Protein AF-A0AAN6KFR5-F1 (afdb_monomer_lite)

Secondary structure (DSSP, 8-state):
-HHHHHHHGGGS-TTSPPTT-EEEEES---TTEEEEEETTEEEEEETTEE-PPP-EEEEEEEE--SSPP-GGGGTS--TT--S-HHHHSEEEEEPPPTT-S--GGGG--EEE-GGGEEEGGGHHHHTTT--TTTS-HHHHHHHHTTTEEEEEEEEEEEEETTEEEEEEEEEEETTEEEETT-EEEEPPPTT-S-TT---EEEEEEEEEEEEE-GGG--TTTTSS--SSEEEEEEEEEEEES-GGG-TT-TTPPPPPTT-TTS-SS-TTT---EESS-TT-TT--EEEEGGGEEEEPPPHHHHHHHHSPPTTSPPP-----TT-------S------TT-S--TTTTHHHHHHHHHHHHHH-TTS-TTTT--SEEPSSHHHHTT-SEETTEE-GGG-GGG-HHHHHHHHHHHHHHTTSSSPHHHHHHHHHHHHHHHHHHHHHHHT--S----------------------------------------------------THHHHHTTSS--S-S-----------SHHHHHHHHHHHTT-PPTT-------------

Foldseek 3Di:
DVVVLLVCVLVDFQLFADALFKKKFQQDDDQQWAWFDDPLAIFIQRNQDTDDQGQIAMWGFQDAAQDDDDLVLLTHQDPPDPDDLVRQFTKTQQFDAPPDPDQVSRVDIGRHTSNRIGHLLQVCSSCPPPDPVRHDVSNLRLLLLQQAKAFAQFDDKDDDPPKIKTWGQWMDHRRAIDGQQFKFFFQDDDPDPCRLATFKIWRFHIKIWMKGPSVLADPCCPPDPGPIDIFIKTKGWMKGPDQCQAPVHHPDAFDPQPDPLDPANCVLQHTIHTNDDSVPVPDIDMDTPVRTLHGFGHNSSLCSHQPGDPSHDDDDDPDDPPPDPPPPPDDDDDPPPVDSRGRSNSVVSSVVSLVSNQVPHPQAPCVVPGSHHYDNDSCSSSVHQARPNAGDDPNHPCPPPVNVVVVVVVVCAVVCVDPHPVVVVVVVVVVVVVVVVVVVVVVVPPDDDDDDDDDDDDDDDDDDDDDDDDDDDDDDDDDDDDDDDDDDPDDDDDDDDDDPVVVVVVVVPDDDDDDDDDDDPDDPPCPVVVVVVVVVVVPDDDPDDDDDDDDDDDDDD

Structure (mmCIF, N/CA/C/O backbone):
data_AF-A0AAN6KFR5-F1
#
_entry.id   AF-A0AAN6KFR5-F1
#
loop_
_atom_site.group_PDB
_atom_site.id
_atom_site.type_symbol
_atom_site.label_atom_id
_atom_site.label_alt_id
_atom_site.label_comp_id
_atom_site.label_asym_id
_atom_site.label_entity_id
_atom_site.label_seq_id
_atom_site.pdbx_PDB_ins_code
_atom_site.Cartn_x
_atom_site.Cartn_y
_atom_site.Cartn_z
_atom_site.occupancy
_atom_site.B_iso_or_equiv
_atom_site.auth_seq_id
_atom_site.auth_comp_id
_atom_site.auth_asym_id
_atom_site.auth_atom_id
_atom_site.pdbx_PDB_model_num
ATOM 1 N N . MET A 1 1 ? 12.500 -3.725 16.814 1.00 63.19 1 MET A N 1
ATOM 2 C CA . MET A 1 1 ? 12.447 -3.805 15.338 1.00 63.19 1 MET A CA 1
ATOM 3 C C . MET A 1 1 ? 11.075 -3.435 14.781 1.00 63.19 1 MET A C 1
ATOM 5 O O . MET A 1 1 ? 10.912 -2.284 14.417 1.00 63.19 1 MET A O 1
ATOM 9 N N . LEU A 1 2 ? 10.067 -4.328 14.730 1.00 79.75 2 LEU A N 1
ATOM 10 C CA . LEU A 1 2 ? 8.802 -4.048 14.004 1.00 79.75 2 LEU A CA 1
ATOM 11 C C . LEU A 1 2 ? 8.145 -2.700 14.369 1.00 79.75 2 LEU A C 1
ATOM 13 O O . LEU A 1 2 ? 7.722 -1.970 13.480 1.00 79.75 2 LEU A O 1
ATOM 17 N N . MET A 1 3 ? 8.085 -2.352 15.658 1.00 81.56 3 MET A N 1
ATOM 18 C CA . MET A 1 3 ? 7.487 -1.089 16.111 1.00 81.56 3 MET A CA 1
ATOM 19 C C . MET A 1 3 ? 8.364 0.147 15.838 1.00 81.56 3 MET A C 1
ATOM 21 O O . MET A 1 3 ? 7.824 1.247 15.803 1.00 81.56 3 MET A O 1
ATOM 25 N N . GLU A 1 4 ? 9.676 0.000 15.610 1.00 84.56 4 GLU A N 1
ATOM 26 C CA . GLU A 1 4 ? 10.502 1.080 15.043 1.00 84.56 4 GLU A CA 1
ATOM 27 C C . GLU A 1 4 ? 10.190 1.247 13.552 1.00 84.56 4 GLU A C 1
ATOM 29 O O . GLU A 1 4 ? 9.830 2.337 13.126 1.00 84.56 4 GLU A O 1
ATOM 34 N N . THR A 1 5 ? 10.197 0.153 12.783 1.00 88.56 5 THR A N 1
ATOM 35 C CA . THR A 1 5 ? 9.930 0.170 11.335 1.00 88.56 5 THR A CA 1
ATOM 36 C C . THR A 1 5 ? 8.561 0.780 11.000 1.00 88.56 5 THR A C 1
ATOM 38 O O . THR A 1 5 ? 8.451 1.603 10.093 1.00 88.56 5 THR A O 1
ATOM 41 N N . LEU A 1 6 ? 7.517 0.463 11.779 1.00 89.81 6 LEU A N 1
ATOM 42 C CA . LEU A 1 6 ? 6.186 1.072 11.628 1.00 89.81 6 LEU A CA 1
ATOM 43 C C . LEU A 1 6 ? 6.141 2.573 11.991 1.00 89.81 6 LEU A C 1
ATOM 45 O O . LEU A 1 6 ? 5.231 3.264 11.546 1.00 89.81 6 LEU A O 1
ATOM 49 N N . ARG A 1 7 ? 7.115 3.092 12.754 1.00 87.75 7 ARG A N 1
ATOM 50 C CA . ARG A 1 7 ? 7.301 4.530 13.048 1.00 87.75 7 ARG A CA 1
ATOM 51 C C . ARG A 1 7 ? 8.239 5.233 12.058 1.00 87.75 7 ARG A C 1
ATOM 53 O O . ARG A 1 7 ? 8.343 6.459 12.077 1.00 87.75 7 ARG A O 1
ATOM 60 N N . GLU A 1 8 ? 8.949 4.484 11.220 1.00 90.06 8 GLU A N 1
ATOM 61 C CA . GLU A 1 8 ? 9.837 5.004 10.175 1.00 90.06 8 GLU A CA 1
ATOM 62 C C . GLU A 1 8 ? 9.115 5.130 8.833 1.00 90.06 8 GLU A C 1
ATOM 64 O O . GLU A 1 8 ? 9.285 6.130 8.142 1.00 90.06 8 GLU A O 1
ATOM 69 N N . TRP A 1 9 ? 8.254 4.171 8.488 1.00 91.00 9 TRP A N 1
ATOM 70 C CA . TRP A 1 9 ? 7.491 4.175 7.237 1.00 91.00 9 TRP A CA 1
ATOM 71 C C . TRP A 1 9 ? 6.645 5.435 6.959 1.00 91.00 9 TRP A C 1
ATOM 73 O O . TRP A 1 9 ? 6.631 5.835 5.793 1.00 91.00 9 TRP A O 1
ATOM 83 N N . PRO A 1 10 ? 6.013 6.112 7.943 1.00 87.44 10 PRO A N 1
ATOM 84 C CA . PRO A 1 10 ? 5.320 7.389 7.717 1.00 87.44 10 PRO A CA 1
ATOM 85 C C . PRO A 1 10 ? 6.246 8.572 7.378 1.00 87.44 10 PRO A C 1
ATOM 87 O O . PRO A 1 10 ? 5.761 9.645 7.035 1.00 87.44 10 PRO A O 1
ATOM 90 N N . LYS A 1 11 ? 7.572 8.410 7.510 1.00 90.00 11 LYS A N 1
ATOM 91 C CA . LYS A 1 11 ? 8.585 9.430 7.173 1.00 90.00 11 LYS A CA 1
ATOM 92 C C . LYS A 1 11 ? 9.132 9.276 5.750 1.00 90.00 11 LYS A C 1
ATOM 94 O O . LYS A 1 11 ? 9.885 10.131 5.294 1.00 90.00 11 LYS A O 1
ATOM 99 N N . LEU A 1 12 ? 8.820 8.164 5.085 1.00 91.75 12 LEU A N 1
ATOM 100 C CA . LEU A 1 12 ? 9.202 7.906 3.700 1.00 91.75 12 LEU A CA 1
ATOM 101 C C . LEU A 1 12 ? 8.138 8.485 2.758 1.00 91.75 12 LEU A C 1
ATOM 103 O O . LEU A 1 12 ? 6.958 8.426 3.111 1.00 91.75 12 LEU A O 1
ATOM 107 N N . PRO A 1 13 ? 8.511 8.964 1.556 1.00 92.56 13 PRO A N 1
ATOM 108 C CA . PRO A 1 13 ? 7.536 9.348 0.544 1.00 92.56 13 PRO A CA 1
ATOM 109 C C . PRO A 1 13 ? 6.556 8.210 0.248 1.00 92.56 13 PRO A C 1
ATOM 111 O O . PRO A 1 13 ? 6.924 7.033 0.195 1.00 92.56 13 PRO A O 1
ATOM 114 N N . SER A 1 14 ? 5.296 8.559 0.035 1.00 92.94 14 SER A N 1
ATOM 115 C CA . SER A 1 14 ? 4.174 7.637 -0.138 1.00 92.94 14 SER A CA 1
ATOM 116 C C . SER A 1 14 ? 4.327 6.763 -1.381 1.00 92.94 14 SER A C 1
ATOM 118 O O . SER A 1 14 ? 3.800 5.653 -1.410 1.00 92.94 14 SER A O 1
ATOM 120 N N . TYR A 1 15 ? 5.070 7.227 -2.391 1.00 93.62 15 TYR A N 1
ATOM 121 C CA . TYR A 1 15 ? 5.445 6.430 -3.562 1.00 93.62 15 TYR A CA 1
ATOM 122 C C . TYR A 1 15 ? 6.437 5.289 -3.272 1.00 93.62 15 TYR A C 1
ATOM 124 O O . TYR A 1 15 ? 6.595 4.407 -4.117 1.00 93.62 15 TYR A O 1
ATOM 132 N N . VAL A 1 16 ? 7.127 5.286 -2.122 1.00 96.19 16 VAL A N 1
ATOM 133 C CA . VAL A 1 16 ? 8.137 4.271 -1.784 1.00 96.19 16 VAL A CA 1
ATOM 134 C C . VAL A 1 16 ? 7.463 2.946 -1.398 1.00 96.19 16 VAL A C 1
ATOM 136 O O . VAL A 1 16 ? 6.710 2.906 -0.416 1.00 96.19 16 VAL A O 1
ATOM 139 N N . PRO A 1 17 ? 7.763 1.832 -2.094 1.00 96.88 17 PRO A N 1
ATOM 140 C CA . PRO A 1 17 ? 7.264 0.517 -1.713 1.00 96.88 17 PRO A CA 1
ATOM 141 C C . PRO A 1 17 ? 7.829 0.048 -0.367 1.00 96.88 17 PRO A C 1
ATOM 143 O O . PRO A 1 17 ? 9.042 0.018 -0.156 1.00 96.88 17 PRO A O 1
ATOM 146 N N . ARG A 1 18 ? 6.949 -0.360 0.544 1.00 96.50 18 ARG A N 1
ATOM 147 C CA . ARG A 1 18 ? 7.287 -0.860 1.885 1.00 96.50 18 ARG A CA 1
ATOM 148 C C . ARG A 1 18 ? 7.374 -2.388 1.885 1.00 96.50 18 ARG A C 1
ATOM 150 O O . ARG A 1 18 ? 6.813 -3.059 1.018 1.00 96.50 18 ARG A O 1
ATOM 157 N N . VAL A 1 19 ? 8.071 -2.971 2.866 1.00 96.00 19 VAL A N 1
ATOM 158 C CA . VAL A 1 19 ? 8.171 -4.441 2.990 1.00 96.00 19 VAL A CA 1
ATOM 159 C C . VAL A 1 19 ? 6.772 -5.059 3.072 1.00 96.00 19 VAL A C 1
ATOM 161 O O . VAL A 1 19 ? 5.874 -4.514 3.707 1.00 96.00 19 VAL A O 1
ATOM 164 N N . GLY A 1 20 ? 6.579 -6.200 2.417 1.00 95.88 20 GLY A N 1
ATOM 165 C CA . GLY A 1 20 ? 5.321 -6.932 2.329 1.00 95.88 20 GLY A CA 1
ATOM 166 C C . GLY A 1 20 ? 4.315 -6.376 1.318 1.00 95.88 20 GLY A C 1
ATOM 167 O O . GLY A 1 20 ? 3.302 -7.036 1.093 1.00 95.88 20 GLY A O 1
ATOM 168 N N . GLU A 1 21 ? 4.543 -5.216 0.699 1.00 98.00 21 GLU A N 1
ATOM 169 C CA . GLU A 1 21 ? 3.645 -4.689 -0.339 1.00 98.00 21 GLU A CA 1
ATOM 170 C C . GLU A 1 21 ? 3.734 -5.480 -1.648 1.00 98.00 21 GLU A C 1
ATOM 172 O O . GLU A 1 21 ? 4.775 -6.055 -1.971 1.00 98.00 21 GLU A O 1
ATOM 177 N N . LEU A 1 22 ? 2.631 -5.495 -2.401 1.00 98.31 22 LEU A N 1
ATOM 178 C CA . LEU A 1 22 ? 2.583 -6.005 -3.767 1.00 98.31 22 LEU A CA 1
ATOM 179 C C . LEU A 1 22 ? 2.792 -4.869 -4.762 1.00 98.31 22 LEU A C 1
ATOM 181 O O . LEU A 1 22 ? 2.051 -3.883 -4.778 1.00 98.31 22 LEU A O 1
ATOM 185 N N . VAL A 1 23 ? 3.766 -5.063 -5.641 1.00 98.31 23 VAL A N 1
ATOM 186 C CA . VAL A 1 23 ? 4.124 -4.128 -6.707 1.00 98.31 23 VAL A CA 1
ATOM 187 C C . VAL A 1 23 ? 4.192 -4.834 -8.052 1.00 98.31 23 VAL A C 1
ATOM 189 O O . VAL A 1 23 ? 4.362 -6.052 -8.126 1.00 98.31 23 VAL A O 1
ATOM 192 N N . LEU A 1 24 ? 4.088 -4.046 -9.116 1.00 98.06 24 LEU A N 1
ATOM 193 C CA . LEU A 1 24 ? 4.400 -4.436 -10.484 1.00 98.06 24 LEU A CA 1
ATOM 194 C C . LEU A 1 24 ? 5.848 -4.062 -10.787 1.00 98.06 24 LEU A C 1
ATOM 196 O O . LEU A 1 24 ? 6.301 -2.981 -10.413 1.00 98.06 24 LEU A O 1
ATOM 200 N N . ILE A 1 25 ? 6.562 -4.945 -11.475 1.00 97.12 25 ILE A N 1
ATOM 201 C CA . ILE A 1 25 ? 7.959 -4.760 -11.859 1.00 97.12 25 ILE A CA 1
ATOM 202 C C . ILE A 1 25 ? 8.176 -5.062 -13.333 1.00 97.12 25 ILE A C 1
ATOM 204 O O . ILE A 1 25 ? 7.529 -5.942 -13.904 1.00 97.12 25 ILE A O 1
ATOM 208 N N . VAL A 1 26 ? 9.182 -4.409 -13.906 1.00 95.19 26 VAL A N 1
ATOM 209 C CA . VAL A 1 26 ? 9.837 -4.856 -15.137 1.00 95.19 26 VAL A CA 1
ATOM 210 C C . VAL A 1 26 ? 11.173 -5.476 -14.729 1.00 95.19 26 VAL A C 1
ATOM 212 O O . VAL A 1 26 ? 12.044 -4.798 -14.190 1.00 95.19 26 VAL A O 1
ATOM 215 N N . ARG A 1 27 ? 11.323 -6.799 -14.901 1.00 88.88 27 ARG A N 1
ATOM 216 C CA . ARG A 1 27 ? 12.467 -7.568 -14.349 1.00 88.88 27 ARG A CA 1
ATOM 217 C C . ARG A 1 27 ? 13.841 -7.101 -14.824 1.00 88.88 27 ARG A C 1
ATOM 219 O O . ARG A 1 27 ? 14.826 -7.305 -14.111 1.00 88.88 27 ARG A O 1
ATOM 226 N N . SER A 1 28 ? 13.896 -6.603 -16.050 1.00 81.94 28 SER A N 1
ATOM 227 C CA . SER A 1 28 ? 15.109 -6.237 -16.760 1.00 81.94 28 SER A CA 1
ATOM 228 C C . SER A 1 28 ? 14.792 -5.046 -17.646 1.00 81.94 28 SER A C 1
ATOM 230 O O . SER A 1 28 ? 13.890 -5.131 -18.475 1.00 81.94 28 SER A O 1
ATOM 232 N N . LEU A 1 29 ?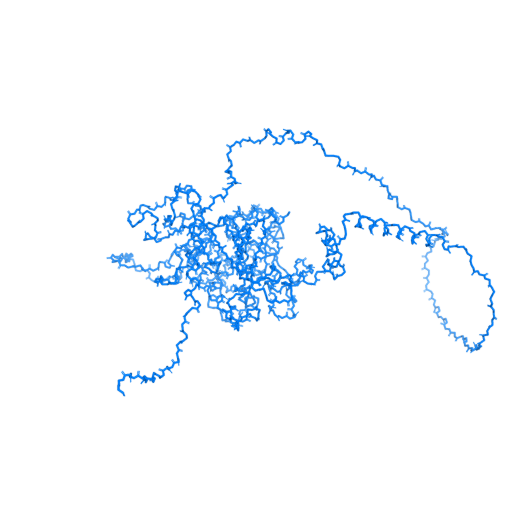 15.561 -3.984 -17.452 1.00 84.56 29 LEU A N 1
ATOM 233 C CA . LEU A 1 29 ? 15.792 -2.909 -18.406 1.00 84.56 29 LEU A CA 1
ATOM 234 C C . LEU A 1 29 ? 17.301 -2.923 -18.691 1.00 84.56 29 LEU A C 1
ATOM 236 O O . LEU A 1 29 ? 18.089 -3.280 -17.803 1.00 84.56 29 LEU A O 1
ATOM 240 N N . ALA A 1 30 ? 17.707 -2.585 -19.908 1.00 81.38 30 ALA A N 1
ATOM 241 C CA . ALA A 1 30 ? 19.098 -2.288 -20.227 1.00 81.38 30 ALA A CA 1
ATOM 242 C C . ALA A 1 30 ? 19.560 -0.990 -19.517 1.00 81.38 30 ALA A C 1
ATOM 244 O O . ALA A 1 30 ? 18.723 -0.197 -19.085 1.00 81.38 30 ALA A O 1
ATOM 245 N N . PRO A 1 31 ? 20.877 -0.737 -19.371 1.00 76.00 31 PRO A N 1
ATOM 246 C CA . PRO A 1 31 ? 21.382 0.466 -18.693 1.00 76.00 31 PRO A CA 1
ATOM 247 C C . PRO A 1 31 ? 20.988 1.799 -19.359 1.00 76.00 31 PRO A C 1
ATOM 249 O O . PRO A 1 31 ? 21.077 2.846 -18.725 1.00 76.00 31 PRO A O 1
ATOM 252 N N . ASP A 1 32 ? 20.591 1.751 -20.630 1.00 80.00 32 ASP A N 1
ATOM 253 C CA . ASP A 1 32 ? 20.133 2.850 -21.486 1.00 80.00 32 ASP A CA 1
ATOM 254 C C . ASP A 1 32 ? 18.609 2.836 -21.749 1.00 80.00 32 ASP A C 1
ATOM 256 O O . ASP A 1 32 ? 18.092 3.681 -22.486 1.00 80.00 32 ASP A O 1
ATOM 260 N N . GLU A 1 33 ? 17.884 1.902 -21.123 1.00 86.69 33 GLU A N 1
ATOM 261 C CA . GLU A 1 33 ? 16.425 1.801 -21.169 1.00 86.69 33 GLU A CA 1
ATOM 262 C C . GLU A 1 33 ? 15.762 2.430 -19.935 1.00 86.69 33 GLU A C 1
ATOM 264 O O . GLU A 1 33 ? 16.221 2.306 -18.801 1.00 86.69 33 GLU A O 1
ATOM 269 N N . SER A 1 34 ? 14.608 3.057 -20.151 1.00 87.75 34 SER A N 1
ATOM 270 C CA . SER A 1 34 ? 13.755 3.624 -19.100 1.00 87.75 34 SER A CA 1
ATOM 271 C C . SER A 1 34 ? 12.278 3.318 -19.369 1.00 87.75 34 SER A C 1
ATOM 273 O O . SER A 1 34 ? 11.911 2.899 -20.467 1.00 87.75 34 SER A O 1
ATOM 275 N N . LEU A 1 35 ? 11.411 3.507 -18.369 1.00 91.12 35 LEU A N 1
ATOM 276 C CA . LEU A 1 35 ? 9.961 3.369 -18.536 1.00 91.12 35 LEU A CA 1
ATOM 277 C C . LEU A 1 35 ? 9.319 4.739 -18.727 1.00 91.12 35 LEU A C 1
ATOM 279 O O . LEU A 1 35 ? 9.351 5.563 -17.816 1.00 91.12 35 LEU A O 1
ATOM 283 N N . GLY A 1 36 ? 8.696 4.948 -19.886 1.00 89.88 36 GLY A N 1
ATOM 284 C CA . GLY A 1 36 ? 7.965 6.169 -20.215 1.00 89.88 36 GLY A CA 1
ATOM 285 C C . GLY A 1 36 ? 6.474 5.924 -20.453 1.00 89.88 36 GLY A C 1
ATOM 286 O O . GLY A 1 36 ? 6.043 4.810 -20.765 1.00 89.88 36 GLY A O 1
ATOM 287 N N . TRP A 1 37 ? 5.696 6.996 -20.322 1.00 90.62 37 TRP A N 1
ATOM 288 C CA . TRP A 1 37 ? 4.266 7.036 -20.625 1.00 90.62 37 TRP A CA 1
ATOM 289 C C . TRP A 1 37 ? 4.042 7.452 -22.090 1.00 90.62 37 TRP A C 1
ATOM 291 O O . TRP A 1 37 ? 4.450 8.540 -22.498 1.00 90.62 37 TRP A O 1
ATOM 301 N N . ASP A 1 38 ? 3.399 6.589 -22.883 1.00 87.81 38 ASP A N 1
ATOM 302 C CA . ASP A 1 38 ? 3.031 6.825 -24.289 1.00 87.81 38 ASP A CA 1
ATOM 303 C C . ASP A 1 38 ? 1.542 6.505 -24.470 1.00 87.81 38 ASP A C 1
ATOM 305 O O . ASP A 1 38 ? 1.157 5.343 -24.402 1.00 87.81 38 ASP A O 1
ATOM 309 N N . LYS A 1 39 ? 0.705 7.523 -24.722 1.00 81.19 39 LYS A N 1
ATOM 310 C CA . LYS A 1 39 ? -0.711 7.369 -25.136 1.00 81.19 39 LYS A CA 1
ATOM 311 C C . LYS A 1 39 ? -1.502 6.364 -24.279 1.00 81.19 39 LYS A C 1
ATOM 313 O O . LYS A 1 39 ? -2.029 5.373 -24.782 1.00 81.19 39 LYS A O 1
ATOM 318 N N . ASP A 1 40 ? -1.541 6.628 -22.977 1.00 80.94 40 ASP A N 1
ATOM 319 C CA . ASP A 1 40 ? -2.264 5.838 -21.974 1.00 80.94 40 ASP A CA 1
ATOM 320 C C . ASP A 1 40 ? -1.804 4.375 -21.818 1.00 80.94 40 ASP A C 1
ATOM 322 O O . ASP A 1 40 ? -2.555 3.510 -21.360 1.00 80.94 40 ASP A O 1
ATOM 326 N N . THR A 1 41 ? -0.541 4.091 -22.152 1.00 86.31 41 THR A N 1
ATOM 327 C CA . THR A 1 41 ? 0.156 2.847 -21.808 1.00 86.31 41 THR A CA 1
ATOM 328 C C . THR A 1 41 ? 1.616 3.111 -21.420 1.00 86.31 41 THR A C 1
ATOM 330 O O . THR A 1 41 ? 2.203 4.148 -21.739 1.00 86.31 41 THR A O 1
ATOM 333 N N . TRP A 1 42 ? 2.220 2.152 -20.721 1.00 89.88 42 TRP A N 1
ATOM 334 C CA . TRP A 1 42 ? 3.652 2.146 -20.436 1.00 89.88 42 TRP A CA 1
ATOM 335 C C . TRP A 1 42 ? 4.439 1.518 -21.583 1.00 89.88 42 TRP A C 1
ATOM 337 O O . TRP A 1 42 ? 4.050 0.480 -22.121 1.00 89.88 42 TRP A O 1
ATOM 347 N N . ARG A 1 43 ? 5.591 2.106 -21.914 1.00 90.44 43 ARG A N 1
ATOM 348 C CA . ARG A 1 43 ? 6.534 1.576 -22.909 1.00 90.44 43 ARG A CA 1
ATOM 349 C C . ARG A 1 43 ? 7.973 1.699 -22.429 1.00 90.44 43 ARG A C 1
ATOM 351 O O . ARG A 1 43 ? 8.288 2.557 -21.603 1.00 90.44 43 ARG A O 1
ATOM 358 N N . VAL A 1 44 ? 8.840 0.848 -22.969 1.00 90.75 44 VAL A N 1
ATOM 359 C CA . VAL A 1 44 ? 10.287 0.999 -22.799 1.00 90.75 44 VAL A CA 1
ATOM 360 C C . VAL A 1 44 ? 10.790 2.063 -23.779 1.00 90.75 44 VAL A C 1
ATOM 362 O O . VAL A 1 44 ? 10.448 2.043 -24.962 1.00 90.75 44 VAL A O 1
ATOM 365 N N . LEU A 1 45 ? 11.585 3.006 -23.280 1.00 87.19 45 LEU A N 1
ATOM 366 C CA . LEU A 1 45 ? 12.288 4.022 -24.057 1.00 87.19 45 LEU A CA 1
ATOM 367 C C . LEU A 1 45 ? 13.782 3.685 -24.057 1.00 87.19 45 LEU A C 1
ATOM 369 O O . LEU A 1 45 ? 14.415 3.767 -23.005 1.00 87.19 45 LEU A O 1
ATOM 373 N N . ALA A 1 46 ? 14.329 3.344 -25.224 1.00 85.12 46 ALA A N 1
ATOM 374 C CA . ALA A 1 46 ? 15.759 3.126 -25.432 1.00 85.12 46 ALA A CA 1
ATOM 375 C C . ALA A 1 46 ? 16.364 4.395 -26.053 1.00 85.12 46 ALA A C 1
ATOM 377 O O . ALA A 1 46 ? 16.142 4.701 -27.229 1.00 85.12 46 ALA A O 1
ATOM 378 N N . GLY A 1 47 ? 17.067 5.193 -25.244 1.00 80.44 47 GLY A N 1
ATOM 379 C CA . GLY A 1 47 ? 17.590 6.507 -25.642 1.00 80.44 47 GLY A CA 1
ATOM 380 C C . GLY A 1 47 ? 16.504 7.516 -26.055 1.00 80.44 47 GLY A C 1
ATOM 381 O O . GLY A 1 47 ? 16.064 8.328 -25.246 1.00 80.44 47 GLY A O 1
ATOM 382 N N . ARG A 1 48 ? 16.095 7.494 -27.331 1.00 79.38 48 ARG A N 1
ATOM 383 C CA . ARG A 1 48 ? 15.031 8.343 -27.912 1.00 79.38 48 ARG A CA 1
ATOM 384 C C . ARG A 1 48 ? 13.982 7.567 -28.721 1.00 79.38 48 ARG A C 1
ATOM 386 O O . ARG A 1 48 ? 13.070 8.185 -29.267 1.00 79.38 48 ARG A O 1
ATOM 393 N N . GLU A 1 49 ? 14.087 6.242 -28.807 1.00 84.44 49 GLU A N 1
ATOM 394 C CA . GLU A 1 49 ? 13.158 5.406 -29.571 1.00 84.44 49 GLU A CA 1
ATOM 395 C C . GLU A 1 49 ? 12.289 4.555 -28.639 1.00 84.44 49 GLU A C 1
ATOM 397 O O . GLU A 1 49 ? 12.764 3.967 -27.665 1.00 84.44 49 GLU A O 1
ATOM 402 N N . TRP A 1 50 ? 10.986 4.502 -28.928 1.00 86.69 50 TRP A N 1
ATOM 403 C CA . TRP A 1 50 ? 10.055 3.660 -28.184 1.00 86.69 50 TRP A CA 1
ATOM 404 C C . TRP A 1 50 ? 10.170 2.201 -28.632 1.00 86.69 50 TRP A C 1
ATOM 406 O O . TRP A 1 50 ? 9.733 1.855 -29.734 1.00 86.69 50 TRP A O 1
ATOM 416 N N . ALA A 1 51 ? 10.665 1.346 -27.744 1.00 84.75 51 ALA A N 1
ATOM 417 C CA . ALA A 1 51 ? 10.672 -0.099 -27.916 1.00 84.75 51 ALA A CA 1
ATOM 418 C C . ALA A 1 51 ? 9.281 -0.711 -27.621 1.00 84.75 51 ALA A C 1
ATOM 420 O O . ALA A 1 51 ? 8.255 -0.015 -27.555 1.00 84.75 51 ALA A O 1
ATOM 421 N N . ASP A 1 52 ? 9.231 -2.035 -27.490 1.00 80.25 52 ASP A N 1
ATOM 422 C CA . ASP A 1 52 ? 8.006 -2.788 -27.216 1.00 80.25 52 ASP A CA 1
ATOM 423 C C . ASP A 1 52 ? 7.410 -2.501 -25.822 1.00 80.25 52 ASP A C 1
ATOM 425 O O . ASP A 1 52 ? 7.967 -1.779 -24.984 1.00 80.25 52 ASP A O 1
ATOM 429 N N . LYS A 1 53 ? 6.221 -3.061 -25.566 1.00 86.25 53 LYS A N 1
ATOM 430 C CA . LYS A 1 53 ? 5.582 -2.977 -24.249 1.00 86.25 53 LYS A CA 1
ATOM 431 C C . LYS A 1 53 ? 6.377 -3.793 -23.216 1.00 86.25 53 LYS A C 1
ATOM 433 O O . LYS A 1 53 ? 6.703 -4.950 -23.485 1.00 86.25 53 LYS A O 1
ATOM 438 N N . PRO A 1 54 ? 6.659 -3.243 -22.022 1.00 91.44 54 PRO A N 1
ATOM 439 C CA . PRO A 1 54 ? 7.370 -3.965 -20.978 1.00 91.44 54 PRO A CA 1
ATOM 440 C C . PRO A 1 54 ? 6.557 -5.158 -20.463 1.00 91.44 54 PRO A C 1
ATOM 442 O O . PRO A 1 54 ? 5.355 -5.063 -20.205 1.00 91.44 54 PRO A O 1
ATOM 445 N N . ARG A 1 55 ? 7.239 -6.283 -20.232 1.00 92.88 55 ARG A N 1
ATOM 446 C CA . ARG A 1 55 ? 6.639 -7.472 -19.617 1.00 92.88 55 ARG A CA 1
ATOM 447 C C . ARG A 1 55 ? 6.534 -7.291 -18.101 1.00 92.88 55 ARG A C 1
ATOM 449 O O . ARG A 1 55 ? 7.465 -7.621 -17.367 1.00 92.88 55 ARG A O 1
ATOM 456 N N . TRP A 1 56 ? 5.394 -6.778 -17.649 1.00 95.88 56 TRP A N 1
ATOM 457 C CA . TRP A 1 56 ? 5.092 -6.626 -16.227 1.00 95.88 56 TRP A CA 1
ATOM 458 C C . TRP A 1 56 ? 4.923 -7.974 -15.518 1.00 95.88 56 TRP A C 1
ATOM 460 O O . TRP A 1 56 ? 4.205 -8.861 -15.980 1.00 95.88 56 TRP A O 1
ATOM 470 N N . GLU A 1 57 ? 5.525 -8.091 -14.338 1.00 96.75 57 GLU A N 1
ATOM 471 C CA . GLU A 1 57 ? 5.257 -9.153 -13.368 1.00 96.75 57 GLU A CA 1
ATOM 472 C C . GLU A 1 57 ? 4.867 -8.525 -12.027 1.00 96.75 57 GLU A C 1
ATOM 474 O O . GLU A 1 57 ? 5.396 -7.474 -11.680 1.00 96.75 57 GLU A O 1
AT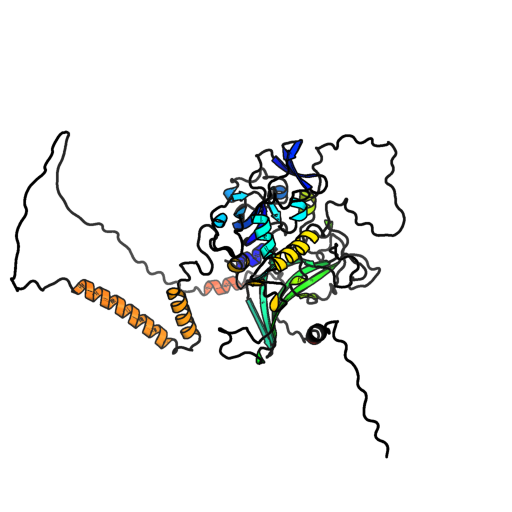OM 479 N N . ALA A 1 58 ? 3.998 -9.160 -11.234 1.00 97.56 58 ALA A N 1
ATOM 480 C CA . ALA A 1 58 ? 3.782 -8.738 -9.847 1.00 97.56 58 ALA A CA 1
ATOM 481 C C . ALA A 1 58 ? 4.636 -9.544 -8.850 1.00 97.56 58 ALA A C 1
ATOM 483 O O . ALA A 1 58 ? 4.938 -10.723 -9.081 1.00 97.56 58 ALA A O 1
ATOM 484 N N . GLY A 1 59 ? 4.995 -8.920 -7.727 1.00 97.25 59 GLY A N 1
ATOM 485 C CA . GLY A 1 59 ? 5.770 -9.535 -6.647 1.00 97.25 59 GLY A CA 1
ATOM 486 C C . GLY A 1 59 ? 5.680 -8.783 -5.318 1.00 97.25 59 GLY A C 1
ATOM 487 O O . GLY A 1 59 ? 5.170 -7.667 -5.254 1.00 97.25 59 GLY A O 1
ATOM 488 N N . VAL A 1 60 ? 6.168 -9.430 -4.261 1.00 97.75 60 VAL A N 1
ATOM 489 C CA . VAL A 1 60 ? 6.205 -8.937 -2.879 1.00 97.75 60 VAL A CA 1
ATOM 490 C C . VAL A 1 60 ? 7.542 -8.243 -2.617 1.00 97.75 60 VAL A C 1
ATOM 492 O O . VAL A 1 60 ? 8.589 -8.835 -2.879 1.00 97.75 60 VAL A O 1
ATOM 495 N N . ILE A 1 61 ? 7.535 -7.035 -2.047 1.00 97.69 61 ILE A N 1
ATOM 496 C CA . ILE A 1 61 ? 8.748 -6.404 -1.497 1.00 97.69 61 ILE A CA 1
ATOM 497 C C . ILE A 1 61 ? 9.204 -7.205 -0.266 1.00 97.69 61 ILE A C 1
ATOM 499 O O . ILE A 1 61 ? 8.473 -7.295 0.718 1.00 97.69 61 ILE A O 1
ATOM 503 N N . THR A 1 62 ? 10.416 -7.760 -0.265 1.00 95.50 62 THR A N 1
ATOM 504 C CA . THR A 1 62 ? 10.951 -8.542 0.874 1.00 95.50 62 THR A CA 1
ATOM 505 C C . THR A 1 62 ? 12.147 -7.889 1.564 1.00 95.50 62 THR A C 1
ATOM 507 O O . THR A 1 62 ? 12.516 -8.294 2.668 1.00 95.50 62 THR A O 1
ATOM 510 N N . GLN A 1 63 ? 12.760 -6.902 0.909 1.00 94.81 63 GLN A N 1
ATOM 511 C CA . GLN A 1 63 ? 13.840 -6.063 1.420 1.00 94.81 63 GLN A CA 1
ATOM 512 C C . GLN A 1 63 ? 13.747 -4.702 0.719 1.00 94.81 63 GLN A C 1
ATOM 514 O O . GLN A 1 63 ? 13.541 -4.644 -0.496 1.00 94.81 63 GLN A O 1
ATOM 519 N N . MET A 1 64 ? 13.901 -3.625 1.482 1.00 95.06 64 MET A N 1
ATOM 520 C CA . MET A 1 64 ? 14.071 -2.264 0.965 1.00 95.06 64 MET A CA 1
ATOM 521 C C . MET A 1 64 ? 15.572 -1.971 0.774 1.00 95.06 64 MET A C 1
ATOM 523 O O . MET A 1 64 ? 16.386 -2.657 1.402 1.00 95.06 64 MET A O 1
ATOM 527 N N . PRO A 1 65 ? 15.955 -1.000 -0.075 1.00 94.25 65 PRO A N 1
ATOM 528 C CA . PRO A 1 65 ? 17.354 -0.603 -0.220 1.00 94.25 65 PRO A CA 1
ATOM 529 C C . PRO A 1 65 ? 17.945 -0.079 1.096 1.00 94.25 65 PRO A C 1
ATOM 531 O O . PRO A 1 65 ? 17.224 0.401 1.972 1.00 94.25 65 PRO A O 1
ATOM 534 N N . THR A 1 66 ? 19.269 -0.168 1.226 1.00 91.62 66 THR A N 1
ATOM 535 C CA . THR A 1 66 ? 20.027 0.411 2.350 1.00 91.62 66 THR A CA 1
ATOM 536 C C . THR A 1 66 ? 20.460 1.850 2.085 1.00 91.62 66 THR A C 1
ATOM 538 O O . THR A 1 66 ? 20.739 2.586 3.026 1.00 91.62 66 THR A O 1
ATOM 541 N N . GLU A 1 67 ? 20.533 2.254 0.815 1.00 91.19 67 GLU A N 1
ATOM 542 C CA . GLU A 1 67 ? 20.758 3.647 0.423 1.00 91.19 67 GLU A CA 1
ATOM 543 C C . GLU A 1 67 ? 19.457 4.456 0.493 1.00 91.19 67 GLU A C 1
ATOM 545 O O . GLU A 1 67 ? 18.374 3.948 0.190 1.00 91.19 67 GLU A O 1
ATOM 550 N N . ALA A 1 68 ? 19.566 5.737 0.857 1.00 89.62 68 ALA A N 1
ATOM 551 C CA . ALA A 1 68 ? 18.427 6.649 0.893 1.00 89.62 68 ALA A CA 1
ATOM 552 C C . ALA A 1 68 ? 17.805 6.824 -0.504 1.00 89.62 68 ALA A C 1
ATOM 554 O O . ALA A 1 68 ? 18.518 6.909 -1.507 1.00 89.62 68 ALA A O 1
ATOM 555 N N . ILE A 1 69 ? 16.475 6.888 -0.556 1.00 92.50 69 ILE A N 1
ATOM 556 C CA . ILE A 1 69 ? 15.691 7.079 -1.784 1.00 92.50 69 ILE A CA 1
ATOM 557 C C . ILE A 1 69 ? 15.399 8.573 -1.968 1.00 92.50 69 ILE A C 1
ATOM 559 O O . ILE A 1 69 ? 15.049 9.245 -0.997 1.00 92.50 69 ILE A O 1
ATOM 563 N N . THR A 1 70 ? 15.511 9.078 -3.197 1.00 91.94 70 THR A N 1
ATOM 564 C CA . THR A 1 70 ? 15.135 10.453 -3.578 1.00 91.94 70 THR A CA 1
ATOM 565 C C . THR A 1 70 ? 14.199 10.458 -4.788 1.00 91.94 70 THR A C 1
ATOM 567 O O . THR A 1 70 ? 14.026 9.441 -5.459 1.00 91.94 70 THR A O 1
ATOM 570 N N . ASP A 1 71 ? 13.626 11.617 -5.125 1.00 91.44 71 ASP A N 1
ATOM 571 C CA . ASP A 1 71 ? 12.740 11.757 -6.292 1.00 91.44 71 ASP A CA 1
ATOM 572 C C . ASP A 1 71 ? 13.448 11.477 -7.636 1.00 91.44 71 ASP A C 1
ATOM 574 O O . ASP A 1 71 ? 12.795 11.213 -8.647 1.00 91.44 71 ASP A O 1
ATOM 578 N N . ASP A 1 72 ? 14.785 11.482 -7.670 1.00 91.06 72 ASP A N 1
ATOM 579 C CA . ASP A 1 72 ? 15.565 11.109 -8.856 1.00 91.06 72 ASP A CA 1
ATOM 580 C C . ASP A 1 72 ? 15.503 9.595 -9.142 1.00 91.06 72 ASP A C 1
ATOM 582 O O . ASP A 1 72 ? 15.529 9.182 -10.306 1.00 91.06 72 ASP A O 1
ATOM 586 N N . ASP A 1 73 ? 15.334 8.757 -8.107 1.00 92.50 73 ASP A N 1
ATOM 587 C CA . ASP A 1 73 ? 15.161 7.301 -8.246 1.00 92.50 73 ASP A CA 1
ATOM 588 C C . ASP A 1 73 ? 13.881 6.926 -9.017 1.00 92.50 73 ASP A C 1
ATOM 590 O O . ASP A 1 73 ? 13.775 5.815 -9.541 1.00 92.50 73 ASP A O 1
ATOM 594 N N . LEU A 1 74 ? 12.905 7.839 -9.122 1.00 91.75 74 LEU A N 1
ATOM 595 C CA . LEU A 1 74 ? 11.685 7.644 -9.917 1.00 91.75 74 LEU A CA 1
ATOM 596 C C . LEU A 1 74 ? 11.963 7.619 -11.428 1.00 91.75 74 LEU A C 1
ATOM 598 O O . LEU A 1 74 ? 11.191 7.014 -12.174 1.00 91.75 74 LEU A O 1
ATOM 602 N N . LYS A 1 75 ? 13.043 8.275 -11.878 1.00 87.75 75 LYS A N 1
ATOM 603 C CA . LYS A 1 75 ? 13.352 8.527 -13.299 1.00 87.75 75 LYS A CA 1
ATOM 604 C C . LYS A 1 75 ? 14.466 7.630 -13.847 1.00 87.75 75 LYS A C 1
ATOM 606 O O . LYS A 1 75 ? 14.497 7.375 -15.046 1.00 87.75 75 LYS A O 1
ATOM 611 N N . GLY A 1 76 ? 15.368 7.149 -12.992 1.00 87.69 76 GLY A N 1
ATOM 612 C CA . GLY A 1 76 ? 16.510 6.319 -13.388 1.00 87.69 76 GLY A CA 1
ATOM 613 C C . GLY A 1 76 ? 17.238 5.723 -12.183 1.00 87.69 76 GLY A C 1
ATOM 614 O O . GLY A 1 76 ? 16.638 5.525 -11.128 1.00 87.69 76 GLY A O 1
ATOM 615 N N . VAL A 1 77 ? 18.526 5.406 -12.333 1.00 87.12 77 VAL A N 1
ATOM 616 C CA . VAL A 1 77 ? 19.432 5.215 -11.186 1.00 87.12 77 VAL A CA 1
ATOM 617 C C . VAL A 1 77 ? 20.257 6.499 -11.048 1.00 87.12 77 VAL A C 1
ATOM 619 O O . VAL A 1 77 ? 20.982 6.829 -11.989 1.00 87.12 77 VAL A O 1
ATOM 622 N N . PRO A 1 78 ? 20.156 7.247 -9.936 1.00 87.38 78 PRO A N 1
ATOM 623 C CA . PRO A 1 78 ? 20.935 8.466 -9.743 1.00 87.38 78 PRO A CA 1
ATOM 624 C C . PRO A 1 78 ? 22.442 8.188 -9.733 1.00 87.38 78 PRO A C 1
ATOM 626 O O . PRO A 1 78 ? 22.900 7.215 -9.136 1.00 87.38 78 PRO A O 1
ATOM 629 N N . SER A 1 79 ? 23.243 9.087 -10.312 1.00 86.00 79 SER A N 1
ATOM 630 C CA . SER A 1 79 ? 24.714 8.984 -10.299 1.00 86.00 79 SER A CA 1
ATOM 631 C C . SER A 1 79 ? 25.347 9.215 -8.918 1.00 86.00 79 SER A C 1
ATOM 633 O O . SER A 1 79 ? 26.567 9.196 -8.795 1.00 86.00 79 SER A O 1
ATOM 635 N N . SER A 1 80 ? 24.530 9.485 -7.899 1.00 85.44 80 SER A N 1
ATOM 636 C CA . SER A 1 80 ? 24.902 9.577 -6.485 1.00 85.44 80 SER A CA 1
ATOM 637 C C . SER A 1 80 ? 24.836 8.237 -5.744 1.00 85.44 80 SER A C 1
ATOM 639 O O . SER A 1 80 ? 25.243 8.189 -4.587 1.00 85.44 80 SER A O 1
ATOM 641 N N . LYS A 1 81 ? 24.328 7.165 -6.372 1.00 86.94 81 LYS A N 1
ATOM 642 C CA . LYS A 1 81 ? 24.308 5.821 -5.776 1.00 86.94 81 LYS A CA 1
ATOM 643 C C . LYS A 1 81 ? 25.689 5.184 -5.881 1.00 86.94 81 LYS A C 1
ATOM 645 O O . LYS A 1 81 ? 26.218 5.036 -6.983 1.00 86.94 81 LYS A O 1
ATOM 650 N N . GLU A 1 82 ? 26.269 4.805 -4.747 1.00 83.06 82 GLU A N 1
ATOM 651 C CA . GLU A 1 82 ? 27.628 4.246 -4.700 1.00 83.06 82 GLU A CA 1
ATOM 652 C C . GLU A 1 82 ? 27.651 2.717 -4.804 1.00 83.06 82 GLU A C 1
ATOM 654 O O . GLU A 1 82 ? 28.667 2.135 -5.197 1.00 83.06 82 GLU A O 1
ATOM 659 N N . HIS A 1 83 ? 26.553 2.037 -4.463 1.00 85.06 83 HIS A N 1
ATOM 660 C CA . HIS A 1 83 ? 26.479 0.582 -4.527 1.00 85.06 83 HIS A CA 1
ATOM 661 C C . HIS A 1 83 ? 25.634 0.089 -5.706 1.00 85.06 83 HIS A C 1
ATOM 663 O O . HIS A 1 83 ? 24.906 0.815 -6.380 1.00 85.06 83 HIS A O 1
ATOM 669 N N . ASN A 1 84 ? 25.745 -1.212 -5.974 1.00 87.00 84 ASN A N 1
ATOM 670 C CA . ASN A 1 84 ? 24.941 -1.861 -7.000 1.00 87.00 84 ASN A CA 1
ATOM 671 C C . ASN A 1 84 ? 23.482 -2.071 -6.532 1.00 87.00 84 ASN A C 1
ATOM 673 O O . ASN A 1 84 ? 23.139 -1.906 -5.361 1.00 87.00 84 ASN A O 1
ATOM 677 N N . VAL A 1 85 ? 22.627 -2.518 -7.457 1.00 87.94 85 VAL A N 1
ATOM 678 C CA . VAL A 1 85 ? 21.183 -2.733 -7.239 1.00 87.94 85 VAL A CA 1
ATOM 679 C C . VAL A 1 85 ? 20.827 -3.677 -6.072 1.00 87.94 85 VAL A C 1
ATOM 681 O O . VAL A 1 85 ? 19.688 -3.655 -5.621 1.00 87.94 85 VAL A O 1
ATOM 684 N N . VAL A 1 86 ? 21.761 -4.483 -5.548 1.00 88.06 86 VAL A N 1
ATOM 685 C CA . VAL A 1 86 ? 21.537 -5.329 -4.355 1.00 88.06 86 VAL A CA 1
ATOM 686 C C . VAL A 1 86 ? 21.400 -4.491 -3.074 1.00 88.06 86 VAL A C 1
ATOM 688 O O . VAL A 1 86 ? 20.661 -4.877 -2.171 1.00 88.06 86 VAL A O 1
ATOM 691 N N . SER A 1 87 ? 22.061 -3.330 -3.017 1.00 86.44 87 SER A N 1
ATOM 692 C CA . SER A 1 87 ? 21.979 -2.371 -1.904 1.00 86.44 87 SER A CA 1
ATOM 693 C C . SER A 1 87 ? 21.115 -1.151 -2.246 1.00 86.44 87 SER A C 1
ATOM 695 O O . SER A 1 87 ? 20.390 -0.652 -1.387 1.00 86.44 87 SER A O 1
ATOM 697 N N . ALA A 1 88 ? 21.159 -0.691 -3.502 1.00 89.62 88 ALA A N 1
ATOM 698 C CA . ALA A 1 88 ? 20.420 0.478 -3.990 1.00 89.62 88 ALA A CA 1
ATOM 699 C C . ALA A 1 88 ? 18.982 0.172 -4.466 1.00 89.62 88 ALA A C 1
ATOM 701 O O . ALA A 1 88 ? 18.219 1.093 -4.749 1.00 89.62 88 ALA A O 1
ATOM 702 N N . GLY A 1 89 ? 18.601 -1.106 -4.586 1.00 93.38 89 GLY A N 1
ATOM 703 C CA . GLY A 1 89 ? 17.297 -1.547 -5.093 1.00 93.38 89 GLY A CA 1
ATOM 704 C C . GLY A 1 89 ? 16.500 -2.418 -4.117 1.00 93.38 89 GLY A C 1
ATOM 705 O O . GLY A 1 89 ? 16.984 -2.853 -3.074 1.00 93.38 89 GLY A O 1
ATOM 706 N N . PHE A 1 90 ? 15.251 -2.699 -4.481 1.00 96.50 90 PHE A N 1
ATOM 707 C CA . PHE A 1 90 ? 14.315 -3.505 -3.694 1.00 96.50 90 PHE A CA 1
ATOM 708 C C . PHE A 1 90 ? 14.456 -4.987 -4.039 1.00 96.50 90 PHE A C 1
ATOM 710 O O . PHE A 1 90 ? 14.458 -5.345 -5.219 1.00 96.50 90 PHE A O 1
ATOM 717 N N . ARG A 1 91 ? 14.503 -5.866 -3.029 1.00 96.50 91 ARG A N 1
ATOM 718 C CA . ARG A 1 91 ? 14.444 -7.324 -3.233 1.00 96.50 91 ARG A CA 1
ATOM 719 C C . ARG A 1 91 ? 12.990 -7.753 -3.373 1.00 96.50 91 ARG A C 1
ATOM 721 O O . ARG A 1 91 ? 12.197 -7.530 -2.459 1.00 96.50 91 ARG A O 1
ATOM 728 N N . ILE A 1 92 ? 12.652 -8.377 -4.499 1.00 97.00 92 ILE A N 1
ATOM 729 C CA . ILE A 1 92 ? 11.269 -8.716 -4.849 1.00 97.00 92 ILE A CA 1
ATOM 730 C C . ILE A 1 92 ? 11.145 -10.209 -5.163 1.00 97.00 92 ILE A C 1
ATOM 732 O O . ILE A 1 92 ? 11.837 -10.721 -6.048 1.00 97.00 92 ILE A O 1
ATOM 736 N N . GLU A 1 93 ? 10.255 -10.897 -4.443 1.00 96.50 93 GLU A N 1
ATOM 737 C CA . GLU A 1 93 ? 9.869 -12.300 -4.675 1.00 96.50 93 GLU A CA 1
ATOM 738 C C . GLU A 1 93 ? 8.523 -12.338 -5.433 1.00 96.50 93 GLU A C 1
ATOM 740 O O . GLU A 1 93 ? 7.546 -11.754 -4.962 1.00 96.50 93 GLU A O 1
ATOM 745 N N . PRO A 1 94 ? 8.418 -12.974 -6.618 1.00 95.81 94 PRO A N 1
ATOM 746 C CA . PRO A 1 94 ? 7.178 -13.020 -7.390 1.00 95.81 94 PRO A CA 1
ATOM 747 C C . PRO A 1 94 ? 6.095 -13.805 -6.651 1.00 95.81 94 PRO A C 1
ATOM 749 O O . PRO A 1 94 ? 6.359 -14.896 -6.140 1.00 95.81 94 PRO A O 1
ATOM 752 N N . LEU A 1 95 ? 4.866 -13.284 -6.633 1.00 95.00 95 LEU A N 1
ATOM 753 C CA . LEU A 1 95 ? 3.800 -13.896 -5.845 1.00 95.00 95 LEU A CA 1
ATOM 754 C C . LEU A 1 95 ? 3.397 -15.265 -6.446 1.00 95.00 95 LEU A C 1
ATOM 756 O O . LEU A 1 95 ? 2.986 -15.314 -7.614 1.00 95.00 95 LEU A O 1
ATOM 760 N N . PRO A 1 96 ? 3.497 -16.379 -5.690 1.00 94.06 96 PRO A N 1
ATOM 761 C CA . PRO A 1 96 ? 3.004 -17.685 -6.121 1.00 94.06 96 PRO A CA 1
ATOM 762 C C . PRO A 1 96 ? 1.479 -17.675 -6.260 1.00 94.06 96 PRO A C 1
ATOM 764 O O . PRO A 1 96 ? 0.815 -16.741 -5.818 1.00 94.06 96 PRO A O 1
ATOM 767 N N . GLN A 1 97 ? 0.905 -18.721 -6.852 1.00 94.00 97 GLN A N 1
ATOM 768 C CA . GLN A 1 97 ? -0.550 -18.820 -6.949 1.00 94.00 97 GLN A CA 1
ATOM 769 C C . GLN A 1 97 ? -1.158 -18.985 -5.541 1.00 94.00 97 GLN A C 1
ATOM 771 O O . GLN A 1 97 ? -0.821 -19.958 -4.850 1.00 94.00 97 GLN A O 1
ATOM 776 N N . PRO A 1 98 ? -2.043 -18.073 -5.088 1.00 92.38 98 PRO A N 1
ATOM 777 C CA . PRO A 1 98 ? -2.781 -18.255 -3.846 1.00 92.38 98 PRO A CA 1
ATOM 778 C C . PRO A 1 98 ? -3.669 -19.490 -3.968 1.00 92.38 98 PRO A C 1
ATOM 780 O O . PRO A 1 98 ? -4.175 -19.793 -5.050 1.00 92.38 98 PRO A O 1
ATOM 783 N N . ASN A 1 99 ? -3.848 -20.212 -2.869 1.00 86.19 99 ASN A N 1
ATOM 784 C CA . ASN A 1 99 ? -4.618 -21.451 -2.778 1.00 86.19 99 ASN A CA 1
ATOM 785 C C . ASN A 1 99 ? -4.017 -22.651 -3.552 1.00 86.19 99 ASN A C 1
ATOM 787 O O . ASN A 1 99 ? -4.588 -23.740 -3.537 1.00 86.19 99 ASN A O 1
ATOM 791 N N . SER A 1 100 ? -2.844 -22.496 -4.183 1.00 89.31 100 SER A N 1
ATOM 792 C CA . SER A 1 100 ? -2.070 -23.600 -4.772 1.00 89.31 100 SER A CA 1
ATOM 793 C C . SER A 1 100 ? -1.067 -24.193 -3.781 1.00 89.31 100 SER A C 1
ATOM 795 O O . SER A 1 100 ? -0.479 -23.481 -2.968 1.00 89.31 100 SER A O 1
ATOM 797 N N . VAL A 1 101 ? -0.808 -25.499 -3.895 1.00 87.38 101 VAL A N 1
ATOM 798 C CA . VAL A 1 101 ? 0.266 -26.183 -3.151 1.00 87.38 101 VAL A CA 1
ATOM 799 C C . VAL A 1 101 ? 1.650 -25.826 -3.713 1.00 87.38 101 VAL A C 1
ATOM 801 O O . VAL A 1 101 ? 2.629 -25.847 -2.963 1.00 87.38 101 VAL A O 1
ATOM 804 N N . ASP A 1 102 ? 1.748 -25.465 -5.000 1.00 89.62 102 ASP A N 1
ATOM 80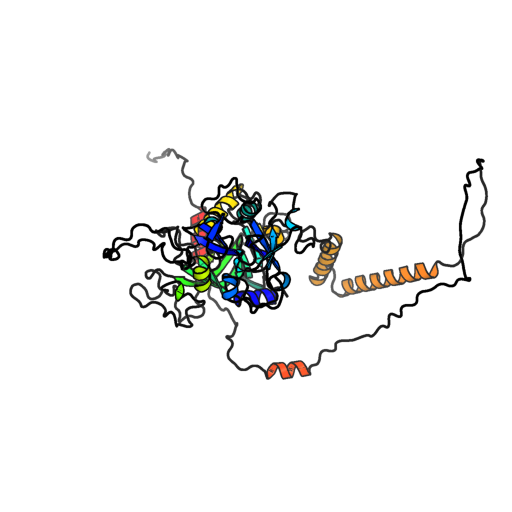5 C CA . ASP A 1 102 ? 3.012 -25.022 -5.592 1.00 89.62 102 ASP A CA 1
ATOM 806 C C . ASP A 1 102 ? 3.318 -23.561 -5.232 1.00 89.62 102 ASP A C 1
ATOM 808 O O . ASP A 1 102 ? 2.647 -22.626 -5.674 1.00 89.62 102 ASP A O 1
ATOM 812 N N . LYS A 1 103 ? 4.388 -23.377 -4.452 1.00 91.19 103 LYS A N 1
ATOM 813 C CA . LYS A 1 103 ? 4.966 -22.073 -4.107 1.00 91.19 103 LYS A CA 1
ATOM 814 C C . LYS A 1 103 ? 6.340 -21.835 -4.742 1.00 91.19 103 LYS A C 1
ATOM 816 O O . LYS A 1 103 ? 7.010 -20.885 -4.362 1.00 91.19 103 LYS A O 1
ATOM 821 N N . SER A 1 104 ? 6.757 -22.633 -5.731 1.00 87.75 104 SER A N 1
ATOM 822 C CA . SER A 1 104 ? 8.083 -22.584 -6.382 1.00 87.75 104 SER A CA 1
ATOM 823 C C . SER A 1 104 ? 8.543 -21.192 -6.849 1.00 87.75 104 SER A C 1
ATOM 825 O O . SER A 1 104 ? 9.745 -20.948 -6.986 1.00 87.75 104 SER A O 1
ATOM 827 N N . LEU A 1 105 ? 7.609 -20.262 -7.070 1.00 86.94 105 LEU A N 1
ATOM 828 C CA . LEU A 1 105 ? 7.892 -18.871 -7.413 1.00 86.94 105 LEU A CA 1
ATOM 829 C C . LEU A 1 105 ? 8.548 -18.055 -6.285 1.00 86.94 105 LEU A C 1
ATOM 831 O O . LEU A 1 105 ? 9.381 -17.216 -6.620 1.00 86.94 105 LEU A O 1
ATOM 835 N N . THR A 1 106 ? 8.299 -18.332 -4.995 1.00 81.19 106 THR A N 1
ATOM 836 C CA . THR A 1 106 ? 8.916 -17.579 -3.871 1.00 81.19 106 THR A CA 1
ATOM 837 C C . THR A 1 106 ? 10.437 -17.718 -3.824 1.00 81.19 106 THR A C 1
ATOM 839 O O . THR A 1 106 ? 11.135 -16.829 -3.352 1.00 81.19 106 THR A O 1
ATOM 842 N N . ARG A 1 107 ? 10.978 -18.822 -4.354 1.00 83.25 107 ARG A N 1
ATOM 843 C CA . ARG A 1 107 ? 12.428 -19.088 -4.417 1.00 83.25 107 ARG A CA 1
ATOM 844 C C . ARG A 1 107 ? 13.150 -18.225 -5.446 1.00 83.25 107 ARG A C 1
ATOM 846 O O . ARG A 1 107 ? 14.372 -18.085 -5.399 1.00 83.25 107 ARG A O 1
ATOM 853 N N . LYS A 1 108 ? 12.408 -17.651 -6.393 1.00 90.25 108 LYS A N 1
ATOM 854 C CA . LYS A 1 108 ? 12.933 -16.694 -7.364 1.00 90.25 108 LYS A CA 1
ATOM 855 C C . LYS A 1 108 ? 12.876 -15.322 -6.709 1.00 90.25 108 LYS A C 1
ATOM 857 O O . LYS A 1 108 ? 11.829 -14.922 -6.228 1.00 90.25 108 LYS A O 1
ATOM 862 N N . HIS A 1 109 ? 13.966 -14.571 -6.747 1.00 92.88 109 HIS A N 1
ATOM 863 C CA . HIS A 1 109 ? 13.955 -13.163 -6.363 1.00 92.88 109 HIS A CA 1
ATOM 864 C C . HIS A 1 109 ? 14.731 -12.338 -7.387 1.00 92.88 109 HIS A C 1
ATOM 866 O O . HIS A 1 109 ? 15.515 -12.875 -8.173 1.00 92.88 109 HIS A O 1
ATOM 872 N N . LYS A 1 110 ? 14.489 -11.030 -7.409 1.00 94.38 110 LYS A N 1
ATOM 873 C CA . LYS A 1 110 ? 15.242 -10.069 -8.217 1.00 94.38 110 LYS A CA 1
ATOM 874 C C . LYS A 1 110 ? 15.395 -8.779 -7.419 1.00 94.38 110 LYS A C 1
ATOM 876 O O . LYS A 1 110 ? 14.462 -8.376 -6.732 1.00 94.38 110 LYS A O 1
ATOM 881 N N . TYR A 1 111 ? 16.562 -8.155 -7.525 1.00 95.00 111 TYR A N 1
ATOM 882 C CA . TYR A 1 111 ? 16.776 -6.786 -7.069 1.00 95.00 111 TYR A CA 1
ATOM 883 C C . TYR A 1 111 ? 16.442 -5.813 -8.206 1.00 95.00 111 TYR A C 1
ATOM 885 O O . TYR A 1 111 ? 16.898 -6.022 -9.335 1.00 95.00 111 TYR A O 1
ATOM 893 N N . VAL A 1 112 ? 15.608 -4.809 -7.923 1.00 94.69 112 VAL A N 1
ATOM 894 C CA . VAL A 1 112 ? 14.996 -3.903 -8.915 1.00 94.69 112 VAL A CA 1
ATOM 895 C C . VAL A 1 112 ? 15.092 -2.442 -8.426 1.00 94.69 112 VAL A C 1
ATOM 897 O O . VAL A 1 112 ? 14.785 -2.192 -7.259 1.00 94.69 112 VAL A O 1
ATOM 900 N N . PRO A 1 113 ? 15.514 -1.473 -9.264 1.00 94.31 113 PRO A N 1
ATOM 901 C CA . PRO A 1 113 ? 15.540 -0.046 -8.914 1.00 94.31 113 PRO A CA 1
ATOM 902 C C . PRO A 1 113 ? 14.136 0.586 -8.974 1.00 94.31 113 PRO A C 1
ATOM 904 O O . PRO A 1 113 ? 13.269 0.094 -9.695 1.00 94.31 113 PRO A O 1
ATOM 907 N N . LEU A 1 114 ? 13.907 1.696 -8.258 1.00 94.88 114 LEU A N 1
ATOM 908 C CA . LEU A 1 114 ? 12.565 2.285 -8.090 1.00 94.88 114 LEU A CA 1
ATOM 909 C C . LEU A 1 114 ? 11.866 2.636 -9.417 1.00 94.88 114 LEU A C 1
ATOM 911 O O . LEU A 1 114 ? 10.698 2.290 -9.588 1.00 94.88 114 LEU A O 1
ATOM 915 N N . HIS A 1 115 ? 12.560 3.256 -10.377 1.00 93.06 115 HIS A N 1
ATOM 916 C CA . HIS A 1 115 ? 11.981 3.628 -11.676 1.00 93.06 115 HIS A CA 1
ATOM 917 C C . HIS A 1 115 ? 11.373 2.446 -12.458 1.00 93.06 115 HIS A C 1
ATOM 919 O O . HIS A 1 115 ? 10.504 2.673 -13.301 1.00 93.06 115 HIS A O 1
ATOM 925 N N . ALA A 1 116 ? 11.773 1.200 -12.170 1.00 95.06 116 ALA A N 1
ATOM 926 C CA . ALA A 1 116 ? 11.259 -0.024 -12.793 1.00 95.06 116 ALA A CA 1
ATOM 927 C C . ALA A 1 116 ? 10.099 -0.689 -12.012 1.00 95.06 116 ALA A C 1
ATOM 929 O O . ALA A 1 116 ? 9.658 -1.784 -12.374 1.00 95.06 116 ALA A O 1
ATOM 930 N N . ILE A 1 117 ? 9.606 -0.042 -10.946 1.00 96.81 117 ILE A N 1
ATOM 931 C CA . ILE A 1 117 ? 8.551 -0.525 -10.041 1.00 96.81 117 ILE A CA 1
ATOM 932 C C . ILE A 1 117 ? 7.330 0.405 -10.108 1.00 96.81 117 ILE A C 1
ATOM 934 O O . ILE A 1 117 ? 7.473 1.626 -10.116 1.00 96.81 117 ILE A O 1
ATOM 938 N N . ARG A 1 118 ? 6.110 -0.144 -10.108 1.00 96.50 118 ARG A N 1
ATOM 939 C CA . ARG A 1 118 ? 4.856 0.620 -9.955 1.00 96.50 118 ARG A CA 1
ATOM 940 C C . ARG A 1 118 ? 3.955 -0.011 -8.882 1.00 96.50 118 ARG A C 1
ATOM 942 O O . ARG A 1 118 ? 3.955 -1.237 -8.747 1.00 96.50 118 ARG A O 1
ATOM 949 N N . PRO A 1 119 ? 3.162 0.774 -8.127 1.00 96.94 119 PRO A N 1
ATOM 950 C CA . PRO A 1 119 ? 2.159 0.222 -7.214 1.00 96.94 119 PRO A CA 1
ATOM 951 C C . PRO A 1 119 ? 1.156 -0.672 -7.957 1.00 96.94 119 PRO A C 1
ATOM 953 O O . PRO A 1 119 ? 0.741 -0.324 -9.064 1.00 96.94 119 PRO A O 1
ATOM 956 N N . LEU A 1 120 ? 0.697 -1.781 -7.352 1.00 97.62 120 LEU A N 1
ATOM 957 C CA . LEU A 1 120 ? -0.286 -2.673 -8.001 1.00 97.62 120 LEU A CA 1
ATOM 958 C C . LEU A 1 120 ? -1.596 -1.947 -8.367 1.00 97.62 120 LEU A C 1
ATOM 960 O O . LEU A 1 120 ? -2.285 -2.369 -9.288 1.00 97.62 120 LEU A O 1
ATOM 964 N N . ALA A 1 121 ? -1.921 -0.833 -7.702 1.00 95.94 121 ALA A N 1
ATOM 965 C CA . ALA A 1 121 ? -3.050 0.025 -8.064 1.00 95.94 121 ALA A CA 1
ATOM 966 C C . ALA A 1 121 ? -3.050 0.440 -9.549 1.00 95.94 121 ALA A C 1
ATOM 968 O O . ALA A 1 121 ? -4.119 0.540 -10.142 1.00 95.94 121 ALA A O 1
ATOM 969 N N . LEU A 1 122 ? -1.870 0.621 -10.157 1.00 95.81 122 LEU A N 1
ATOM 970 C CA . LEU A 1 122 ? -1.699 1.050 -11.549 1.00 95.81 122 LEU A CA 1
ATOM 971 C C . LEU A 1 122 ? -1.734 -0.110 -12.566 1.00 95.81 122 LEU A C 1
ATOM 973 O O . LEU A 1 122 ? -1.267 0.047 -13.693 1.00 95.81 122 LEU A O 1
ATOM 977 N N . TRP A 1 123 ? -2.230 -1.303 -12.201 1.00 96.19 123 TRP A N 1
ATOM 978 C CA . TRP A 1 123 ? -2.145 -2.480 -13.083 1.00 96.19 123 TRP A CA 1
ATOM 979 C C . TRP A 1 123 ? -2.865 -2.306 -14.423 1.00 96.19 123 TRP A C 1
ATOM 981 O O . TRP A 1 123 ? -2.399 -2.854 -15.423 1.00 96.19 123 TRP A O 1
ATOM 991 N N . LYS A 1 124 ? -3.950 -1.521 -14.467 1.00 94.00 124 LYS A N 1
ATOM 992 C CA . LYS A 1 124 ? -4.676 -1.221 -15.709 1.00 94.00 124 LYS A CA 1
ATOM 993 C C . LYS A 1 124 ? -3.862 -0.324 -16.631 1.00 94.00 124 LYS A C 1
ATOM 995 O O . LYS A 1 124 ? -3.772 -0.602 -17.820 1.00 94.00 124 LYS A O 1
ATOM 1000 N N . GLU A 1 125 ? -3.234 0.707 -16.078 1.00 93.56 125 GLU A N 1
ATOM 1001 C CA . GLU A 1 125 ? -2.317 1.592 -16.790 1.00 93.56 125 GLU A CA 1
ATOM 1002 C C . GLU A 1 125 ? -1.080 0.821 -17.293 1.00 93.56 125 GLU A C 1
ATOM 1004 O O . GLU A 1 125 ? -0.688 0.963 -18.451 1.00 93.56 125 GLU A O 1
ATOM 1009 N N . CYS A 1 126 ? -0.498 -0.051 -16.460 1.00 94.44 126 CYS A N 1
ATOM 1010 C CA . CYS A 1 126 ? 0.630 -0.926 -16.805 1.00 94.44 126 CYS A CA 1
ATOM 1011 C C . CYS A 1 126 ? 0.315 -1.906 -17.947 1.00 94.44 126 CYS A C 1
ATOM 1013 O O . CYS A 1 126 ? 1.125 -2.055 -18.860 1.00 94.44 126 CYS A O 1
ATOM 1015 N N . LEU A 1 127 ? -0.848 -2.562 -17.916 1.00 93.69 127 LEU A N 1
ATOM 1016 C CA . LEU A 1 127 ? -1.255 -3.592 -18.886 1.00 93.69 127 LEU A CA 1
ATOM 1017 C C . LEU A 1 127 ? -2.213 -3.061 -19.965 1.00 93.69 127 LEU A C 1
ATOM 1019 O O . LEU A 1 127 ? -2.893 -3.832 -20.643 1.00 93.69 127 LEU A O 1
ATOM 1023 N N . SER A 1 128 ? -2.255 -1.740 -20.146 1.00 91.88 128 SER A N 1
ATOM 1024 C CA . SER A 1 128 ? -3.116 -1.066 -21.115 1.00 91.88 128 SER A CA 1
ATOM 1025 C C . SER A 1 128 ? -2.856 -1.584 -22.535 1.00 91.88 128 SER A C 1
ATOM 1027 O O . SER A 1 128 ? -1.755 -1.448 -23.085 1.00 91.88 128 SER A O 1
ATOM 1029 N N . GLY A 1 129 ? -3.867 -2.236 -23.119 1.00 87.69 129 GLY A N 1
ATOM 1030 C CA . GLY A 1 129 ? -3.789 -2.898 -24.424 1.00 87.69 129 GLY A CA 1
ATOM 1031 C C . GLY A 1 129 ? -2.825 -4.093 -24.480 1.00 87.69 129 GLY A C 1
ATOM 1032 O O . GLY A 1 129 ? -2.136 -4.241 -25.488 1.00 87.69 129 GLY A O 1
ATOM 1033 N N . VAL A 1 130 ? -2.716 -4.878 -23.405 1.00 91.06 130 VAL A N 1
ATOM 1034 C CA . VAL A 1 130 ? -2.093 -6.215 -23.381 1.00 91.06 130 VAL A CA 1
ATOM 1035 C C . VAL A 1 130 ? -3.192 -7.229 -23.059 1.00 91.06 130 VAL A C 1
ATOM 1037 O O . VAL A 1 130 ? -3.913 -7.048 -22.072 1.00 91.06 130 VAL A O 1
ATOM 1040 N N . GLU A 1 131 ? -3.357 -8.274 -23.873 1.00 91.69 131 GLU A N 1
ATOM 1041 C CA . GLU A 1 131 ? -4.447 -9.233 -23.657 1.00 91.69 131 GLU A CA 1
ATOM 1042 C C . GLU A 1 131 ? -4.248 -10.042 -22.366 1.00 91.69 131 GLU A C 1
ATOM 1044 O O . GLU A 1 131 ? -3.128 -10.368 -21.974 1.00 91.69 131 GLU A O 1
ATOM 1049 N N . GLN A 1 132 ? -5.348 -10.420 -21.704 1.00 91.06 132 GLN A N 1
ATOM 1050 C CA . GLN A 1 132 ? -5.304 -11.190 -20.451 1.00 91.06 132 GLN A CA 1
ATOM 1051 C C . GLN A 1 132 ? -4.657 -12.581 -20.614 1.00 91.06 132 GLN A C 1
ATOM 1053 O O . GLN A 1 132 ? -4.144 -13.147 -19.651 1.00 91.06 132 GLN A O 1
ATOM 1058 N N . SER A 1 133 ? -4.649 -13.102 -21.841 1.00 92.75 133 SER A N 1
ATOM 1059 C CA . SER A 1 133 ? -3.924 -14.294 -22.295 1.00 92.75 133 SER A CA 1
ATOM 1060 C C . SER A 1 133 ? -2.395 -14.153 -22.209 1.00 92.75 133 SER A C 1
ATOM 1062 O O . SER A 1 133 ? -1.702 -15.152 -22.020 1.00 92.75 133 SER A O 1
ATOM 1064 N N . GLU A 1 134 ? -1.868 -12.931 -22.326 1.00 93.31 134 GLU A N 1
ATOM 1065 C CA . GLU A 1 134 ? -0.433 -12.613 -22.354 1.00 93.31 134 GLU A CA 1
ATOM 1066 C C . GLU A 1 134 ? 0.112 -12.139 -20.995 1.00 93.31 134 GLU A C 1
ATOM 1068 O O . GLU A 1 134 ? 1.331 -12.058 -20.804 1.00 93.31 134 GLU A O 1
ATOM 1073 N N . TRP A 1 135 ? -0.768 -11.823 -20.036 1.00 94.94 135 TRP A N 1
ATOM 1074 C CA . TRP A 1 135 ? -0.375 -11.357 -18.704 1.00 94.94 135 TRP A CA 1
ATOM 1075 C C . TRP A 1 135 ? 0.521 -12.378 -17.995 1.00 94.94 135 TRP A C 1
ATOM 1077 O O . TRP A 1 135 ? 0.273 -13.586 -18.011 1.00 94.94 135 TRP A O 1
ATOM 1087 N N . HIS A 1 136 ? 1.547 -11.898 -17.287 1.00 95.81 136 HIS A N 1
ATOM 1088 C CA . HIS A 1 136 ? 2.344 -12.795 -16.460 1.00 95.81 136 HIS A CA 1
ATOM 1089 C C . HIS A 1 136 ? 1.486 -13.369 -15.317 1.00 95.81 136 HIS A C 1
ATOM 1091 O O . HIS A 1 136 ? 0.852 -12.581 -14.609 1.00 95.81 136 HIS A O 1
ATOM 1097 N N . PRO A 1 137 ? 1.505 -14.693 -15.045 1.00 95.44 137 PRO A N 1
ATOM 1098 C CA . PRO A 1 137 ? 0.623 -15.306 -14.046 1.00 95.44 137 PRO A CA 1
ATOM 1099 C C . PRO A 1 137 ? 0.693 -14.673 -12.652 1.00 95.44 137 PRO A C 1
ATOM 1101 O O . PRO A 1 137 ? -0.293 -14.678 -11.919 1.00 95.44 137 PRO A O 1
ATOM 1104 N N . THR A 1 138 ? 1.831 -14.075 -12.283 1.00 96.88 138 THR A N 1
ATOM 1105 C CA . THR A 1 138 ? 1.972 -13.408 -10.981 1.00 96.88 138 THR A CA 1
ATOM 1106 C C . THR A 1 138 ? 1.119 -12.150 -10.844 1.00 96.88 138 THR A C 1
ATOM 1108 O O . THR A 1 138 ? 0.715 -11.839 -9.728 1.00 96.88 138 THR A O 1
ATOM 1111 N N . VAL A 1 139 ? 0.765 -11.470 -11.944 1.00 97.62 139 VAL A N 1
ATOM 1112 C CA . VAL A 1 139 ? -0.224 -10.379 -11.928 1.00 97.62 139 VAL A CA 1
ATOM 1113 C C . VAL A 1 139 ? -1.577 -10.928 -11.486 1.00 97.62 139 VAL A C 1
ATOM 1115 O O . VAL A 1 139 ? -2.134 -10.460 -10.498 1.00 97.62 139 VAL A O 1
ATOM 1118 N N . SER A 1 140 ? -2.069 -11.977 -12.148 1.00 96.94 140 SER A N 1
ATOM 1119 C CA . SER A 1 140 ? -3.328 -12.637 -11.790 1.00 96.94 140 SER A CA 1
ATOM 1120 C C . SER A 1 140 ? -3.319 -13.149 -10.345 1.00 96.94 140 SER A C 1
ATOM 1122 O O . SER A 1 140 ? -4.313 -12.988 -9.643 1.00 96.94 140 SER A O 1
ATOM 1124 N N . ASN A 1 141 ? -2.188 -13.681 -9.867 1.00 97.19 141 ASN A N 1
ATOM 1125 C CA . ASN A 1 141 ? -1.995 -14.063 -8.463 1.00 97.19 141 ASN A CA 1
ATOM 1126 C C . ASN A 1 141 ? -2.149 -12.867 -7.506 1.00 97.19 141 ASN A C 1
ATOM 1128 O O . ASN A 1 141 ? -2.809 -12.982 -6.476 1.00 97.19 141 ASN A O 1
ATOM 1132 N N . ALA A 1 142 ? -1.558 -11.716 -7.840 1.00 97.88 142 ALA A N 1
ATOM 1133 C CA . ALA A 1 142 ? -1.631 -10.502 -7.027 1.00 97.88 142 ALA A CA 1
ATOM 1134 C C . ALA A 1 142 ? -3.040 -9.884 -7.021 1.00 97.88 142 ALA A C 1
ATOM 1136 O O . ALA A 1 142 ? -3.481 -9.366 -5.996 1.00 97.88 142 ALA A O 1
ATOM 1137 N N . LEU A 1 143 ? -3.777 -10.005 -8.129 1.00 98.00 143 LEU A N 1
ATOM 1138 C CA . LEU A 1 143 ? -5.184 -9.612 -8.208 1.00 98.00 143 LEU A CA 1
ATOM 1139 C C . LEU A 1 143 ? -6.098 -10.535 -7.382 1.00 98.00 143 LEU A C 1
ATOM 1141 O O . LEU A 1 143 ? -7.058 -10.041 -6.801 1.00 98.00 143 LEU A O 1
ATOM 1145 N N . ILE A 1 144 ? -5.803 -11.840 -7.255 1.00 97.50 144 ILE A N 1
ATOM 1146 C CA . ILE A 1 144 ? -6.589 -12.759 -6.400 1.00 97.50 144 ILE A CA 1
ATOM 1147 C C . ILE A 1 144 ? -6.619 -12.280 -4.942 1.00 97.50 144 ILE A C 1
ATOM 1149 O O . ILE A 1 144 ? -7.663 -12.377 -4.307 1.00 97.50 144 ILE A O 1
ATOM 1153 N N . VAL A 1 145 ? -5.528 -11.724 -4.406 1.00 97.12 145 VAL A N 1
ATOM 1154 C CA . VAL A 1 145 ? -5.447 -11.326 -2.984 1.00 97.12 145 VAL A CA 1
ATOM 1155 C C . VAL A 1 145 ? -5.856 -9.870 -2.708 1.00 97.12 145 VAL A C 1
ATOM 1157 O O . VAL A 1 145 ? -5.720 -9.397 -1.579 1.00 97.12 145 VAL A O 1
ATOM 1160 N N . ALA A 1 146 ? -6.352 -9.128 -3.702 1.00 97.25 146 ALA A N 1
ATOM 1161 C CA . ALA A 1 146 ? -6.588 -7.685 -3.583 1.00 97.25 146 ALA A CA 1
ATOM 1162 C C . ALA A 1 146 ? -7.750 -7.278 -2.647 1.00 97.25 146 ALA A C 1
ATOM 1164 O O . ALA A 1 146 ? -7.731 -6.164 -2.125 1.00 97.25 146 ALA A O 1
ATOM 1165 N N . SER A 1 147 ? -8.722 -8.161 -2.388 1.00 97.12 147 SER A N 1
ATOM 1166 C CA . SER A 1 147 ? -9.788 -7.985 -1.386 1.00 97.12 147 SER A CA 1
ATOM 1167 C C . SER A 1 147 ? -9.481 -8.802 -0.123 1.00 97.12 147 SER A C 1
ATOM 1169 O O . SER A 1 147 ? -10.244 -9.662 0.318 1.00 97.12 147 SER A O 1
ATOM 1171 N N . SER A 1 148 ? -8.312 -8.555 0.466 1.00 97.06 148 SER A N 1
ATOM 1172 C CA . SER A 1 148 ? -7.895 -9.141 1.746 1.00 97.06 148 SER A CA 1
ATOM 1173 C C . SER A 1 148 ? -7.233 -8.095 2.645 1.00 97.06 148 SER A C 1
ATOM 1175 O O . SER A 1 148 ? -6.737 -7.086 2.141 1.00 97.06 148 SER A O 1
ATOM 1177 N N . PHE A 1 149 ? -7.184 -8.316 3.960 1.00 97.25 149 PHE A N 1
ATOM 1178 C CA . PHE A 1 149 ? -6.467 -7.428 4.882 1.00 97.25 149 PHE A CA 1
ATOM 1179 C C . PHE A 1 149 ? -5.871 -8.152 6.097 1.00 97.25 149 PHE A C 1
ATOM 1181 O O . PHE A 1 149 ? -6.333 -9.227 6.474 1.00 97.25 149 PHE A O 1
ATOM 1188 N N . CYS A 1 150 ? -4.850 -7.554 6.721 1.00 95.88 150 CYS A N 1
ATOM 1189 C CA . CYS A 1 150 ? -4.360 -7.960 8.045 1.00 95.88 150 CYS A CA 1
ATOM 1190 C C . CYS A 1 150 ? -3.863 -6.752 8.860 1.00 95.88 150 CYS A C 1
ATOM 1192 O O . CYS A 1 150 ? -3.213 -5.851 8.320 1.00 95.88 150 CYS A O 1
ATOM 1194 N N . VAL A 1 151 ? -4.142 -6.743 10.168 1.00 95.56 151 VAL A N 1
ATOM 1195 C CA . VAL A 1 151 ? -3.878 -5.614 11.083 1.00 95.56 151 VAL A CA 1
ATOM 1196 C C . VAL A 1 151 ? -2.610 -5.853 11.912 1.00 95.56 151 VAL A C 1
ATOM 1198 O O . VAL A 1 151 ? -2.466 -6.906 12.534 1.00 95.56 151 VAL A O 1
ATOM 1201 N N . LEU A 1 152 ? -1.710 -4.864 11.967 1.00 94.44 152 LEU A N 1
ATOM 1202 C CA . LEU A 1 152 ? -0.374 -4.975 12.562 1.00 94.44 152 LEU A CA 1
ATOM 1203 C C . LEU A 1 152 ? -0.058 -3.891 13.600 1.00 94.44 152 LEU A C 1
ATOM 1205 O O . LEU A 1 152 ? -0.612 -2.793 13.598 1.00 94.44 152 LEU A O 1
ATOM 1209 N N . GLY A 1 153 ? 0.880 -4.216 14.495 1.00 92.25 153 GLY A N 1
ATOM 1210 C CA . GLY A 1 153 ? 1.308 -3.315 15.566 1.00 92.25 153 GLY A CA 1
ATOM 1211 C C . GLY A 1 153 ? 0.168 -2.972 16.525 1.00 92.25 153 GLY A C 1
ATOM 1212 O O . GLY A 1 153 ? -0.014 -1.803 16.845 1.00 92.25 153 GLY A O 1
ATOM 1213 N N . LYS A 1 154 ? -0.632 -3.970 16.928 1.00 92.62 154 LYS A N 1
ATOM 1214 C CA . LYS A 1 154 ? -1.678 -3.844 17.959 1.00 92.62 154 LYS A CA 1
ATOM 1215 C C . LYS A 1 154 ? -1.000 -3.409 19.273 1.00 92.62 154 LYS A C 1
ATOM 1217 O O . LYS A 1 154 ? -0.100 -4.116 19.721 1.00 92.62 154 LYS A O 1
ATOM 1222 N N . TYR A 1 155 ? -1.359 -2.250 19.836 1.00 89.94 155 TYR A N 1
ATOM 1223 C CA . TYR A 1 155 ? -0.553 -1.585 20.883 1.00 89.94 155 TYR A CA 1
ATOM 1224 C C . TYR A 1 155 ? -1.324 -1.044 22.098 1.00 89.94 155 TYR A C 1
ATOM 1226 O O . TYR A 1 155 ? -0.709 -0.820 23.137 1.00 89.94 155 TYR A O 1
ATOM 1234 N N . HIS A 1 156 ? -2.636 -0.826 21.995 1.00 90.25 156 HIS A N 1
ATOM 1235 C CA . HIS A 1 156 ? -3.465 -0.342 23.103 1.00 90.25 156 HIS A CA 1
ATOM 1236 C C . HIS A 1 156 ? -4.867 -0.963 23.039 1.00 90.25 156 HIS A C 1
ATOM 1238 O O . HIS A 1 156 ? -5.325 -1.359 21.965 1.00 90.25 156 HIS A O 1
ATOM 1244 N N . PHE A 1 157 ? -5.532 -1.063 24.190 1.00 90.31 157 PHE A N 1
ATOM 1245 C CA . PHE A 1 157 ? -6.849 -1.672 24.361 1.00 90.31 157 PHE A CA 1
ATOM 1246 C C . PHE A 1 157 ? -7.675 -0.796 25.310 1.00 90.31 157 PHE A C 1
ATOM 1248 O O . PHE A 1 157 ? -7.294 -0.625 26.466 1.00 90.31 157 PHE A O 1
ATOM 1255 N N . LYS A 1 158 ? -8.795 -0.255 24.823 1.00 92.88 158 LYS A N 1
ATOM 1256 C CA . LYS A 1 158 ? -9.761 0.554 25.591 1.00 92.88 158 LYS A CA 1
ATOM 1257 C C . LYS A 1 158 ? -11.157 -0.015 25.357 1.00 92.88 158 LYS A C 1
ATOM 1259 O O . LYS A 1 158 ? -11.448 -0.453 24.248 1.00 92.88 158 LYS A O 1
ATOM 1264 N N . GLY A 1 159 ? -12.024 -0.017 26.362 1.00 89.62 159 GLY A N 1
ATOM 1265 C CA . GLY A 1 159 ? -13.376 -0.554 26.225 1.00 89.62 159 GLY A CA 1
ATOM 1266 C C . GLY A 1 159 ? -14.232 -0.329 27.461 1.00 89.62 159 GLY A C 1
ATOM 1267 O O . GLY A 1 159 ? -13.728 0.027 28.524 1.00 89.62 159 GLY A O 1
ATOM 1268 N N . THR A 1 160 ? -15.531 -0.548 27.313 1.00 89.69 160 THR A N 1
ATOM 1269 C CA . THR A 1 160 ? -16.502 -0.637 28.404 1.00 89.69 160 THR A CA 1
ATOM 1270 C C . THR A 1 160 ? -17.449 -1.765 28.032 1.00 89.69 160 THR A C 1
ATOM 1272 O O . THR A 1 160 ? -18.046 -1.741 26.961 1.00 89.69 160 THR A O 1
ATOM 1275 N N . TRP A 1 161 ? -17.533 -2.784 28.886 1.00 84.25 161 TRP A N 1
ATOM 1276 C CA . TRP A 1 161 ? -18.268 -4.016 28.601 1.00 84.25 161 TRP A CA 1
ATOM 1277 C C . TRP A 1 161 ? -19.720 -3.740 28.153 1.00 84.25 161 TRP A C 1
ATOM 1279 O O . TRP A 1 161 ? -20.406 -2.985 28.847 1.00 84.25 161 TRP A O 1
ATOM 1289 N N . PRO A 1 162 ? -20.211 -4.345 27.049 1.00 89.00 162 PRO A N 1
ATOM 1290 C CA . PRO A 1 162 ? -19.617 -5.439 26.267 1.00 89.00 162 PRO A CA 1
ATOM 1291 C C . PRO A 1 162 ? -18.838 -4.999 25.005 1.00 89.00 162 PRO A C 1
ATOM 1293 O O . PRO A 1 162 ? -18.711 -5.770 24.052 1.00 89.00 162 PRO A O 1
ATOM 1296 N N . GLU A 1 163 ? -18.313 -3.772 24.962 1.00 91.81 163 GLU A N 1
ATOM 1297 C CA . GLU A 1 163 ? -17.551 -3.246 23.821 1.00 91.81 163 GLU A CA 1
ATOM 1298 C C . GLU A 1 163 ? -16.061 -3.033 24.139 1.00 91.81 163 GLU A C 1
ATOM 1300 O O . GLU A 1 163 ? -15.673 -2.620 25.236 1.00 91.81 163 GLU A O 1
ATOM 1305 N N . ALA A 1 164 ? -15.203 -3.269 23.144 1.00 92.44 164 ALA A N 1
ATOM 1306 C CA . ALA A 1 164 ? -13.769 -3.006 23.207 1.00 92.44 164 ALA A CA 1
ATOM 1307 C C . ALA A 1 164 ? -13.217 -2.462 21.882 1.00 92.44 164 ALA A C 1
ATOM 1309 O O . ALA A 1 164 ? -13.784 -2.649 20.811 1.00 92.44 164 ALA A O 1
ATOM 1310 N N . THR A 1 165 ? -12.069 -1.792 21.942 1.00 95.12 165 THR A N 1
ATOM 1311 C CA . THR A 1 165 ? -11.322 -1.292 20.786 1.00 95.12 165 THR A CA 1
ATOM 1312 C C . THR A 1 165 ? -9.837 -1.586 20.959 1.00 95.12 165 THR A C 1
ATOM 1314 O O . THR A 1 165 ? -9.195 -1.105 21.895 1.00 95.12 165 THR A O 1
ATOM 1317 N N . VAL A 1 166 ? -9.279 -2.343 20.014 1.00 95.12 166 VAL A N 1
ATOM 1318 C CA . VAL A 1 166 ? -7.836 -2.565 19.873 1.00 95.12 166 VAL A CA 1
ATOM 1319 C C . VAL A 1 166 ? -7.273 -1.527 18.908 1.00 95.12 166 VAL A C 1
ATOM 1321 O O . VAL A 1 166 ? -7.700 -1.451 17.757 1.00 95.12 166 VAL A O 1
ATOM 1324 N N . PHE A 1 167 ? -6.291 -0.747 19.345 1.00 95.75 167 PHE A N 1
ATOM 1325 C CA . PHE A 1 167 ? -5.603 0.222 18.495 1.00 95.75 167 PHE A CA 1
ATOM 1326 C C . PHE A 1 167 ? -4.389 -0.421 17.823 1.00 95.75 167 PHE A C 1
ATOM 1328 O O . PHE A 1 167 ? -3.641 -1.177 18.452 1.00 95.75 167 PHE A O 1
ATOM 1335 N N . ALA A 1 168 ? -4.185 -0.106 16.547 1.00 95.75 168 ALA A N 1
ATOM 1336 C CA . ALA A 1 168 ? -3.127 -0.648 15.704 1.00 95.75 168 ALA A CA 1
ATOM 1337 C C . ALA A 1 168 ? -2.321 0.464 15.017 1.00 95.75 168 ALA A C 1
ATOM 1339 O O . ALA A 1 168 ? -2.846 1.533 14.714 1.00 95.75 168 ALA A O 1
ATOM 1340 N N . GLN A 1 169 ? -1.039 0.202 14.761 1.00 95.69 169 GLN A N 1
ATOM 1341 C CA . GLN A 1 169 ? -0.158 1.124 14.034 1.00 95.69 169 GLN A CA 1
ATOM 1342 C C . GLN A 1 169 ? -0.345 1.043 12.510 1.00 95.69 169 GLN A C 1
ATOM 1344 O O . GLN A 1 169 ? -0.065 2.017 11.811 1.00 95.69 169 GLN A O 1
ATOM 1349 N N . ALA A 1 170 ? -0.782 -0.110 11.985 1.00 96.56 170 ALA A N 1
ATOM 1350 C CA . ALA A 1 170 ? -0.818 -0.362 10.545 1.00 96.56 170 ALA A CA 1
ATOM 1351 C C . ALA A 1 170 ? -1.868 -1.396 10.113 1.00 96.56 170 ALA A C 1
ATOM 1353 O O . ALA A 1 170 ? -2.260 -2.273 10.887 1.00 96.56 170 ALA A O 1
ATOM 1354 N N . VAL A 1 171 ? -2.255 -1.356 8.837 1.00 97.19 171 VAL A N 1
ATOM 1355 C CA . VAL A 1 171 ? -3.048 -2.406 8.180 1.00 97.19 171 VAL A CA 1
ATOM 1356 C C . VAL A 1 171 ? -2.601 -2.583 6.726 1.00 97.19 171 VAL A C 1
ATOM 1358 O O . VAL A 1 171 ? -2.475 -1.609 5.985 1.00 97.19 171 VAL A O 1
ATOM 1361 N N . TYR A 1 172 ? -2.364 -3.830 6.304 1.00 97.81 172 TYR A N 1
ATOM 1362 C CA . TYR A 1 172 ? -2.241 -4.148 4.878 1.00 97.81 172 TYR A CA 1
ATOM 1363 C C . TYR A 1 172 ? -3.642 -4.221 4.270 1.00 97.81 172 TYR A C 1
ATOM 1365 O O . TYR A 1 172 ? -4.448 -5.035 4.716 1.00 97.81 172 TYR A O 1
ATOM 1373 N N . LEU A 1 173 ? -3.916 -3.426 3.239 1.00 96.94 173 LEU A N 1
ATOM 1374 C CA . LEU A 1 173 ? -5.162 -3.406 2.473 1.00 96.94 173 LEU A CA 1
ATOM 1375 C C . LEU A 1 173 ? -4.873 -3.915 1.058 1.00 96.94 173 LEU A C 1
ATOM 1377 O O . LEU A 1 173 ? -4.344 -3.189 0.217 1.00 96.94 173 LEU A O 1
ATOM 1381 N N . GLY A 1 174 ? -5.187 -5.186 0.802 1.00 96.31 174 GLY A N 1
ATOM 1382 C CA . GLY A 1 174 ? -4.882 -5.868 -0.454 1.00 96.31 174 GLY A CA 1
ATOM 1383 C C . GLY A 1 174 ? -3.386 -5.786 -0.788 1.00 96.31 174 GLY A C 1
ATOM 1384 O O . GLY A 1 174 ? -2.578 -6.409 -0.093 1.00 96.31 174 GLY A O 1
ATOM 1385 N N . PRO A 1 175 ? -2.975 -5.035 -1.825 1.00 96.94 175 PRO A N 1
ATOM 1386 C CA . PRO A 1 175 ? -1.564 -4.874 -2.162 1.00 96.94 175 PRO A CA 1
ATOM 1387 C C . PRO A 1 175 ? -0.736 -4.039 -1.177 1.00 96.94 175 PRO A C 1
ATOM 1389 O O . PRO A 1 175 ? 0.440 -4.345 -1.007 1.00 96.94 175 PRO A O 1
ATOM 1392 N N . GLU A 1 176 ? -1.303 -3.016 -0.542 1.00 96.62 176 GLU A N 1
ATOM 1393 C CA . GLU A 1 176 ? -0.548 -1.895 0.048 1.00 96.62 176 GLU A CA 1
ATOM 1394 C C . GLU A 1 176 ? -0.624 -1.883 1.587 1.00 96.62 176 GLU A C 1
ATOM 1396 O O . GLU A 1 176 ? -1.556 -2.460 2.145 1.00 96.62 176 GLU A O 1
ATOM 1401 N N . ILE A 1 177 ? 0.323 -1.249 2.294 1.00 97.06 177 ILE A N 1
ATOM 1402 C CA . ILE A 1 177 ? 0.217 -0.988 3.740 1.00 97.06 177 ILE A CA 1
ATOM 1403 C C . ILE A 1 177 ? 0.006 0.490 4.030 1.00 97.06 177 ILE A C 1
ATOM 1405 O O . ILE A 1 177 ? 0.782 1.348 3.609 1.00 97.06 177 ILE A O 1
ATOM 1409 N N . VAL A 1 178 ? -1.031 0.759 4.823 1.00 96.81 178 VAL A N 1
ATOM 1410 C CA . VAL A 1 178 ? -1.315 2.085 5.362 1.00 96.81 178 VAL A CA 1
ATOM 1411 C C . VAL A 1 178 ? -1.005 2.113 6.861 1.00 96.81 178 VAL A C 1
ATOM 1413 O O . VAL A 1 178 ? -1.378 1.204 7.611 1.00 96.81 178 VAL A O 1
ATOM 1416 N N . THR A 1 179 ? -0.279 3.141 7.282 1.00 96.19 179 THR A N 1
ATOM 1417 C CA . THR A 1 179 ? 0.212 3.370 8.648 1.00 96.19 179 THR A CA 1
ATOM 1418 C C . THR A 1 179 ? -0.387 4.639 9.250 1.00 96.19 179 THR A C 1
ATOM 1420 O O . THR A 1 179 ? -0.793 5.550 8.529 1.00 96.19 179 THR A O 1
ATOM 1423 N N . VAL A 1 180 ? -0.434 4.730 10.582 1.00 94.88 180 VAL A N 1
ATOM 1424 C CA . VAL A 1 180 ? -0.758 5.997 11.260 1.00 94.88 180 VAL A CA 1
ATOM 1425 C C . VAL A 1 180 ? 0.259 7.067 10.839 1.00 94.88 180 VAL A C 1
ATOM 1427 O O . VAL A 1 180 ? 1.464 6.836 10.900 1.00 94.88 180 VAL A O 1
ATOM 1430 N N . GLY A 1 181 ? -0.234 8.221 10.386 1.00 92.25 181 GLY A N 1
ATOM 1431 C CA . GLY A 1 181 ? 0.546 9.286 9.749 1.00 92.25 181 GLY A CA 1
ATOM 1432 C C . GLY A 1 181 ? 0.405 9.358 8.222 1.00 92.25 181 GLY A C 1
ATOM 1433 O O . GLY A 1 181 ? 0.608 10.433 7.664 1.00 92.25 181 GLY A O 1
ATOM 1434 N N . ASP A 1 182 ? 0.001 8.279 7.542 1.00 94.44 182 ASP A N 1
ATOM 1435 C CA . ASP A 1 182 ? -0.137 8.281 6.078 1.00 94.44 182 ASP A CA 1
ATOM 1436 C C . ASP A 1 182 ? -1.309 9.136 5.592 1.00 94.44 182 ASP A C 1
ATOM 1438 O O . ASP A 1 182 ? -2.397 9.115 6.178 1.00 94.44 182 ASP A O 1
ATOM 1442 N N . ALA A 1 183 ? -1.128 9.769 4.431 1.00 94.12 183 ALA A N 1
ATOM 1443 C CA . ALA A 1 183 ? -2.225 10.238 3.597 1.00 94.12 183 ALA A CA 1
ATOM 1444 C C . ALA A 1 183 ? -2.760 9.097 2.716 1.00 94.12 183 ALA A C 1
ATOM 1446 O O . ALA A 1 183 ? -2.027 8.492 1.931 1.00 94.12 183 ALA A O 1
ATOM 1447 N N . VAL A 1 184 ? -4.060 8.822 2.809 1.00 95.56 184 VAL A N 1
ATOM 1448 C CA . VAL A 1 184 ? -4.750 7.781 2.038 1.00 95.56 184 VAL A CA 1
ATOM 1449 C C . VAL A 1 184 ? -5.942 8.342 1.277 1.00 95.56 184 VAL A C 1
ATOM 1451 O O . VAL A 1 184 ? -6.616 9.257 1.742 1.00 95.56 184 VAL A O 1
ATOM 1454 N N . ARG A 1 185 ? -6.219 7.780 0.102 1.00 94.88 185 ARG A N 1
ATOM 1455 C CA . ARG A 1 185 ? -7.348 8.160 -0.756 1.00 94.88 185 ARG A CA 1
ATOM 1456 C C . ARG A 1 185 ? -8.619 7.447 -0.311 1.00 94.88 185 ARG A C 1
ATOM 1458 O O . ARG A 1 185 ? -8.592 6.238 -0.060 1.00 94.88 185 ARG A O 1
ATOM 1465 N N . LEU A 1 186 ? -9.731 8.177 -0.237 1.00 94.19 186 LEU A N 1
ATOM 1466 C CA . LEU A 1 186 ? -11.039 7.624 0.116 1.00 94.19 186 LEU A CA 1
ATOM 1467 C C . LEU A 1 186 ? -11.914 7.450 -1.126 1.00 94.19 186 LEU A C 1
ATOM 1469 O O . LEU A 1 186 ? -11.998 8.336 -1.970 1.00 94.19 186 LEU A O 1
ATOM 1473 N N . GLN A 1 187 ? -12.625 6.328 -1.197 1.00 90.25 187 GLN A N 1
ATOM 1474 C CA . GLN A 1 187 ? -13.725 6.146 -2.138 1.00 90.25 187 GLN A CA 1
ATOM 1475 C C . GLN A 1 187 ? -14.876 7.093 -1.767 1.00 90.25 187 GLN A C 1
ATOM 1477 O O . GLN A 1 187 ? -15.236 7.181 -0.586 1.00 90.25 187 GLN A O 1
ATOM 1482 N N . ASN A 1 188 ? -15.474 7.755 -2.761 1.00 82.00 188 ASN A N 1
ATOM 1483 C CA . ASN A 1 188 ? -16.645 8.630 -2.608 1.00 82.00 188 ASN A CA 1
ATOM 1484 C C . ASN A 1 188 ? -17.815 7.902 -1.895 1.00 82.00 188 ASN A C 1
ATOM 1486 O O . ASN A 1 188 ? -17.833 6.671 -1.783 1.00 82.00 188 ASN A O 1
ATOM 1490 N N . LYS A 1 189 ? -18.775 8.641 -1.328 1.00 71.81 189 LYS A N 1
ATOM 1491 C CA . LYS A 1 189 ? -19.926 8.038 -0.637 1.00 71.81 189 LYS A CA 1
ATOM 1492 C C . LYS A 1 189 ? -20.896 7.416 -1.645 1.00 71.81 189 LYS A C 1
ATOM 1494 O O . LYS A 1 189 ? -21.064 7.893 -2.763 1.00 71.81 189 LYS A O 1
ATOM 1499 N N . THR A 1 190 ? -21.587 6.357 -1.225 1.00 55.94 190 THR A N 1
ATOM 1500 C CA . THR A 1 190 ? -22.664 5.743 -2.011 1.00 55.94 190 THR A CA 1
ATOM 1501 C C . THR A 1 190 ? -23.783 6.761 -2.244 1.00 55.94 190 THR A C 1
ATOM 1503 O O . THR A 1 190 ? -24.485 7.123 -1.303 1.00 55.94 190 THR A O 1
ATOM 1506 N N . GLY A 1 191 ? -23.930 7.221 -3.489 1.00 54.41 191 GLY A N 1
ATOM 1507 C CA . GLY A 1 191 ? -24.867 8.281 -3.879 1.00 54.41 191 GLY A CA 1
ATOM 1508 C C . GLY A 1 191 ? -24.200 9.534 -4.461 1.00 54.41 191 GLY A C 1
ATOM 1509 O O . GLY A 1 191 ? -24.898 10.343 -5.066 1.00 54.41 191 GLY A O 1
ATOM 1510 N N . ASP A 1 192 ? -22.876 9.681 -4.336 1.00 58.41 192 ASP A N 1
ATOM 1511 C CA . ASP A 1 192 ? -22.128 10.723 -5.045 1.00 58.41 192 ASP A CA 1
ATOM 1512 C C . ASP A 1 192 ? -22.118 10.419 -6.561 1.00 58.41 192 ASP A C 1
ATOM 1514 O O . ASP A 1 192 ? -21.993 9.264 -6.970 1.00 58.41 192 ASP A O 1
ATOM 1518 N N . MET A 1 193 ? -22.258 11.456 -7.397 1.00 51.09 193 MET A N 1
ATOM 1519 C CA . MET A 1 193 ? -22.517 11.331 -8.848 1.00 51.09 193 MET A CA 1
ATOM 1520 C C . MET A 1 193 ? -21.394 10.649 -9.650 1.00 51.09 193 MET A C 1
ATOM 1522 O O . MET A 1 193 ? -21.671 10.057 -10.687 1.00 51.09 193 MET A O 1
ATOM 1526 N N . GLU A 1 194 ? -20.147 10.736 -9.181 1.00 61.00 194 GLU A N 1
ATOM 1527 C CA . GLU A 1 194 ? -18.945 10.346 -9.928 1.00 61.00 194 GLU A CA 1
ATOM 1528 C C . GLU A 1 194 ? -18.188 9.215 -9.199 1.00 61.00 194 GLU A C 1
ATOM 1530 O O . GLU A 1 194 ? -17.290 9.496 -8.393 1.00 61.00 194 GLU A O 1
ATOM 1535 N N . PRO A 1 195 ? -18.521 7.930 -9.440 1.00 62.91 195 PRO A N 1
ATOM 1536 C CA . PRO A 1 195 ? -17.855 6.791 -8.801 1.00 62.91 195 PRO A CA 1
ATOM 1537 C C . PRO A 1 195 ? -16.429 6.550 -9.330 1.00 62.91 195 PRO A C 1
ATOM 1539 O O . PRO A 1 195 ? -15.662 5.833 -8.690 1.00 62.91 195 PRO A O 1
ATOM 1542 N N . GLU A 1 196 ? -16.067 7.144 -10.473 1.00 73.06 196 GLU A N 1
ATOM 1543 C CA . GLU A 1 196 ? -14.771 6.978 -11.154 1.00 73.06 196 GLU A CA 1
ATOM 1544 C C . GLU A 1 196 ? -13.734 8.049 -10.758 1.00 73.06 196 GLU A C 1
ATOM 1546 O O . GLU A 1 196 ? -12.642 8.111 -11.323 1.00 73.06 196 GLU A O 1
ATOM 1551 N N . SER A 1 197 ? -14.046 8.882 -9.758 1.00 87.69 197 SER A N 1
ATOM 1552 C CA . SER A 1 197 ? -13.155 9.934 -9.254 1.00 87.69 197 SER A CA 1
ATOM 1553 C C . SER A 1 197 ? -12.839 9.778 -7.766 1.00 87.69 197 SER A C 1
ATOM 1555 O O . SER A 1 197 ? -13.620 9.215 -7.000 1.00 87.69 197 SER A O 1
ATOM 1557 N N . VAL A 1 198 ? -11.697 10.315 -7.338 1.00 90.94 198 VAL A N 1
ATOM 1558 C CA . VAL A 1 198 ? -11.377 10.541 -5.922 1.00 90.94 198 VAL A CA 1
ATOM 1559 C C . VAL A 1 198 ? -11.500 12.035 -5.643 1.00 90.94 198 VAL A C 1
ATOM 1561 O O . VAL A 1 198 ? -10.714 12.807 -6.182 1.00 90.94 198 VAL A O 1
ATOM 1564 N N . SER A 1 199 ? -12.435 12.455 -4.783 1.00 90.88 199 SER A N 1
ATOM 1565 C CA . SER A 1 199 ? -12.449 13.834 -4.255 1.00 90.88 199 SER A CA 1
ATOM 1566 C C . SER A 1 199 ? -11.693 13.981 -2.934 1.00 90.88 199 SER A C 1
ATOM 1568 O O . SER A 1 199 ? -11.396 15.100 -2.520 1.00 90.88 199 SER A O 1
ATOM 1570 N N . ASP A 1 200 ? -11.442 12.869 -2.239 1.00 92.06 200 ASP A N 1
ATOM 1571 C CA . ASP A 1 200 ? -11.174 12.842 -0.803 1.00 92.06 200 ASP A CA 1
ATOM 1572 C C . ASP A 1 200 ? -9.888 12.113 -0.429 1.00 92.06 200 ASP A C 1
ATOM 1574 O O . ASP A 1 200 ? -9.570 11.030 -0.928 1.00 92.06 200 ASP A O 1
ATOM 1578 N N . ILE A 1 201 ? -9.226 12.660 0.586 1.00 93.81 201 ILE A N 1
ATOM 1579 C CA . ILE A 1 201 ? -8.101 12.034 1.273 1.00 93.81 201 ILE A CA 1
ATOM 1580 C C . ILE A 1 201 ? -8.271 12.137 2.788 1.00 93.81 201 ILE A C 1
ATOM 1582 O O . ILE A 1 201 ? -8.892 13.063 3.311 1.00 93.81 201 ILE A O 1
ATOM 1586 N N . MET A 1 202 ? -7.668 11.198 3.505 1.00 94.50 202 MET A N 1
ATOM 1587 C CA . MET A 1 202 ? -7.573 11.183 4.957 1.00 94.50 202 MET A CA 1
ATOM 1588 C C . MET A 1 202 ? -6.106 11.074 5.360 1.00 94.50 202 MET A C 1
ATOM 1590 O O . MET A 1 202 ? -5.423 10.176 4.881 1.00 94.50 202 MET A O 1
ATOM 1594 N N . VAL A 1 203 ? -5.638 11.915 6.284 1.00 94.12 203 VAL A N 1
ATOM 1595 C CA . VAL A 1 203 ? -4.419 11.603 7.045 1.00 94.12 203 VAL A CA 1
ATOM 1596 C C . VAL A 1 203 ? -4.808 10.790 8.270 1.00 94.12 203 VAL A C 1
ATOM 1598 O O . VAL A 1 203 ? -5.566 11.271 9.120 1.00 94.12 203 VAL A O 1
ATOM 1601 N N . ILE A 1 204 ? -4.328 9.547 8.327 1.00 95.44 204 ILE A N 1
ATOM 1602 C CA . ILE A 1 204 ? -4.675 8.571 9.363 1.00 95.44 204 ILE A CA 1
ATOM 1603 C C . ILE A 1 204 ? -4.088 9.015 10.704 1.00 95.44 204 ILE A C 1
ATOM 1605 O O . ILE A 1 204 ? -2.879 9.189 10.830 1.00 95.44 204 ILE A O 1
ATOM 1609 N N . THR A 1 205 ? -4.929 9.123 11.733 1.00 94.50 205 THR A N 1
ATOM 1610 C CA . THR A 1 205 ? -4.484 9.350 13.120 1.00 94.50 205 THR A CA 1
ATOM 1611 C C . THR A 1 205 ? -4.724 8.151 14.033 1.00 94.50 205 THR A C 1
ATOM 1613 O O . THR A 1 205 ? -4.112 8.081 15.091 1.00 94.50 205 THR A O 1
ATOM 1616 N N . ALA A 1 206 ? -5.603 7.216 13.659 1.00 96.00 206 ALA A N 1
ATOM 1617 C CA . ALA A 1 206 ? -5.799 5.956 14.374 1.00 96.00 206 ALA A CA 1
ATOM 1618 C C . ALA A 1 206 ? -6.318 4.853 13.439 1.00 96.00 206 ALA A C 1
ATOM 1620 O O . ALA A 1 206 ? -7.106 5.116 12.530 1.00 96.00 206 ALA A O 1
ATOM 1621 N N . ILE A 1 207 ? -5.924 3.609 13.714 1.00 97.31 207 ILE A N 1
ATOM 1622 C CA . ILE A 1 207 ? -6.527 2.401 13.140 1.00 97.31 207 ILE A CA 1
ATOM 1623 C C . ILE A 1 207 ? -7.111 1.613 14.315 1.00 97.31 207 ILE A C 1
ATOM 1625 O O . ILE A 1 207 ? -6.391 1.262 15.251 1.00 97.31 207 ILE A O 1
ATOM 1629 N N . LYS A 1 208 ? -8.424 1.383 14.285 1.00 96.62 208 LYS A N 1
ATOM 1630 C CA . LYS A 1 208 ? -9.218 0.809 15.376 1.00 96.62 208 LYS A CA 1
ATOM 1631 C C . LYS A 1 208 ? -9.821 -0.519 14.933 1.00 96.62 208 LYS A C 1
ATOM 1633 O O . LYS A 1 208 ? -10.548 -0.558 13.946 1.00 96.62 208 LYS A O 1
ATOM 1638 N N . VAL A 1 209 ? -9.595 -1.589 15.684 1.00 95.69 209 VAL A N 1
ATOM 1639 C CA . VAL A 1 209 ? -10.399 -2.815 15.595 1.00 95.69 209 VAL A CA 1
ATOM 1640 C C . VAL A 1 209 ? -11.403 -2.776 16.738 1.00 95.69 209 VAL A C 1
ATOM 1642 O O . VAL A 1 209 ? -11.045 -3.057 17.881 1.00 95.69 209 VAL A O 1
ATOM 1645 N N . ARG A 1 210 ? -12.641 -2.377 16.437 1.00 93.06 210 ARG A N 1
ATOM 1646 C CA . ARG A 1 210 ? -13.753 -2.431 17.391 1.00 93.06 210 ARG A CA 1
ATOM 1647 C C . ARG A 1 210 ? -14.235 -3.880 17.501 1.00 93.06 210 ARG A C 1
ATOM 1649 O O . ARG A 1 210 ? -14.300 -4.591 16.495 1.00 93.06 210 ARG A O 1
ATOM 1656 N N . ILE A 1 211 ? -14.566 -4.295 18.714 1.00 91.00 211 ILE A N 1
ATOM 1657 C CA . ILE A 1 211 ? -15.147 -5.589 19.061 1.00 91.00 211 ILE A CA 1
ATOM 1658 C C . ILE A 1 211 ? -16.409 -5.290 19.868 1.00 91.00 211 ILE A C 1
ATOM 1660 O O . ILE A 1 211 ? -16.334 -4.578 20.868 1.00 91.00 211 ILE A O 1
ATOM 1664 N N . VAL A 1 212 ? -17.556 -5.785 19.416 1.00 89.69 212 VAL A N 1
ATOM 1665 C CA . VAL A 1 212 ? -18.868 -5.538 20.033 1.00 89.69 212 VAL A CA 1
ATOM 1666 C C . VAL A 1 212 ? -19.600 -6.859 20.247 1.00 89.69 212 VAL A C 1
ATOM 1668 O O . VAL A 1 212 ? -19.301 -7.843 19.568 1.00 89.69 212 VAL A O 1
ATOM 1671 N N . ASN A 1 213 ? -20.550 -6.874 21.181 1.00 87.50 213 ASN A N 1
ATOM 1672 C CA . ASN A 1 213 ? -21.194 -8.087 21.692 1.00 87.50 213 ASN A CA 1
ATOM 1673 C C . ASN A 1 213 ? -20.217 -9.060 22.389 1.00 87.50 213 ASN A C 1
ATOM 1675 O O . ASN A 1 213 ? -20.293 -10.272 22.197 1.00 87.50 213 ASN A O 1
ATOM 1679 N N . LEU A 1 214 ? -19.269 -8.566 23.197 1.00 84.19 214 LEU A N 1
ATOM 1680 C CA . LEU A 1 214 ? -18.427 -9.455 24.016 1.00 84.19 214 LEU A CA 1
ATOM 1681 C C . LEU A 1 214 ? -19.224 -10.227 25.084 1.00 84.19 214 LEU A C 1
ATOM 1683 O O . LEU A 1 214 ? -18.702 -11.179 25.648 1.00 84.19 214 LEU A O 1
ATOM 1687 N N . ASP A 1 215 ? -20.478 -9.856 25.344 1.00 84.06 215 ASP A N 1
ATOM 1688 C CA . ASP A 1 215 ? -21.426 -10.595 26.177 1.00 84.06 215 ASP A CA 1
ATOM 1689 C C . ASP A 1 215 ? -22.020 -11.845 25.507 1.00 84.06 215 ASP A C 1
ATOM 1691 O O . ASP A 1 215 ? -22.494 -12.726 26.222 1.00 84.06 215 ASP A O 1
ATOM 1695 N N . ASP A 1 216 ? -21.913 -11.977 24.180 1.00 80.12 216 ASP A N 1
ATOM 1696 C CA . ASP A 1 216 ? -22.203 -13.230 23.469 1.00 80.12 216 ASP A CA 1
ATOM 1697 C C . ASP A 1 216 ? -21.016 -14.235 23.546 1.00 80.12 216 ASP A C 1
ATOM 1699 O O . ASP A 1 216 ? -21.163 -15.391 23.146 1.00 80.12 216 ASP A O 1
ATOM 1703 N N . ALA A 1 217 ? -19.839 -13.823 24.051 1.00 72.38 217 ALA A N 1
ATOM 1704 C CA . ALA A 1 217 ? -18.605 -14.626 24.115 1.00 72.38 217 ALA A CA 1
ATOM 1705 C C . ALA A 1 217 ? -18.663 -15.796 25.115 1.00 72.38 217 ALA A C 1
ATOM 1707 O O . ALA A 1 217 ? -19.256 -15.691 26.191 1.00 72.38 217 ALA A O 1
ATOM 1708 N N . SER A 1 218 ? -17.971 -16.898 24.803 1.00 66.25 218 SER A N 1
ATOM 1709 C CA . SER A 1 218 ? -17.822 -18.046 25.708 1.00 66.25 218 SER A CA 1
ATOM 1710 C C . SER A 1 218 ? -16.425 -18.125 26.336 1.00 66.25 218 SER A C 1
ATOM 1712 O O . SER A 1 218 ? -15.451 -17.561 25.835 1.00 66.25 218 SER A O 1
ATOM 1714 N N . ASP A 1 219 ? -16.289 -18.915 27.407 1.00 65.94 219 ASP A N 1
ATOM 1715 C CA . ASP A 1 219 ? -14.992 -19.207 28.040 1.00 65.94 219 ASP A CA 1
ATOM 1716 C C . ASP A 1 219 ? -13.963 -19.867 27.085 1.00 65.94 219 ASP A C 1
ATOM 1718 O O . ASP A 1 219 ? -12.778 -19.956 27.426 1.00 65.94 219 ASP A O 1
ATOM 1722 N N . VAL A 1 220 ? -14.390 -20.378 25.915 1.00 60.94 220 VAL A N 1
ATOM 1723 C CA . VAL A 1 220 ? -13.556 -21.160 24.980 1.00 60.94 220 VAL A CA 1
ATOM 1724 C C . VAL A 1 220 ? -13.843 -20.819 23.503 1.00 60.94 220 VAL A C 1
ATOM 1726 O O . VAL A 1 220 ? -14.035 -21.701 22.667 1.00 60.94 220 VAL A O 1
ATOM 1729 N N . ASP A 1 221 ? -13.786 -19.535 23.143 1.00 61.16 221 ASP A N 1
ATOM 1730 C CA . ASP A 1 221 ? -13.908 -19.043 21.750 1.00 61.16 221 ASP A CA 1
ATOM 1731 C C . ASP A 1 221 ? -12.659 -19.338 20.872 1.00 61.16 221 ASP A C 1
ATOM 1733 O O . ASP A 1 221 ? -12.203 -18.502 20.094 1.00 61.16 221 ASP A O 1
ATOM 1737 N N . LEU A 1 222 ? -12.052 -20.522 21.027 1.00 56.53 222 LEU A N 1
ATOM 1738 C CA . LEU A 1 222 ? -10.874 -20.978 20.269 1.00 56.53 222 LEU A CA 1
ATOM 1739 C C . LEU A 1 222 ? -11.203 -22.004 19.175 1.00 56.53 222 LEU A C 1
ATOM 1741 O O . LEU A 1 222 ? -10.416 -22.153 18.241 1.00 56.53 222 LEU A O 1
ATOM 1745 N N . ASP A 1 223 ? -12.328 -22.713 19.310 1.00 50.75 223 ASP A N 1
ATOM 1746 C CA . ASP A 1 223 ? -12.675 -23.880 18.484 1.00 50.75 223 ASP A CA 1
ATOM 1747 C C . ASP A 1 223 ? -13.926 -23.658 17.597 1.00 50.75 223 ASP A C 1
ATOM 1749 O O . ASP A 1 223 ? -14.268 -24.527 16.796 1.00 50.75 223 ASP A O 1
ATOM 1753 N N . ASN A 1 224 ? -14.598 -22.503 17.719 1.00 53.16 224 ASN A N 1
ATOM 1754 C CA . ASN A 1 224 ? -15.810 -22.115 16.977 1.00 53.16 224 ASN A CA 1
ATOM 1755 C C . ASN A 1 224 ? -15.626 -20.751 16.281 1.00 53.16 224 ASN A C 1
ATOM 1757 O O . ASN A 1 224 ? -14.664 -20.033 16.556 1.00 53.16 224 ASN A O 1
ATOM 1761 N N . GLU A 1 225 ? -16.577 -20.360 15.425 1.00 60.88 225 GLU A N 1
ATOM 1762 C CA . GLU A 1 225 ? -16.718 -18.957 15.006 1.00 60.88 225 GLU A CA 1
ATOM 1763 C C . GLU A 1 225 ? -16.916 -18.045 16.233 1.00 60.88 225 GLU A C 1
ATOM 1765 O O . GLU A 1 225 ? -17.730 -18.379 17.100 1.00 60.88 225 GLU A O 1
ATOM 1770 N N . PRO A 1 226 ? -16.208 -16.901 16.329 1.00 63.25 226 PRO A N 1
ATOM 1771 C CA . PRO A 1 226 ? -16.419 -15.952 17.413 1.00 63.25 226 PRO A CA 1
ATOM 1772 C C . PRO A 1 226 ? -17.849 -15.390 17.384 1.00 63.25 226 PRO A C 1
ATOM 1774 O O . PRO A 1 226 ? -18.263 -14.858 16.352 1.00 63.25 226 PRO A O 1
ATOM 1777 N N . PRO A 1 227 ? -18.603 -15.454 18.494 1.00 71.38 227 PRO A N 1
ATOM 1778 C CA . PRO A 1 227 ? -19.976 -14.948 18.538 1.00 71.38 227 PRO A CA 1
ATOM 1779 C C . PRO A 1 227 ? -20.030 -13.408 18.597 1.00 71.38 227 PRO A C 1
ATOM 1781 O O . PRO A 1 227 ? -21.021 -12.796 18.199 1.00 71.38 227 PRO A O 1
ATOM 1784 N N . TYR A 1 228 ? -18.939 -12.771 19.036 1.00 78.06 228 TYR A N 1
ATOM 1785 C CA . TYR A 1 228 ? -18.765 -11.321 19.040 1.00 78.06 228 TYR A CA 1
ATOM 1786 C C . TYR A 1 228 ? -18.405 -10.773 17.649 1.00 78.06 228 TYR A C 1
ATOM 1788 O O . TYR A 1 228 ? -17.645 -11.364 16.879 1.00 78.06 228 TYR A O 1
ATOM 1796 N N . ASN A 1 229 ? -18.898 -9.577 17.330 1.00 83.81 229 ASN A N 1
ATOM 1797 C CA . ASN A 1 229 ? -18.677 -8.943 16.032 1.00 83.81 229 ASN A CA 1
ATOM 1798 C C . ASN A 1 229 ? -17.406 -8.083 16.046 1.00 83.81 229 ASN A C 1
ATOM 1800 O O . ASN A 1 229 ? -17.211 -7.253 16.933 1.00 83.81 229 ASN A O 1
ATOM 1804 N N . THR A 1 230 ? -16.558 -8.229 15.025 1.00 87.00 230 THR A N 1
ATOM 1805 C CA . THR A 1 230 ? -15.309 -7.465 14.878 1.00 87.00 230 THR A CA 1
ATOM 1806 C C . THR A 1 230 ? -15.345 -6.578 13.631 1.00 87.00 230 THR A C 1
ATOM 1808 O O . THR A 1 230 ? -15.703 -7.025 12.542 1.00 87.00 230 THR A O 1
ATOM 1811 N N . CYS A 1 231 ? -14.969 -5.300 13.752 1.00 88.81 231 CYS A N 1
ATOM 1812 C CA . CYS A 1 231 ? -14.907 -4.391 12.605 1.00 88.81 231 CYS A CA 1
ATOM 1813 C C . CYS A 1 231 ? -13.709 -3.432 12.667 1.00 88.81 231 CYS A C 1
ATOM 1815 O O . CYS A 1 231 ? -13.412 -2.818 13.692 1.00 88.81 231 CYS A O 1
ATOM 1817 N N . THR A 1 232 ? -13.009 -3.289 11.538 1.00 94.69 232 THR A N 1
ATOM 1818 C CA . THR A 1 232 ? -11.840 -2.403 11.432 1.00 94.69 232 THR A CA 1
ATOM 1819 C C . THR A 1 232 ? -12.240 -1.050 10.847 1.00 94.69 232 THR A C 1
ATOM 1821 O O . THR A 1 232 ? -12.776 -0.961 9.741 1.00 94.69 232 THR A O 1
ATOM 1824 N N . HIS A 1 233 ? -11.950 0.007 11.592 1.00 95.75 233 HIS A N 1
ATOM 1825 C CA . HIS A 1 233 ? -12.196 1.397 11.243 1.00 95.75 233 HIS A CA 1
ATOM 1826 C C . HIS A 1 233 ? -10.883 2.184 11.209 1.00 95.75 233 HIS A C 1
ATOM 1828 O O . HIS A 1 233 ? -9.921 1.874 11.913 1.00 95.75 233 HIS A O 1
ATOM 1834 N N . ILE A 1 234 ? -10.844 3.207 10.363 1.00 97.50 234 ILE A N 1
ATOM 1835 C CA . ILE A 1 234 ? -9.705 4.101 10.175 1.00 97.50 234 ILE A CA 1
ATOM 1836 C C . ILE A 1 234 ? -10.205 5.518 10.461 1.00 97.50 234 ILE A C 1
ATOM 1838 O O . ILE A 1 234 ? -11.187 5.968 9.866 1.00 97.50 234 ILE A O 1
ATOM 1842 N N . SER A 1 235 ? -9.554 6.199 11.402 1.00 96.69 235 SER A N 1
ATOM 1843 C CA . SER A 1 235 ? -9.928 7.536 11.872 1.00 96.69 235 SER A CA 1
ATOM 1844 C C . SER A 1 235 ? -8.830 8.533 11.510 1.00 96.69 235 SER A C 1
ATOM 1846 O O . SER A 1 235 ? -7.643 8.253 11.698 1.00 96.69 235 SER A O 1
ATOM 1848 N N . GLY A 1 236 ? -9.200 9.721 11.035 1.00 94.69 236 GLY A N 1
ATOM 1849 C CA . GLY A 1 236 ? -8.220 10.703 10.574 1.00 94.69 236 GLY A CA 1
ATOM 1850 C C . GLY A 1 236 ? -8.786 12.091 10.294 1.00 94.69 236 GLY A C 1
ATOM 1851 O O . GLY A 1 236 ? -9.980 12.346 10.468 1.00 94.69 236 GLY A O 1
ATOM 1852 N N . ARG A 1 237 ? -7.913 13.008 9.865 1.00 92.44 237 ARG A N 1
ATOM 1853 C CA . ARG A 1 237 ? -8.316 14.331 9.356 1.00 92.44 237 ARG A CA 1
ATOM 1854 C C . ARG A 1 237 ? -8.582 14.221 7.860 1.00 92.44 237 ARG A C 1
ATOM 1856 O O . ARG A 1 237 ? -7.722 13.727 7.136 1.00 92.44 237 ARG A O 1
ATOM 1863 N N . VAL A 1 238 ? -9.754 14.666 7.408 1.00 92.88 238 VAL A N 1
ATOM 1864 C CA . VAL A 1 238 ? -10.180 14.534 6.006 1.00 92.88 238 VAL A CA 1
ATOM 1865 C C . VAL A 1 238 ? -10.111 15.876 5.288 1.00 92.88 238 VAL A C 1
ATOM 1867 O O . VAL A 1 238 ? -10.544 16.909 5.810 1.00 92.88 238 VAL A O 1
ATOM 1870 N N . TYR A 1 239 ? -9.578 15.824 4.074 1.00 91.94 239 TYR A N 1
ATOM 1871 C CA . TYR A 1 239 ? -9.449 16.934 3.143 1.00 91.94 239 TYR A CA 1
ATOM 1872 C C . TYR A 1 239 ? -10.167 16.547 1.849 1.00 91.94 239 TYR A C 1
ATOM 1874 O O . TYR A 1 239 ? -10.165 15.377 1.459 1.00 91.94 239 TYR A O 1
ATOM 1882 N N . THR A 1 240 ? -10.801 17.515 1.194 1.00 90.94 240 THR A N 1
ATOM 1883 C CA . THR A 1 240 ? -11.598 17.272 -0.014 1.00 90.94 240 THR A CA 1
ATOM 1884 C C . THR A 1 240 ? -11.351 18.332 -1.082 1.00 90.94 240 THR A C 1
ATOM 1886 O O . THR A 1 240 ? -11.054 19.483 -0.757 1.00 90.94 240 THR A O 1
ATOM 1889 N N . GLN A 1 241 ? -11.493 17.948 -2.349 1.00 89.25 241 GLN A N 1
ATOM 1890 C CA . GLN A 1 241 ? -11.528 18.857 -3.498 1.00 89.25 241 GLN A CA 1
ATOM 1891 C C . GLN A 1 241 ? -12.950 19.366 -3.809 1.00 89.25 241 GLN A C 1
ATOM 1893 O O . GLN A 1 241 ? -13.127 20.205 -4.692 1.00 89.25 241 GLN A O 1
ATOM 1898 N N . ASP A 1 242 ? -13.973 18.884 -3.092 1.00 87.62 242 ASP A N 1
ATOM 1899 C CA . ASP A 1 242 ? -15.361 19.335 -3.225 1.00 87.62 242 ASP A CA 1
ATOM 1900 C C . ASP A 1 242 ? -15.670 20.522 -2.282 1.00 87.62 242 ASP A C 1
ATOM 1902 O O . ASP A 1 242 ? -15.781 20.330 -1.065 1.00 87.62 242 ASP A O 1
ATOM 1906 N N . PRO A 1 243 ? -15.895 21.748 -2.803 1.00 87.06 243 PRO A N 1
ATOM 1907 C CA . PRO A 1 243 ? -16.207 22.909 -1.969 1.00 87.06 243 PRO A CA 1
ATOM 1908 C C . PRO A 1 243 ? -17.529 22.779 -1.201 1.00 87.06 243 PRO A C 1
ATOM 1910 O O . PRO A 1 243 ? -17.715 23.473 -0.201 1.00 87.06 243 PRO A O 1
ATOM 1913 N N . THR A 1 244 ? -18.461 21.921 -1.641 1.00 86.31 244 THR A N 1
ATOM 1914 C CA . THR A 1 244 ? -19.751 21.725 -0.953 1.00 86.31 244 THR A CA 1
ATOM 1915 C C . THR A 1 244 ? -19.607 20.956 0.359 1.00 86.31 244 THR A C 1
ATOM 1917 O O . THR A 1 244 ? -20.463 21.064 1.235 1.00 86.31 244 THR A O 1
ATOM 1920 N N . ARG A 1 245 ? -18.489 20.238 0.521 1.00 85.31 245 ARG A N 1
ATOM 1921 C CA . ARG A 1 245 ? -18.161 19.408 1.685 1.00 85.31 245 ARG A CA 1
ATOM 1922 C C . ARG A 1 245 ? -17.079 20.020 2.585 1.00 85.31 245 ARG A C 1
ATOM 1924 O O . ARG A 1 245 ? -16.582 19.354 3.493 1.00 85.31 245 ARG A O 1
ATOM 1931 N N . SER A 1 246 ? -16.749 21.292 2.356 1.00 88.19 246 SER A N 1
ATOM 1932 C CA . SER A 1 246 ? -15.942 22.118 3.257 1.00 88.19 246 SER A CA 1
ATOM 1933 C C . SER A 1 246 ? -16.656 22.348 4.594 1.00 88.19 246 SER A C 1
ATOM 1935 O O . SER A 1 246 ? -17.844 22.672 4.616 1.00 88.19 246 SER A O 1
ATOM 1937 N N . PHE A 1 247 ? -15.920 22.264 5.703 1.00 82.94 247 PHE A N 1
ATOM 1938 C CA . PHE A 1 247 ? -16.405 22.559 7.055 1.00 82.94 247 PHE A CA 1
ATOM 1939 C C . PHE A 1 247 ? -17.004 23.972 7.179 1.00 82.94 247 PHE A C 1
ATOM 1941 O O . PHE A 1 247 ? -18.062 24.143 7.779 1.00 82.94 247 PHE A O 1
ATOM 1948 N N . ASP A 1 248 ? -16.360 24.981 6.579 1.00 74.56 248 ASP A N 1
ATOM 1949 C CA . ASP A 1 248 ? -16.838 26.372 6.602 1.00 74.56 248 ASP A CA 1
ATOM 1950 C C . ASP A 1 248 ? -17.949 26.654 5.558 1.00 74.56 248 ASP A C 1
ATOM 1952 O O . ASP A 1 248 ? -18.408 27.794 5.429 1.00 74.56 248 ASP A O 1
ATOM 1956 N N . GLY A 1 249 ? -18.389 25.631 4.815 1.00 69.94 249 GLY A N 1
ATOM 1957 C CA . GLY A 1 249 ? -19.477 25.695 3.840 1.00 69.94 249 GLY A CA 1
ATOM 1958 C C . GLY A 1 249 ? -19.114 26.281 2.468 1.00 69.94 249 GLY A C 1
ATOM 1959 O O . GLY A 1 249 ? -17.970 26.642 2.171 1.00 69.94 249 GLY A O 1
ATOM 1960 N N . ILE A 1 250 ? -20.132 26.364 1.605 1.00 61.06 250 ILE A N 1
ATOM 1961 C CA . ILE A 1 250 ? -20.013 26.814 0.210 1.00 61.06 250 ILE A CA 1
ATOM 1962 C C . ILE A 1 250 ? -19.555 28.281 0.146 1.00 61.06 250 ILE A C 1
ATOM 1964 O O . ILE A 1 250 ? -20.130 29.158 0.789 1.00 61.06 250 ILE A O 1
ATOM 1968 N N . GLY A 1 251 ? -18.558 28.559 -0.701 1.00 59.78 251 GLY A N 1
ATOM 1969 C CA . GLY A 1 251 ? -18.101 29.921 -1.012 1.00 59.78 251 GLY A CA 1
ATOM 1970 C C . GLY A 1 251 ? -16.949 30.446 -0.149 1.00 59.78 251 GLY A C 1
ATOM 1971 O O . GLY A 1 251 ? -16.638 31.636 -0.206 1.00 59.78 251 GLY A O 1
ATOM 1972 N N . LYS A 1 252 ? -16.300 29.588 0.646 1.00 69.75 252 LYS A N 1
ATOM 1973 C CA . LYS A 1 252 ? -15.087 29.933 1.402 1.00 69.75 252 LYS A CA 1
ATOM 1974 C C . LYS A 1 252 ? -13.803 29.672 0.613 1.00 69.75 252 LYS A C 1
ATOM 1976 O O . LYS A 1 252 ? -13.791 28.930 -0.367 1.00 69.75 252 LYS A O 1
ATOM 1981 N N . LEU A 1 253 ? -12.727 30.338 1.034 1.00 74.69 253 LEU A N 1
ATOM 1982 C CA . LEU A 1 253 ? -11.407 30.207 0.417 1.00 74.69 253 LEU A CA 1
ATOM 1983 C C . LEU A 1 253 ? -10.833 28.801 0.667 1.00 74.69 253 LEU A C 1
ATOM 1985 O O . LEU A 1 253 ? -11.032 28.265 1.760 1.00 74.69 253 LEU A O 1
ATOM 1989 N N . PRO A 1 254 ? -10.120 28.214 -0.309 1.00 85.44 254 PRO A N 1
ATOM 1990 C CA . PRO A 1 254 ? -9.421 26.952 -0.110 1.00 85.44 254 PRO A CA 1
ATOM 1991 C C . PRO A 1 254 ? -8.231 27.108 0.841 1.00 85.44 254 PRO A C 1
ATOM 1993 O O . PRO A 1 254 ? -7.756 28.215 1.115 1.00 85.44 254 PRO A O 1
ATOM 1996 N N . ILE A 1 255 ? -7.716 25.974 1.307 1.00 85.31 255 ILE A N 1
ATOM 1997 C CA . ILE A 1 255 ? -6.453 25.906 2.037 1.00 85.31 255 ILE A CA 1
ATOM 1998 C C . ILE A 1 255 ? -5.339 26.396 1.102 1.00 85.31 255 ILE A C 1
ATOM 2000 O O . ILE A 1 255 ? -5.210 25.927 -0.028 1.00 85.31 255 ILE A O 1
ATOM 2004 N N . SER A 1 256 ? -4.527 27.347 1.569 1.00 81.25 256 SER A N 1
ATOM 2005 C CA . SER A 1 256 ? -3.341 27.790 0.829 1.00 81.25 256 SER A CA 1
ATOM 2006 C C . SER A 1 256 ? -2.362 26.628 0.661 1.00 81.25 256 SER A C 1
ATOM 2008 O O . SER A 1 256 ? -2.056 25.952 1.642 1.00 81.25 256 SER A O 1
ATOM 2010 N N . ALA A 1 257 ? -1.811 26.442 -0.540 1.00 75.38 257 ALA A N 1
ATOM 2011 C CA . ALA A 1 257 ? -0.792 25.421 -0.809 1.00 75.38 257 ALA A CA 1
ATOM 2012 C C . ALA A 1 257 ? 0.470 25.577 0.067 1.00 75.38 257 ALA A C 1
ATOM 2014 O O . ALA A 1 257 ? 1.162 24.603 0.328 1.00 75.38 257 ALA A O 1
ATOM 2015 N N . ALA A 1 258 ? 0.740 26.788 0.573 1.00 72.19 258 ALA A N 1
ATOM 2016 C CA . ALA A 1 258 ? 1.824 27.071 1.519 1.00 72.19 258 ALA A CA 1
ATOM 2017 C C . ALA A 1 258 ? 1.398 26.962 3.005 1.00 72.19 258 ALA A C 1
ATOM 2019 O O . ALA A 1 258 ? 2.081 27.484 3.886 1.00 72.19 258 ALA A O 1
ATOM 2020 N N . SER A 1 259 ? 0.242 26.360 3.309 1.00 77.69 259 SER A N 1
ATOM 2021 C CA . SER A 1 259 ? -0.234 26.191 4.685 1.00 77.69 259 SER A CA 1
ATOM 2022 C C . SER A 1 259 ? 0.361 24.936 5.334 1.00 77.69 259 SER A C 1
ATOM 2024 O O . SER A 1 259 ? 0.152 23.849 4.805 1.00 77.69 259 SER A O 1
ATOM 2026 N N . PRO A 1 260 ? 0.965 25.017 6.536 1.00 72.38 260 PRO A N 1
ATOM 2027 C CA . PRO A 1 260 ? 1.402 23.829 7.279 1.00 72.38 260 PRO A CA 1
ATOM 2028 C C . PRO A 1 260 ? 0.230 22.972 7.799 1.00 72.38 260 PRO A C 1
ATOM 2030 O O . PRO A 1 260 ? 0.445 21.909 8.372 1.00 72.38 260 PRO A O 1
ATOM 2033 N N . LEU A 1 261 ? -1.020 23.425 7.623 1.00 70.81 261 LEU A N 1
ATOM 2034 C CA . LEU A 1 261 ? -2.227 22.640 7.902 1.00 70.81 261 LEU A CA 1
ATOM 2035 C C . LEU A 1 261 ? -2.621 21.718 6.735 1.00 70.81 261 LEU A C 1
ATOM 2037 O O . LEU A 1 261 ? -3.542 20.911 6.897 1.00 70.81 261 LEU A O 1
ATOM 2041 N N . LEU A 1 262 ? -1.945 21.843 5.587 1.00 75.94 262 LEU A N 1
ATOM 2042 C CA . LEU A 1 262 ? -2.030 20.950 4.439 1.00 75.94 262 LEU A CA 1
ATOM 2043 C C . LEU A 1 262 ? -0.853 19.946 4.523 1.00 75.94 262 LEU A C 1
ATOM 2045 O O . LEU A 1 262 ? 0.282 20.324 4.246 1.00 75.94 262 LEU A O 1
ATOM 2049 N N . PRO A 1 263 ? -1.079 18.703 4.984 1.00 71.12 263 PRO A N 1
ATOM 2050 C CA . PRO A 1 263 ? -0.044 17.667 5.059 1.00 71.12 263 PRO A CA 1
ATOM 2051 C C . PRO A 1 263 ? 0.270 17.124 3.660 1.00 71.12 263 PRO A C 1
ATOM 2053 O O . PRO A 1 263 ? -0.624 17.165 2.826 1.00 71.12 263 PRO A O 1
ATOM 2056 N N . ILE A 1 264 ? 1.469 16.552 3.441 1.00 66.00 264 ILE A N 1
ATOM 2057 C CA . ILE A 1 264 ? 1.998 16.062 2.138 1.00 66.00 264 ILE A CA 1
ATOM 2058 C C . ILE A 1 264 ? 1.947 17.145 1.021 1.00 66.00 264 ILE A C 1
ATOM 2060 O O . ILE A 1 264 ? 1.352 18.208 1.194 1.00 66.00 264 ILE A O 1
ATOM 2064 N N . ASP A 1 265 ? 2.627 16.961 -0.119 1.00 73.12 265 ASP A N 1
ATOM 2065 C CA . ASP A 1 265 ? 2.515 17.902 -1.249 1.00 73.12 265 ASP A CA 1
ATOM 2066 C C . ASP A 1 265 ? 1.179 17.741 -1.996 1.00 73.12 265 ASP A C 1
ATOM 2068 O O . ASP A 1 265 ? 1.096 17.259 -3.124 1.00 73.12 265 ASP A O 1
ATOM 2072 N N . LEU A 1 266 ? 0.101 18.142 -1.326 1.00 75.88 266 LEU A N 1
ATOM 2073 C CA . LEU A 1 266 ? -1.241 18.227 -1.895 1.00 75.88 266 LEU A CA 1
ATOM 2074 C C . LEU A 1 266 ? -1.432 19.480 -2.746 1.00 75.88 266 LEU A C 1
ATOM 2076 O O . LEU A 1 266 ? -2.366 19.522 -3.546 1.00 75.88 266 LEU A O 1
ATOM 2080 N N . GLY A 1 267 ? -0.573 20.492 -2.577 1.00 77.56 267 GLY A N 1
ATOM 2081 C CA . GLY A 1 267 ? -0.640 21.749 -3.319 1.00 77.56 267 GLY A CA 1
ATOM 2082 C C . GLY A 1 267 ? -0.509 21.528 -4.825 1.00 77.56 267 GLY A C 1
ATOM 2083 O O . GLY A 1 267 ? -1.287 22.095 -5.589 1.00 77.56 267 GLY A O 1
ATOM 2084 N N . GLY A 1 268 ? 0.397 20.635 -5.242 1.00 79.75 268 GLY A N 1
ATOM 2085 C CA . GLY A 1 268 ? 0.488 20.182 -6.634 1.00 79.75 268 GLY A CA 1
ATOM 2086 C C . GLY A 1 268 ? -0.695 19.316 -7.099 1.00 79.75 268 GLY A C 1
ATOM 2087 O O . GLY A 1 268 ? -0.992 19.276 -8.288 1.00 79.75 268 GLY A O 1
ATOM 2088 N N . LEU A 1 269 ? -1.409 18.649 -6.182 1.00 82.19 269 LEU A N 1
ATOM 2089 C CA . LEU A 1 269 ? -2.515 17.729 -6.503 1.00 82.19 269 LEU A CA 1
ATOM 2090 C C . LEU A 1 269 ? -3.878 18.416 -6.702 1.00 82.19 269 LEU A C 1
ATOM 2092 O O . LEU A 1 269 ? -4.826 17.758 -7.138 1.00 82.19 269 LEU A O 1
ATOM 2096 N N . GLY A 1 270 ? -4.013 19.702 -6.358 1.00 85.25 270 GLY A N 1
ATOM 2097 C CA . GLY A 1 270 ? -5.223 20.484 -6.621 1.00 85.25 270 GLY A CA 1
ATOM 2098 C C . GLY A 1 270 ? -5.608 21.476 -5.522 1.00 85.25 270 GLY A C 1
ATOM 2099 O O . GLY A 1 270 ? -4.808 21.883 -4.685 1.00 85.25 270 GLY A O 1
ATOM 2100 N N . THR A 1 271 ? -6.875 21.894 -5.545 1.00 88.75 271 THR A N 1
ATOM 2101 C CA . THR A 1 271 ? -7.451 22.852 -4.587 1.00 88.75 271 THR A CA 1
ATOM 2102 C C . THR A 1 271 ? -8.176 22.105 -3.470 1.00 88.75 271 THR A C 1
ATOM 2104 O O . THR A 1 271 ? -9.065 21.308 -3.757 1.00 88.75 271 THR A O 1
ATOM 2107 N N . TRP A 1 272 ? -7.823 22.372 -2.208 1.00 90.12 272 TRP A N 1
ATOM 2108 C CA . TRP A 1 272 ? -8.271 21.573 -1.059 1.00 90.12 272 TRP A CA 1
ATOM 2109 C C . TRP A 1 272 ? -9.034 22.372 -0.001 1.00 90.12 272 TRP A C 1
ATOM 2111 O O . TRP A 1 272 ? -8.752 23.544 0.251 1.00 90.12 272 TRP A O 1
ATOM 2121 N N . TYR A 1 273 ? -9.958 21.689 0.672 1.00 90.69 273 TYR A N 1
ATOM 2122 C CA . TYR A 1 273 ? -10.784 22.189 1.770 1.00 90.69 273 TYR A CA 1
ATOM 2123 C C . TYR A 1 273 ? -10.740 21.218 2.956 1.00 90.69 273 TYR A C 1
ATOM 2125 O O . TYR A 1 273 ? -10.659 20.002 2.768 1.00 90.69 273 TYR A O 1
ATOM 2133 N N . HIS A 1 274 ? -10.820 21.734 4.186 1.00 89.69 274 HIS A N 1
ATOM 2134 C CA . HIS A 1 274 ? -10.962 20.897 5.380 1.00 89.69 274 HIS A CA 1
ATOM 2135 C C . HIS A 1 274 ? -12.405 20.386 5.495 1.00 89.69 274 HIS A C 1
ATOM 2137 O O . HIS A 1 274 ? -13.336 21.179 5.385 1.00 89.69 274 HIS A O 1
ATOM 2143 N N . VAL A 1 275 ? -12.603 19.096 5.784 1.00 90.38 275 VAL A N 1
ATOM 2144 C CA . VAL A 1 275 ? -13.939 18.518 6.063 1.00 90.38 275 VAL A CA 1
ATOM 2145 C C . VAL A 1 275 ? -14.320 18.640 7.551 1.00 90.38 275 VAL A C 1
ATOM 2147 O O . VAL A 1 275 ? -15.491 18.573 7.912 1.00 90.38 275 VAL A O 1
ATOM 2150 N N . THR A 1 276 ? -13.339 18.866 8.429 1.00 88.56 276 THR A N 1
ATOM 2151 C CA . THR A 1 276 ? -13.502 19.043 9.885 1.00 88.56 276 THR A CA 1
ATOM 2152 C C . THR A 1 276 ? -12.877 20.354 10.353 1.00 88.56 276 THR A C 1
ATOM 2154 O O . THR A 1 276 ? -11.865 20.763 9.791 1.00 88.56 276 THR A O 1
ATOM 2157 N N . ASP A 1 277 ? -13.410 20.955 11.422 1.00 87.38 277 ASP A N 1
ATOM 2158 C CA . ASP A 1 277 ? -12.908 22.206 12.017 1.00 87.38 277 ASP A CA 1
ATOM 2159 C C . ASP A 1 277 ? -11.380 22.176 12.258 1.00 87.38 277 ASP A C 1
ATOM 2161 O O . ASP A 1 277 ? -10.921 21.456 13.154 1.00 87.38 277 ASP A O 1
ATOM 2165 N N . PRO A 1 278 ? -10.568 22.963 11.522 1.00 83.25 278 PRO A N 1
ATOM 2166 C CA . PRO A 1 278 ? -9.117 22.960 11.694 1.00 83.25 278 PRO A CA 1
ATOM 2167 C C . PRO A 1 278 ? -8.675 23.521 13.055 1.00 83.25 278 PRO A C 1
ATOM 2169 O O . PRO A 1 278 ? -7.546 23.270 13.476 1.00 83.25 278 PRO A O 1
ATOM 2172 N N . LYS A 1 279 ? -9.552 24.244 13.770 1.00 84.25 279 LYS A N 1
ATOM 2173 C CA . LYS A 1 279 ? -9.291 24.780 15.117 1.00 84.25 279 LYS A CA 1
ATOM 2174 C C . LYS A 1 279 ? -9.536 23.757 16.226 1.00 84.25 279 LYS A C 1
ATOM 2176 O O . LYS A 1 279 ? -9.190 24.032 17.371 1.00 84.25 279 LYS A O 1
ATOM 2181 N N . LYS A 1 280 ? -10.121 22.592 15.921 1.00 87.19 280 LYS A N 1
ATOM 2182 C CA . LYS A 1 280 ? -10.349 21.502 16.884 1.00 87.19 280 LYS A CA 1
ATOM 2183 C C . LYS A 1 280 ? -9.343 20.377 16.632 1.00 87.19 280 LYS A C 1
ATOM 2185 O O . LYS A 1 280 ? -9.647 19.439 15.896 1.00 87.19 280 LYS A O 1
ATOM 2190 N N . PRO A 1 281 ? -8.142 20.407 17.242 1.00 77.94 281 PRO A N 1
ATOM 2191 C CA . PRO A 1 281 ? -7.071 19.479 16.890 1.00 77.94 281 PRO A CA 1
ATOM 2192 C C . PRO A 1 281 ? -7.363 18.002 17.206 1.00 77.94 281 PRO A C 1
ATOM 2194 O O . PRO A 1 281 ? -6.700 17.151 16.604 1.00 77.94 281 PRO A O 1
ATOM 2197 N N . LYS A 1 282 ? -8.366 17.678 18.045 1.00 85.38 282 LYS A N 1
ATOM 2198 C CA . LYS A 1 282 ? -8.902 16.312 18.250 1.00 85.38 282 LYS A CA 1
ATOM 2199 C C . LYS A 1 282 ? -10.009 15.888 17.252 1.00 85.38 282 LYS A C 1
ATOM 2201 O O . LYS A 1 282 ? -10.250 14.698 17.133 1.00 85.38 282 LYS A O 1
ATOM 2206 N N . ALA A 1 283 ? -10.625 16.780 16.463 1.00 87.75 283 ALA A N 1
ATOM 2207 C CA . ALA A 1 283 ? -11.728 16.412 15.553 1.00 87.75 283 ALA A CA 1
ATOM 2208 C C . ALA A 1 283 ? -11.283 15.479 14.404 1.00 87.75 283 ALA A C 1
ATOM 2210 O O . ALA A 1 283 ? -10.271 15.739 13.746 1.00 87.75 283 ALA A O 1
ATOM 2211 N N . ARG A 1 284 ? -12.035 14.400 14.148 1.00 91.50 284 ARG A N 1
ATOM 2212 C CA . ARG A 1 284 ? -11.751 13.375 13.122 1.00 91.50 284 ARG A CA 1
ATOM 2213 C C . ARG A 1 284 ? -13.012 12.997 12.350 1.00 91.50 284 ARG A C 1
ATOM 2215 O O . ARG A 1 284 ? -14.119 13.218 12.825 1.00 91.50 284 ARG A O 1
ATOM 2222 N N . ILE A 1 285 ? -12.818 12.360 11.200 1.00 94.38 285 ILE A N 1
ATOM 2223 C CA . ILE A 1 285 ? -13.813 11.484 10.572 1.00 94.38 285 ILE A CA 1
ATOM 2224 C C . ILE A 1 285 ? -13.337 10.042 10.759 1.00 94.38 285 ILE A C 1
ATOM 2226 O O . ILE A 1 285 ? -12.140 9.772 10.643 1.00 94.38 285 ILE A O 1
ATOM 2230 N N . GLU A 1 286 ? -14.262 9.120 11.009 1.00 94.94 286 GLU A N 1
ATOM 2231 C CA . GLU A 1 286 ? -14.009 7.678 11.018 1.00 94.94 286 GLU A CA 1
ATOM 2232 C C . GLU A 1 286 ? -14.692 7.014 9.815 1.00 94.94 286 GLU A C 1
ATOM 2234 O O . GLU A 1 286 ? -15.806 7.381 9.433 1.00 94.94 286 GLU A O 1
ATOM 2239 N N . VAL A 1 287 ? -14.011 6.062 9.174 1.00 95.00 287 VAL A N 1
ATOM 2240 C CA . VAL A 1 287 ? -14.537 5.288 8.039 1.00 95.00 287 VAL A CA 1
ATOM 2241 C C . VAL A 1 287 ? -14.224 3.800 8.211 1.00 95.00 287 VAL A C 1
ATOM 2243 O O . VAL A 1 287 ? -13.173 3.462 8.759 1.00 95.00 287 VAL A O 1
ATOM 2246 N N . PRO A 1 288 ? -15.086 2.882 7.739 1.00 94.25 288 PRO A N 1
ATOM 2247 C CA . PRO A 1 288 ? -14.746 1.464 7.700 1.00 94.25 288 PRO A CA 1
ATOM 2248 C C . PRO A 1 288 ? -13.612 1.226 6.694 1.00 94.25 288 PRO A C 1
ATOM 2250 O O . PRO A 1 288 ? -13.556 1.875 5.643 1.00 94.25 288 PRO A O 1
ATOM 2253 N N . PHE A 1 289 ? -12.716 0.285 7.005 1.00 94.19 289 PHE A N 1
ATOM 2254 C CA . PHE A 1 289 ? -11.446 0.082 6.291 1.00 94.19 289 PHE A CA 1
ATOM 2255 C C . PHE A 1 289 ? -11.582 -0.010 4.758 1.00 94.19 289 PHE A C 1
ATOM 2257 O O . PHE A 1 289 ? -10.756 0.529 4.026 1.00 94.19 289 PHE A O 1
ATOM 2264 N N . HIS A 1 290 ? -12.654 -0.635 4.261 1.00 91.38 290 HIS A N 1
ATOM 2265 C CA . HIS A 1 290 ? -12.881 -0.854 2.832 1.00 91.38 290 HIS A CA 1
ATOM 2266 C C . HIS A 1 290 ? -13.097 0.437 2.017 1.00 91.38 290 HIS A C 1
ATOM 2268 O O . HIS A 1 290 ? -12.924 0.400 0.798 1.00 91.38 290 HIS A O 1
ATOM 2274 N N . ARG A 1 291 ? -13.439 1.575 2.650 1.00 93.06 291 ARG A N 1
ATOM 2275 C CA . ARG A 1 291 ? -13.512 2.887 1.971 1.00 93.06 291 ARG A CA 1
ATOM 2276 C C . ARG A 1 291 ? -12.143 3.492 1.662 1.00 93.06 291 ARG A C 1
ATOM 2278 O O . ARG A 1 291 ? -12.082 4.413 0.851 1.00 93.06 291 ARG A O 1
ATOM 2285 N N . VAL A 1 292 ? -11.058 3.006 2.265 1.00 95.81 292 VAL A N 1
ATOM 2286 C CA . VAL A 1 292 ? -9.701 3.393 1.858 1.00 95.81 292 VAL A CA 1
ATOM 2287 C C . VAL A 1 292 ? -9.349 2.660 0.564 1.00 95.81 292 VAL A C 1
ATOM 2289 O O . VAL A 1 292 ? -9.514 1.444 0.461 1.00 95.81 292 VAL A O 1
ATOM 2292 N N . ILE A 1 293 ? -8.875 3.399 -0.439 1.00 94.44 293 ILE A N 1
ATOM 2293 C CA . ILE A 1 293 ? -8.433 2.862 -1.735 1.00 94.44 293 ILE A CA 1
ATOM 2294 C C . ILE A 1 293 ? -6.988 2.358 -1.618 1.00 94.44 293 ILE A C 1
ATOM 2296 O O . ILE A 1 293 ? -6.697 1.221 -1.985 1.00 94.44 293 ILE A O 1
ATOM 2300 N N . GLY A 1 294 ? -6.121 3.210 -1.069 1.00 94.69 294 GLY A N 1
ATOM 2301 C CA . GLY A 1 294 ? -4.673 3.052 -0.922 1.00 94.69 294 GLY A CA 1
ATOM 2302 C C . GLY A 1 294 ? -4.045 4.391 -0.508 1.00 94.69 294 GLY A C 1
ATOM 2303 O O . GLY A 1 294 ? -4.775 5.351 -0.235 1.00 94.69 294 GLY A O 1
ATOM 2304 N N . ARG A 1 295 ? -2.714 4.491 -0.487 1.00 94.69 295 ARG A N 1
ATOM 2305 C CA . ARG A 1 295 ? -1.986 5.748 -0.227 1.00 94.69 295 ARG A CA 1
ATOM 2306 C C . ARG A 1 295 ? -2.292 6.819 -1.281 1.00 94.69 295 ARG A C 1
ATOM 2308 O O . ARG A 1 295 ? -2.737 6.526 -2.398 1.00 94.69 295 ARG A O 1
ATOM 2315 N N . CYS A 1 296 ? -2.069 8.077 -0.913 1.00 93.38 296 CYS A N 1
ATOM 2316 C CA . CYS A 1 296 ? -2.027 9.209 -1.832 1.00 93.38 296 CYS A CA 1
ATOM 2317 C C . CYS A 1 296 ? -0.567 9.492 -2.197 1.00 93.38 296 CYS A C 1
ATOM 2319 O O . CYS A 1 296 ? 0.225 9.784 -1.310 1.00 93.38 296 CYS A O 1
ATOM 2321 N N . TYR A 1 297 ? -0.209 9.389 -3.477 1.00 92.94 297 TYR A N 1
ATOM 2322 C CA . TYR A 1 297 ? 1.161 9.641 -3.934 1.00 92.94 297 TYR A CA 1
ATOM 2323 C C . TYR A 1 297 ? 1.412 11.139 -4.141 1.00 92.94 297 TYR A C 1
ATOM 2325 O O . TYR A 1 297 ? 0.499 11.887 -4.496 1.00 92.94 297 TYR A O 1
ATOM 2333 N N . GLU A 1 298 ? 2.653 11.556 -3.910 1.00 90.38 298 GLU A N 1
ATOM 2334 C CA . GLU A 1 298 ? 3.147 12.922 -4.075 1.00 90.38 298 GLU A CA 1
ATOM 2335 C C . GLU A 1 298 ? 3.046 13.404 -5.536 1.00 90.38 298 GLU A C 1
ATOM 2337 O O . GLU A 1 298 ? 3.111 12.599 -6.471 1.00 90.38 298 GLU A O 1
ATOM 2342 N N . SER A 1 299 ? 2.948 14.725 -5.747 1.00 88.50 299 SER A N 1
ATOM 2343 C CA . SER A 1 299 ? 2.872 15.320 -7.093 1.00 88.50 299 SER A CA 1
ATOM 2344 C C . SER A 1 299 ? 4.045 14.876 -7.980 1.00 88.50 299 SER A C 1
ATOM 2346 O O . SER A 1 299 ? 3.819 14.357 -9.070 1.00 88.50 299 SER A O 1
ATOM 2348 N N . ALA A 1 300 ? 5.276 14.946 -7.461 1.00 88.75 300 ALA A N 1
ATOM 2349 C CA . ALA A 1 300 ? 6.508 14.572 -8.152 1.00 88.75 300 ALA A CA 1
ATOM 2350 C C . ALA A 1 300 ? 6.524 13.111 -8.639 1.00 88.75 300 ALA A C 1
ATOM 2352 O O . ALA A 1 300 ? 7.079 12.829 -9.701 1.00 88.75 300 ALA A O 1
ATOM 2353 N N . ALA A 1 301 ? 5.879 12.187 -7.917 1.00 91.75 301 ALA A N 1
ATOM 2354 C CA . ALA A 1 301 ? 5.715 10.803 -8.361 1.00 91.75 301 ALA A CA 1
ATOM 2355 C C . ALA A 1 301 ? 4.707 10.683 -9.508 1.00 91.75 301 ALA A C 1
ATOM 2357 O O . ALA A 1 301 ? 4.987 10.005 -10.495 1.00 91.75 301 ALA A O 1
ATOM 2358 N N . LEU A 1 302 ? 3.567 11.374 -9.430 1.00 92.00 302 LEU A N 1
ATOM 2359 C CA . LEU A 1 302 ? 2.590 11.387 -10.523 1.00 92.00 302 LEU A CA 1
ATOM 2360 C C . LEU A 1 302 ? 3.147 12.085 -11.775 1.00 92.00 302 LEU A C 1
ATOM 2362 O O . LEU A 1 302 ? 2.959 11.580 -12.880 1.00 92.00 302 LEU A O 1
ATOM 2366 N N . GLU A 1 303 ? 3.897 13.178 -11.621 1.00 90.62 303 GLU A N 1
ATOM 2367 C CA . GLU A 1 303 ? 4.611 13.836 -12.720 1.00 90.62 303 GLU A CA 1
ATOM 2368 C C . GLU A 1 303 ? 5.667 12.916 -13.340 1.00 90.62 303 GLU A C 1
ATOM 2370 O O . GLU A 1 303 ? 5.658 12.721 -14.556 1.00 90.62 303 GLU A O 1
ATOM 2375 N N . ALA A 1 304 ? 6.546 12.315 -12.530 1.00 90.94 304 ALA A N 1
ATOM 2376 C CA . ALA A 1 304 ? 7.581 11.399 -13.012 1.00 90.94 304 ALA A CA 1
ATOM 2377 C C . ALA A 1 304 ? 7.001 10.138 -13.672 1.00 90.94 304 ALA A C 1
ATOM 2379 O O . ALA A 1 304 ? 7.666 9.539 -14.516 1.00 90.94 304 ALA A O 1
ATOM 2380 N N . TRP A 1 305 ? 5.779 9.730 -13.309 1.00 92.75 305 TRP A N 1
ATOM 2381 C CA . TRP A 1 305 ? 5.131 8.562 -13.898 1.00 92.75 305 TRP A CA 1
ATOM 2382 C C . TRP A 1 305 ? 4.284 8.860 -15.141 1.00 92.75 305 TRP A C 1
ATOM 2384 O O . TRP A 1 305 ? 4.301 8.064 -16.074 1.00 92.75 305 TRP A O 1
ATOM 2394 N N . PHE A 1 306 ? 3.534 9.963 -15.173 1.00 91.50 306 PHE A N 1
ATOM 2395 C CA . PHE A 1 306 ? 2.517 10.213 -16.206 1.00 91.50 306 PHE A CA 1
ATOM 2396 C C . PHE A 1 306 ? 2.855 11.361 -17.169 1.00 91.50 306 PHE A C 1
ATOM 2398 O O . PHE A 1 306 ? 2.052 11.671 -18.050 1.00 91.50 306 PHE A O 1
ATOM 2405 N N . THR A 1 307 ? 4.031 11.983 -17.053 1.00 88.69 307 THR A N 1
ATOM 2406 C CA . THR A 1 307 ? 4.515 12.963 -18.042 1.00 88.69 307 THR A CA 1
ATOM 2407 C C . THR A 1 307 ? 5.237 12.247 -19.193 1.00 88.69 307 THR A C 1
ATOM 2409 O O . THR A 1 307 ? 6.213 11.538 -18.939 1.00 88.69 307 THR A O 1
ATOM 2412 N N . PRO A 1 308 ? 4.816 12.417 -20.463 1.00 85.12 308 PRO A N 1
ATOM 2413 C CA . PRO A 1 308 ? 5.526 11.843 -21.605 1.00 85.12 308 PRO A CA 1
ATOM 2414 C C . PRO A 1 308 ? 6.960 12.398 -21.744 1.00 85.12 308 PRO A C 1
ATOM 2416 O O . PRO A 1 308 ? 7.160 13.602 -21.560 1.00 85.12 308 PRO A O 1
ATOM 2419 N N . PRO A 1 309 ? 7.960 11.573 -22.116 1.00 80.94 309 PRO A N 1
ATOM 2420 C CA . PRO A 1 309 ? 9.333 12.030 -22.339 1.00 80.94 309 PRO A CA 1
ATOM 2421 C C . PRO A 1 309 ? 9.422 13.134 -23.415 1.00 80.94 309 PRO A C 1
ATOM 2423 O O . PRO A 1 309 ? 8.910 12.944 -24.521 1.00 80.94 309 PRO A O 1
ATOM 2426 N N . PRO A 1 310 ? 10.099 14.270 -23.150 1.00 67.56 310 PRO A N 1
ATOM 2427 C CA . PRO A 1 310 ? 10.005 15.473 -23.989 1.00 67.56 310 PRO A CA 1
ATOM 2428 C C . PRO A 1 310 ? 10.704 15.366 -25.355 1.00 67.56 310 PRO A C 1
ATOM 2430 O O . PRO A 1 310 ? 10.446 16.179 -26.238 1.00 67.56 310 PRO A O 1
ATOM 2433 N N . ASP A 1 311 ? 11.598 14.391 -25.528 1.00 59.84 311 ASP A N 1
ATOM 2434 C CA . ASP A 1 311 ? 12.462 14.255 -26.709 1.00 59.84 311 ASP A CA 1
ATOM 2435 C C . ASP A 1 311 ? 11.860 13.384 -27.829 1.00 59.84 311 ASP A C 1
ATOM 2437 O O . ASP A 1 311 ? 12.340 13.421 -28.966 1.00 59.84 311 ASP A O 1
ATOM 2441 N N . VAL A 1 312 ? 10.814 12.594 -27.545 1.00 58.16 312 VAL A N 1
ATOM 2442 C CA . VAL A 1 312 ? 10.222 11.694 -28.546 1.00 58.16 312 VAL A CA 1
ATOM 2443 C C . VAL A 1 312 ? 9.127 12.423 -29.314 1.00 58.16 312 VAL A C 1
ATOM 2445 O O . VAL A 1 312 ? 7.955 12.423 -28.938 1.00 58.16 312 VAL A O 1
ATOM 2448 N N . SER A 1 313 ? 9.534 13.069 -30.406 1.00 43.94 313 SER A N 1
ATOM 2449 C CA . SER A 1 313 ? 8.639 13.850 -31.264 1.00 43.94 313 SER A CA 1
ATOM 2450 C C . SER A 1 313 ? 7.409 13.031 -31.689 1.00 43.94 313 SER A C 1
ATOM 2452 O O . SER A 1 313 ? 7.578 11.950 -32.263 1.00 43.94 313 SER A O 1
ATOM 2454 N N . PRO A 1 314 ? 6.170 13.526 -31.492 1.00 45.31 314 PRO A N 1
ATOM 2455 C CA . PRO A 1 314 ? 5.015 12.905 -32.123 1.00 45.31 314 PRO A CA 1
ATOM 2456 C C . PRO A 1 314 ? 5.191 12.968 -33.651 1.00 45.31 314 PRO A C 1
ATOM 2458 O O . PRO A 1 314 ? 5.672 13.987 -34.161 1.00 45.31 314 PRO A O 1
ATOM 2461 N N . PRO A 1 315 ? 4.801 11.923 -34.409 1.00 41.66 315 PRO A N 1
ATOM 2462 C CA . PRO A 1 315 ? 4.807 11.998 -35.866 1.00 41.66 315 PRO A CA 1
ATOM 2463 C C . PRO A 1 315 ? 3.952 13.194 -36.292 1.00 41.66 315 PRO A C 1
ATOM 2465 O O . PRO A 1 315 ? 2.869 13.404 -35.743 1.00 41.66 315 PRO A O 1
ATOM 2468 N N . SER A 1 316 ? 4.461 13.999 -37.226 1.00 43.69 316 SER A N 1
ATOM 2469 C CA . SER A 1 316 ? 4.004 15.369 -37.489 1.00 43.69 316 SER A CA 1
ATOM 2470 C C . SER A 1 316 ? 2.625 15.450 -38.157 1.00 43.69 316 SER A C 1
ATOM 2472 O O . SER A 1 316 ? 2.475 15.822 -39.322 1.00 43.69 316 SER A O 1
ATOM 2474 N N . GLY A 1 317 ? 1.587 15.151 -37.373 1.00 44.34 317 GLY A N 1
ATOM 2475 C CA . GLY A 1 317 ? 0.204 15.490 -37.671 1.00 44.34 317 GLY A CA 1
ATOM 2476 C C . GLY A 1 317 ? 0.084 16.988 -37.951 1.00 44.34 317 GLY A C 1
ATOM 2477 O O . GLY A 1 317 ? 0.648 17.817 -37.238 1.00 44.34 317 GLY A O 1
ATOM 2478 N N . PHE A 1 318 ? -0.621 17.320 -39.029 1.00 43.09 318 PHE A N 1
ATOM 2479 C CA . PHE A 1 318 ? -0.621 18.642 -39.653 1.00 43.09 318 PHE A CA 1
ATOM 2480 C C . PHE A 1 318 ? -1.205 19.725 -38.722 1.00 43.09 318 PHE A C 1
ATOM 2482 O O . PHE A 1 318 ? -2.413 19.965 -38.714 1.00 43.09 318 PHE A O 1
ATOM 2489 N N . GLN A 1 319 ? -0.361 20.391 -37.926 1.00 44.44 319 GLN A N 1
ATOM 2490 C CA . GLN A 1 319 ? -0.797 21.493 -37.066 1.00 44.44 319 GLN A CA 1
ATOM 2491 C C . GLN A 1 319 ? -1.174 22.717 -37.909 1.00 44.44 319 GLN A C 1
ATOM 2493 O O . GLN A 1 319 ? -0.322 23.393 -38.488 1.00 44.44 319 GLN A O 1
ATOM 2498 N N . ALA A 1 320 ? -2.469 23.031 -37.944 1.00 43.75 320 ALA A N 1
ATOM 2499 C CA . ALA A 1 320 ? -2.965 24.252 -38.557 1.00 43.75 320 ALA A CA 1
ATOM 2500 C C . ALA A 1 320 ? -2.531 25.474 -37.728 1.00 43.75 320 ALA A C 1
ATOM 2502 O O . ALA A 1 320 ? -3.031 25.711 -36.622 1.00 43.75 320 ALA A O 1
ATOM 2503 N N . VAL A 1 321 ? -1.601 26.259 -38.277 1.00 41.59 321 VAL A N 1
ATOM 2504 C CA . VAL A 1 321 ? -1.162 27.537 -37.701 1.00 41.59 321 VAL A CA 1
ATOM 2505 C C . VAL A 1 321 ? -2.365 28.455 -37.437 1.00 41.59 321 VAL A C 1
ATOM 2507 O O . VAL A 1 321 ? -3.243 28.600 -38.283 1.00 41.59 321 VAL A O 1
ATOM 2510 N N . ASN A 1 322 ? -2.397 29.075 -36.253 1.00 39.94 322 ASN A N 1
ATOM 2511 C CA . ASN A 1 322 ? -3.541 29.811 -35.683 1.00 39.94 322 ASN A CA 1
ATOM 2512 C C . ASN A 1 322 ? -4.747 28.973 -35.208 1.00 39.94 322 ASN A C 1
ATOM 2514 O O . ASN A 1 322 ? -5.823 29.531 -34.978 1.00 39.94 322 ASN A O 1
ATOM 2518 N N . SER A 1 323 ? -4.563 27.680 -34.927 1.00 37.56 323 SER A N 1
ATOM 2519 C CA . SER A 1 323 ? -5.455 26.960 -34.005 1.00 37.56 323 SER A CA 1
ATOM 2520 C C . SER A 1 323 ? -5.312 27.534 -32.588 1.00 37.56 323 SER A C 1
ATOM 2522 O O . SER A 1 323 ? -4.478 27.082 -31.806 1.00 37.56 323 SER A O 1
ATOM 2524 N N . LYS A 1 324 ? -6.107 28.558 -32.244 1.00 35.69 324 LYS A N 1
ATOM 2525 C CA . LYS A 1 324 ? -6.306 28.928 -30.833 1.00 35.69 324 LYS A CA 1
ATOM 2526 C C . LYS A 1 324 ? -6.861 27.704 -30.089 1.00 35.69 324 LYS A C 1
ATOM 2528 O O . LYS A 1 324 ? -7.725 27.033 -30.658 1.00 35.69 324 LYS A O 1
ATOM 2533 N N . PRO A 1 325 ? -6.455 27.444 -28.832 1.00 35.19 325 PRO A N 1
ATOM 2534 C CA . PRO A 1 325 ? -7.157 26.479 -27.996 1.00 35.19 325 PRO A CA 1
ATOM 2535 C C . PRO A 1 325 ? -8.654 26.822 -27.974 1.00 35.19 325 PRO A C 1
ATOM 2537 O O . PRO A 1 325 ? -8.988 28.010 -27.855 1.00 35.19 325 PRO A O 1
ATOM 2540 N N . PRO A 1 326 ? -9.564 25.842 -28.110 1.00 29.03 326 PRO A N 1
ATOM 2541 C CA . PRO A 1 326 ? -10.988 26.099 -27.987 1.00 29.03 326 PRO A CA 1
ATOM 2542 C C . PRO A 1 326 ? -11.281 26.482 -26.534 1.00 29.03 326 PRO A C 1
ATOM 2544 O O . PRO A 1 326 ? -11.398 25.628 -25.661 1.00 29.03 326 PRO A O 1
ATOM 2547 N N . VAL A 1 327 ? -11.380 27.785 -26.264 1.00 33.66 327 VAL A N 1
ATOM 2548 C CA . VAL A 1 327 ? -11.799 28.292 -24.954 1.00 33.66 327 VAL A CA 1
ATOM 2549 C C . VAL A 1 327 ? -13.303 28.054 -24.829 1.00 33.66 327 VAL A C 1
ATOM 2551 O O . VAL A 1 327 ? -14.114 28.917 -25.167 1.00 33.66 327 VAL A O 1
ATOM 2554 N N . ILE A 1 328 ? -13.672 26.851 -24.389 1.00 31.67 328 ILE A N 1
ATOM 2555 C CA . ILE A 1 328 ? -15.056 26.459 -24.119 1.00 31.67 328 ILE A CA 1
ATOM 2556 C C . ILE A 1 328 ? -15.517 27.207 -22.860 1.00 31.67 328 ILE A C 1
ATOM 2558 O O . ILE A 1 328 ? -15.415 26.714 -21.742 1.00 31.67 328 ILE A O 1
ATOM 2562 N N . GLN A 1 329 ? -16.005 28.438 -23.039 1.00 39.81 329 GLN A N 1
ATOM 2563 C CA . GLN A 1 329 ? -16.672 29.205 -21.983 1.00 39.81 329 GLN A CA 1
ATOM 2564 C C . GLN A 1 329 ? -18.138 28.776 -21.838 1.00 39.81 329 GLN A C 1
ATOM 2566 O O . GLN A 1 329 ? -19.050 29.541 -22.145 1.00 39.81 329 GLN A O 1
ATOM 2571 N N . VAL A 1 330 ? -18.366 27.556 -21.354 1.00 32.81 330 VAL A N 1
ATOM 2572 C CA . VAL A 1 330 ? -19.653 27.142 -20.775 1.00 32.81 330 VAL A CA 1
ATOM 2573 C C . VAL A 1 330 ? -19.363 26.287 -19.545 1.00 32.81 330 VAL A C 1
ATOM 2575 O O . VAL A 1 330 ? -18.371 25.562 -19.514 1.00 32.81 330 VAL A O 1
ATOM 2578 N N . ASN A 1 331 ? -20.218 26.382 -18.528 1.00 41.25 331 ASN A N 1
ATOM 2579 C CA . ASN A 1 331 ? -20.168 25.483 -17.381 1.00 41.25 331 ASN A CA 1
ATOM 2580 C C . ASN A 1 331 ? -20.450 24.048 -17.846 1.00 41.25 331 ASN A C 1
ATOM 2582 O O . ASN A 1 331 ? -21.557 23.790 -18.304 1.00 41.25 331 ASN A O 1
ATOM 2586 N N . ASP A 1 332 ? -19.476 23.150 -17.716 1.00 30.08 332 ASP A N 1
ATOM 2587 C CA . ASP A 1 332 ? -19.648 21.821 -17.115 1.00 30.08 332 ASP A CA 1
ATOM 2588 C C . ASP A 1 332 ? -18.279 21.140 -16.945 1.00 30.08 332 ASP A C 1
ATOM 2590 O O . ASP A 1 332 ? -17.312 21.451 -17.646 1.00 30.08 332 ASP A O 1
ATOM 2594 N N . ARG A 1 333 ? -18.164 20.246 -15.956 1.00 38.44 333 ARG A N 1
ATOM 2595 C CA . ARG A 1 333 ? -16.896 19.590 -15.593 1.00 38.44 333 ARG A CA 1
ATOM 2596 C C . ARG A 1 333 ? -16.565 18.443 -16.552 1.00 38.44 333 ARG A C 1
ATOM 2598 O O . ARG A 1 333 ? -16.793 17.281 -16.237 1.00 38.44 333 ARG A O 1
ATOM 2605 N N . ALA A 1 334 ? -15.953 18.761 -17.690 1.00 28.33 334 ALA A N 1
ATOM 2606 C CA . ALA A 1 334 ? -15.146 17.772 -18.398 1.00 28.33 334 ALA A CA 1
ATOM 2607 C C . ALA A 1 334 ? -13.948 17.374 -17.512 1.00 28.33 334 ALA A C 1
ATOM 2609 O O . ALA A 1 334 ? -13.222 18.243 -17.024 1.00 28.33 334 ALA A O 1
ATOM 2610 N N . LEU A 1 335 ? -13.751 16.072 -17.289 1.00 37.38 335 LEU A N 1
ATOM 2611 C CA . LEU A 1 335 ? -12.585 15.550 -16.576 1.00 37.38 335 LEU A CA 1
ATOM 2612 C C . LEU A 1 335 ? -11.329 15.822 -17.418 1.00 37.38 335 LEU A C 1
ATOM 2614 O O . LEU A 1 335 ? -11.210 15.291 -18.521 1.00 37.38 335 LEU A O 1
ATOM 2618 N N . ASP A 1 336 ? -10.396 16.636 -16.919 1.00 35.47 336 ASP A N 1
ATOM 2619 C CA . ASP A 1 336 ? -9.180 16.961 -17.671 1.00 35.47 336 ASP A CA 1
ATOM 2620 C C . ASP A 1 336 ? -8.163 15.809 -17.618 1.00 35.47 336 ASP A C 1
ATOM 2622 O O . ASP A 1 336 ? -7.230 15.774 -16.812 1.00 35.47 336 ASP A O 1
ATOM 2626 N N . THR A 1 337 ? -8.351 14.847 -18.521 1.00 40.25 337 THR A N 1
ATOM 2627 C CA . THR A 1 337 ? -7.434 13.728 -18.765 1.00 40.25 337 THR A CA 1
ATOM 2628 C C . THR A 1 337 ? -6.042 14.148 -19.252 1.00 40.25 337 THR A C 1
ATOM 2630 O O . THR A 1 337 ? -5.174 13.283 -19.350 1.00 40.25 337 THR A O 1
ATOM 2633 N N . THR A 1 338 ? -5.794 15.434 -19.545 1.00 44.09 338 THR A N 1
ATOM 2634 C CA . THR A 1 338 ? -4.473 15.917 -19.987 1.00 44.09 338 THR A CA 1
ATOM 2635 C C . THR A 1 338 ? -3.530 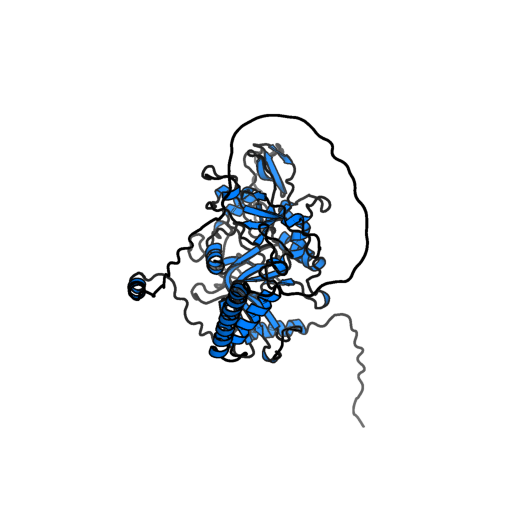16.282 -18.838 1.00 44.09 338 THR A C 1
ATOM 2637 O O . THR A 1 338 ? -2.327 16.402 -19.068 1.00 44.09 338 THR A O 1
ATOM 2640 N N . SER A 1 339 ? -4.022 16.368 -17.595 1.00 61.56 339 SER A N 1
ATOM 2641 C CA . SER A 1 339 ? -3.146 16.486 -16.423 1.00 61.56 339 SER A CA 1
ATOM 2642 C C . SER A 1 339 ? -2.398 15.172 -16.152 1.00 61.56 339 SER A C 1
ATOM 2644 O O . SER A 1 339 ? -3.008 14.114 -15.942 1.00 61.56 339 SER A O 1
ATOM 2646 N N . SER A 1 340 ? -1.063 15.235 -16.092 1.00 64.81 340 SER A N 1
ATOM 2647 C CA . SER A 1 340 ? -0.225 14.144 -15.569 1.00 64.81 340 SER A CA 1
ATOM 2648 C C . SER A 1 340 ? -0.507 13.901 -14.080 1.00 64.81 340 SER A C 1
ATOM 2650 O O . SER A 1 340 ? -0.556 12.756 -13.627 1.00 64.81 340 SER A O 1
ATOM 2652 N N . VAL A 1 341 ? -0.798 14.970 -13.334 1.00 81.94 341 VAL A N 1
ATOM 2653 C CA . VAL A 1 341 ? -1.134 14.933 -11.910 1.00 81.94 341 VAL A CA 1
ATOM 2654 C C . VAL A 1 341 ? -2.645 14.755 -11.727 1.00 81.94 341 VAL A C 1
ATOM 2656 O O . VAL A 1 341 ? -3.431 15.678 -11.941 1.00 81.94 341 VAL A O 1
ATOM 2659 N N . ASN A 1 342 ? -3.067 13.551 -11.332 1.00 87.25 342 ASN A N 1
ATOM 2660 C CA . ASN A 1 342 ? -4.463 13.234 -11.016 1.00 87.25 342 ASN A CA 1
ATOM 2661 C C . ASN A 1 342 ? -4.535 12.162 -9.912 1.00 87.25 342 ASN A C 1
ATOM 2663 O O . ASN A 1 342 ? -4.066 11.037 -10.088 1.00 87.25 342 ASN A O 1
ATOM 2667 N N . ILE A 1 343 ? -5.174 12.492 -8.786 1.00 89.50 343 ILE A N 1
ATOM 2668 C CA . ILE A 1 343 ? -5.309 11.612 -7.610 1.00 89.50 343 ILE A CA 1
ATOM 2669 C C . ILE A 1 343 ? -6.167 10.358 -7.848 1.00 89.50 343 ILE A C 1
ATOM 2671 O O . ILE A 1 343 ? -6.114 9.415 -7.056 1.00 89.50 343 ILE A O 1
ATOM 2675 N N . SER A 1 344 ? -6.914 10.303 -8.953 1.00 91.88 344 SER A N 1
ATOM 2676 C CA . SER A 1 344 ? -7.760 9.163 -9.334 1.00 91.88 344 SER A CA 1
ATOM 2677 C C . SER A 1 344 ? -7.004 8.062 -10.101 1.00 91.88 344 SER A C 1
ATOM 2679 O O . SER A 1 344 ? -7.570 6.992 -10.323 1.00 91.88 344 SER A O 1
ATOM 2681 N N . ARG A 1 345 ? -5.726 8.261 -10.478 1.00 91.31 345 ARG A N 1
ATOM 2682 C CA . ARG A 1 345 ? -4.898 7.219 -11.134 1.00 91.31 345 ARG A CA 1
ATOM 2683 C C . ARG A 1 345 ? -4.863 5.938 -10.279 1.00 91.31 345 ARG A C 1
ATOM 2685 O O . ARG A 1 345 ? -4.688 5.992 -9.058 1.00 91.31 345 ARG A O 1
ATOM 2692 N N . GLY A 1 346 ? -5.083 4.782 -10.896 1.00 92.12 346 GLY A N 1
ATOM 2693 C CA . GLY A 1 346 ? -5.208 3.485 -10.226 1.00 92.12 346 GLY A CA 1
ATOM 2694 C C . GLY A 1 346 ? -6.489 3.241 -9.410 1.00 92.12 346 GLY A C 1
ATOM 2695 O O . GLY A 1 346 ? -6.608 2.167 -8.818 1.00 92.12 346 GLY A O 1
ATOM 2696 N N . LEU A 1 347 ? -7.462 4.167 -9.362 1.00 93.62 347 LEU A N 1
ATOM 2697 C CA . LEU A 1 347 ? -8.753 3.920 -8.691 1.00 93.62 347 LEU A CA 1
ATOM 2698 C C . LEU A 1 347 ? -9.461 2.713 -9.316 1.00 93.62 347 LEU A C 1
ATOM 2700 O O . LEU A 1 347 ? -9.746 1.733 -8.628 1.00 93.62 347 LEU A O 1
ATOM 2704 N N . GLN A 1 348 ? -9.680 2.760 -10.633 1.00 92.62 348 GLN A N 1
ATOM 2705 C CA . GLN A 1 348 ? -10.359 1.689 -11.360 1.00 92.62 348 GLN A CA 1
ATOM 2706 C C . GLN A 1 348 ? -9.579 0.368 -11.298 1.00 92.62 348 GLN A C 1
ATOM 2708 O O . GLN A 1 348 ? -10.179 -0.703 -11.217 1.00 92.62 348 GLN A O 1
ATOM 2713 N N . GLY A 1 349 ? -8.243 0.438 -11.250 1.00 93.94 349 GLY A N 1
ATOM 2714 C CA . GLY A 1 349 ? -7.390 -0.720 -10.996 1.00 93.94 349 GLY A CA 1
ATOM 2715 C C . GLY A 1 349 ? -7.688 -1.371 -9.643 1.00 93.94 349 GLY A C 1
ATOM 2716 O O . GLY A 1 349 ? -7.932 -2.575 -9.589 1.00 93.94 349 GLY A O 1
ATOM 2717 N N . ILE A 1 350 ? -7.748 -0.604 -8.552 1.00 95.38 350 ILE A N 1
ATOM 2718 C CA . ILE A 1 350 ? -8.087 -1.147 -7.227 1.00 95.38 350 ILE A CA 1
ATOM 2719 C C . ILE A 1 350 ? -9.531 -1.668 -7.155 1.00 95.38 350 ILE A C 1
ATOM 2721 O O . ILE A 1 350 ? -9.752 -2.726 -6.562 1.00 95.38 350 ILE A O 1
ATOM 2725 N N . LEU A 1 351 ? -10.506 -0.984 -7.762 1.00 94.38 351 LEU A N 1
ATOM 2726 C CA . LEU A 1 351 ? -11.903 -1.435 -7.762 1.00 94.38 351 LEU A CA 1
ATOM 2727 C C . LEU A 1 351 ? -12.074 -2.766 -8.514 1.00 94.38 351 LEU A C 1
ATOM 2729 O O . LEU A 1 351 ? -12.647 -3.711 -7.968 1.00 94.38 351 LEU A O 1
ATOM 2733 N N . GLU A 1 352 ? -11.511 -2.889 -9.719 1.00 95.75 352 GLU A N 1
ATOM 2734 C CA . GLU A 1 352 ? -11.561 -4.137 -10.490 1.00 95.75 352 GLU A CA 1
ATOM 2735 C C . GLU A 1 352 ? -10.706 -5.249 -9.870 1.00 95.75 352 GLU A C 1
ATOM 2737 O O . GLU A 1 352 ? -11.121 -6.407 -9.886 1.00 95.75 352 GLU A O 1
ATOM 2742 N N . ALA A 1 353 ? -9.566 -4.928 -9.247 1.00 96.88 353 ALA A N 1
ATOM 2743 C CA . ALA A 1 353 ? -8.772 -5.910 -8.507 1.00 96.88 353 ALA A CA 1
ATOM 2744 C C . ALA A 1 353 ? -9.564 -6.504 -7.331 1.00 96.88 353 ALA A C 1
ATOM 2746 O O . ALA A 1 353 ? -9.567 -7.720 -7.138 1.00 96.88 353 ALA A O 1
ATOM 2747 N N . ARG A 1 354 ? -10.288 -5.670 -6.570 1.00 96.12 354 ARG A N 1
ATOM 2748 C CA . ARG A 1 354 ? -11.164 -6.134 -5.481 1.00 96.12 354 ARG A CA 1
ATOM 2749 C C . ARG A 1 354 ? -12.301 -7.012 -6.010 1.00 96.12 354 ARG A C 1
ATOM 2751 O O . ARG A 1 354 ? -12.536 -8.075 -5.446 1.00 96.12 354 ARG A O 1
ATOM 2758 N N . ALA A 1 355 ? -12.946 -6.639 -7.117 1.00 96.00 355 ALA A N 1
ATOM 2759 C CA . ALA A 1 355 ? -13.976 -7.471 -7.750 1.00 96.00 355 ALA A CA 1
ATOM 2760 C C . ALA A 1 355 ? -13.424 -8.832 -8.231 1.00 96.00 355 ALA A C 1
ATOM 2762 O O . ALA A 1 355 ? -13.998 -9.881 -7.937 1.00 96.00 355 ALA A O 1
ATOM 2763 N N . TYR A 1 356 ? -12.265 -8.828 -8.896 1.00 96.69 356 TYR A N 1
ATOM 2764 C CA . TYR A 1 356 ? -11.567 -10.030 -9.365 1.00 96.69 356 TYR A CA 1
ATOM 2765 C C . TYR A 1 356 ? -11.150 -10.955 -8.207 1.00 96.69 356 TYR A C 1
ATOM 2767 O O . TYR A 1 356 ? -11.256 -12.179 -8.323 1.00 96.69 356 TYR A O 1
ATOM 2775 N N . SER A 1 357 ? -10.716 -10.370 -7.085 1.00 97.06 357 SER A N 1
ATOM 2776 C CA . SER A 1 357 ? -10.405 -11.061 -5.829 1.00 97.06 357 SER A CA 1
ATOM 2777 C C . SER A 1 357 ? -11.643 -11.705 -5.205 1.00 97.06 357 SER A C 1
ATOM 2779 O O . SER A 1 357 ? -11.615 -12.900 -4.915 1.00 97.06 357 SER A O 1
ATOM 2781 N N . VAL A 1 358 ? -12.751 -10.961 -5.076 1.00 95.94 358 VAL A N 1
ATOM 2782 C CA . VAL A 1 358 ? -14.032 -11.489 -4.573 1.00 95.94 358 VAL A CA 1
ATOM 2783 C C . VAL A 1 358 ? -14.479 -12.695 -5.391 1.00 95.94 358 VAL A C 1
ATOM 2785 O O . VAL A 1 358 ? -14.859 -13.705 -4.807 1.00 95.94 358 VAL A O 1
ATOM 2788 N N . GLU A 1 359 ? -14.375 -12.652 -6.720 1.00 95.06 359 GLU A N 1
ATOM 2789 C CA . GLU A 1 359 ? -14.713 -13.793 -7.575 1.00 95.06 359 GLU A CA 1
ATOM 2790 C C . GLU A 1 359 ? -13.802 -15.012 -7.305 1.00 95.06 359 GLU A C 1
ATOM 2792 O O . GLU A 1 359 ? -14.302 -16.112 -7.051 1.00 95.06 359 GLU A O 1
ATOM 2797 N N . ARG A 1 360 ? -12.471 -14.825 -7.302 1.00 95.25 360 ARG A N 1
ATOM 2798 C CA . ARG A 1 360 ? -11.488 -15.924 -7.435 1.00 95.25 360 ARG A CA 1
ATOM 2799 C C . ARG A 1 360 ? -10.807 -16.408 -6.158 1.00 95.25 360 ARG A C 1
ATOM 2801 O O . ARG A 1 360 ? -10.320 -17.536 -6.158 1.00 95.25 360 ARG A O 1
ATOM 2808 N N . ASP A 1 361 ? -10.746 -15.623 -5.086 1.00 95.50 361 ASP A N 1
ATOM 2809 C CA . ASP A 1 361 ? -10.158 -16.109 -3.834 1.00 95.50 361 ASP A CA 1
ATOM 2810 C C . ASP A 1 361 ? -11.143 -17.038 -3.115 1.00 95.50 361 ASP A C 1
ATOM 2812 O O . ASP A 1 361 ? -12.284 -16.658 -2.848 1.00 95.50 361 ASP A O 1
ATOM 2816 N N . ILE A 1 362 ? -10.727 -18.269 -2.811 1.00 94.38 362 ILE A N 1
ATOM 2817 C CA . ILE A 1 362 ? -11.573 -19.249 -2.109 1.00 94.38 362 ILE A CA 1
ATOM 2818 C C . ILE A 1 362 ? -11.562 -19.057 -0.586 1.00 94.38 362 ILE A C 1
ATOM 2820 O O . ILE A 1 362 ? -12.337 -19.700 0.108 1.00 94.38 362 ILE A O 1
ATOM 2824 N N . ARG A 1 363 ? -10.702 -18.168 -0.069 1.00 93.81 363 ARG A N 1
ATOM 2825 C CA . ARG A 1 363 ? -10.588 -17.840 1.366 1.00 93.81 363 ARG A CA 1
ATOM 2826 C C . ARG A 1 363 ? -11.608 -16.795 1.828 1.00 93.81 363 ARG A C 1
ATOM 2828 O O . ARG A 1 363 ? -11.735 -16.540 3.019 1.00 93.81 363 ARG A O 1
ATOM 2835 N N . ILE A 1 364 ? -12.319 -16.168 0.889 1.00 94.62 364 ILE A N 1
ATOM 2836 C CA . ILE A 1 364 ? -13.427 -15.255 1.178 1.00 94.62 364 ILE A CA 1
ATOM 2837 C C . ILE A 1 364 ? -14.702 -16.094 1.318 1.00 94.62 364 ILE A C 1
ATOM 2839 O O . ILE A 1 364 ? -15.140 -16.697 0.334 1.00 94.62 364 ILE A O 1
ATOM 2843 N N . ALA A 1 365 ? -15.310 -16.086 2.508 1.00 91.25 365 ALA A N 1
ATOM 2844 C CA . ALA A 1 365 ? -16.584 -16.748 2.804 1.00 91.25 365 ALA A CA 1
ATOM 2845 C C . ALA A 1 365 ? -17.767 -16.045 2.103 1.00 91.25 365 ALA A C 1
ATOM 2847 O O . ALA A 1 365 ? -18.514 -15.243 2.669 1.00 91.25 365 ALA A O 1
ATOM 2848 N N . LYS A 1 366 ? -17.884 -16.297 0.798 1.00 92.31 366 LYS A N 1
ATOM 2849 C CA . LYS A 1 366 ? -18.903 -15.733 -0.104 1.00 92.31 366 LYS A CA 1
ATOM 2850 C C . LYS A 1 366 ? -20.319 -16.201 0.225 1.00 92.31 366 LYS A C 1
ATOM 2852 O O . LYS A 1 366 ? -21.279 -15.485 -0.037 1.00 92.31 366 LYS A O 1
ATOM 2857 N N . ASP A 1 367 ? -20.437 -17.394 0.785 1.00 89.62 367 ASP A N 1
ATOM 2858 C CA . ASP A 1 367 ? -21.654 -18.035 1.274 1.00 89.62 367 ASP A CA 1
ATOM 2859 C C . ASP A 1 367 ? -22.222 -17.348 2.527 1.00 89.62 367 ASP A C 1
ATOM 2861 O O . ASP A 1 367 ? -23.435 -17.166 2.620 1.00 89.62 367 ASP A O 1
ATOM 2865 N N . GLU A 1 368 ? -21.361 -16.827 3.406 1.00 87.44 368 GLU A N 1
ATOM 2866 C CA . GLU A 1 368 ? -21.735 -15.865 4.458 1.00 87.44 368 GLU A CA 1
ATOM 2867 C C . GLU A 1 368 ? -21.964 -14.429 3.929 1.00 87.44 368 GLU A C 1
ATOM 2869 O O . GLU A 1 368 ? -22.288 -13.516 4.691 1.00 87.44 368 GLU A O 1
ATOM 2874 N N . GLY A 1 369 ? -21.746 -14.185 2.633 1.00 89.31 369 GLY A N 1
ATOM 2875 C CA . GLY A 1 369 ? -21.826 -12.859 2.020 1.00 89.31 369 GLY A CA 1
ATOM 2876 C C . GLY A 1 369 ? -20.637 -11.932 2.311 1.00 89.31 369 GLY A C 1
ATOM 2877 O O . GLY A 1 369 ? -20.746 -10.729 2.063 1.00 89.31 369 GLY A O 1
ATOM 2878 N N . LYS A 1 370 ? -19.499 -12.436 2.818 1.00 90.88 370 LYS A N 1
ATOM 2879 C CA . LYS A 1 370 ? -18.293 -11.604 2.986 1.00 90.88 370 LYS A CA 1
ATOM 2880 C C . LYS A 1 370 ? -17.713 -11.225 1.618 1.00 90.88 370 LYS A C 1
ATOM 2882 O O . LYS A 1 370 ? -17.723 -12.017 0.678 1.00 90.88 370 LYS A O 1
ATOM 2887 N N . THR A 1 371 ? -17.109 -10.038 1.529 1.00 94.19 371 THR A N 1
ATOM 2888 C CA . THR A 1 371 ? -16.374 -9.574 0.331 1.00 94.19 371 THR A CA 1
ATOM 2889 C C . THR A 1 371 ? -14.879 -9.349 0.585 1.00 94.19 371 THR A C 1
ATOM 2891 O O . THR A 1 371 ? -14.192 -8.789 -0.268 1.00 94.19 371 THR A O 1
ATOM 2894 N N . TRP A 1 372 ? -14.370 -9.730 1.759 1.00 95.69 372 TRP A N 1
ATOM 2895 C CA . TRP A 1 372 ? -12.972 -9.560 2.157 1.00 95.69 372 TRP A CA 1
ATOM 2896 C C . TRP A 1 372 ? -12.476 -10.781 2.931 1.00 95.69 372 TRP A C 1
ATOM 2898 O O . TRP A 1 372 ? -13.212 -11.319 3.756 1.00 95.69 372 TRP A O 1
ATOM 2908 N N . PHE A 1 373 ? -11.221 -11.176 2.710 1.00 95.44 373 PHE A N 1
ATOM 2909 C CA . PHE A 1 373 ? -10.521 -12.154 3.548 1.00 95.44 373 PHE A CA 1
ATOM 2910 C C . PHE A 1 373 ? -9.723 -11.428 4.640 1.00 95.44 373 PHE A C 1
ATOM 2912 O O . PHE A 1 373 ? -8.814 -10.652 4.333 1.00 95.44 373 PHE A O 1
ATOM 2919 N N . TRP A 1 374 ? -10.054 -11.665 5.910 1.00 93.75 374 TRP A N 1
ATOM 2920 C CA . TRP A 1 374 ? -9.268 -11.186 7.049 1.00 93.75 374 TRP A CA 1
ATOM 2921 C C . TRP A 1 374 ? -8.240 -12.261 7.417 1.00 93.75 374 TRP A C 1
ATOM 2923 O O . TRP A 1 374 ? -8.612 -13.364 7.803 1.00 93.75 374 TRP A O 1
ATOM 2933 N N . ALA A 1 375 ? -6.954 -11.934 7.299 1.00 93.44 375 ALA A N 1
ATOM 2934 C CA . ALA A 1 375 ? -5.848 -12.776 7.749 1.00 93.44 375 ALA A CA 1
ATOM 2935 C C . ALA A 1 375 ? -5.246 -12.262 9.068 1.00 93.44 375 ALA A C 1
ATOM 2937 O O . ALA A 1 375 ? -5.150 -11.051 9.297 1.00 93.44 375 ALA A O 1
ATOM 2938 N N . ASP A 1 376 ? -4.747 -13.170 9.901 1.00 89.25 376 ASP A N 1
ATOM 2939 C CA . ASP A 1 376 ? -3.992 -12.849 11.115 1.00 89.25 376 ASP A CA 1
ATOM 2940 C C . ASP A 1 376 ? -2.599 -12.290 10.785 1.00 89.25 376 ASP A C 1
ATOM 2942 O O . ASP A 1 376 ? -2.025 -11.502 11.542 1.00 89.25 376 ASP A O 1
ATOM 2946 N N . THR A 1 377 ? -2.027 -12.696 9.645 1.00 92.50 377 THR A N 1
ATOM 2947 C CA . THR A 1 377 ? -0.674 -12.296 9.231 1.00 92.50 377 THR A CA 1
ATOM 2948 C C . THR A 1 377 ? -0.569 -11.988 7.741 1.00 92.50 377 THR A C 1
ATOM 2950 O O . THR A 1 377 ? -1.240 -12.600 6.915 1.00 92.50 377 THR A O 1
ATOM 2953 N N . ARG A 1 378 ? 0.379 -11.119 7.360 1.00 94.50 378 ARG A N 1
ATOM 2954 C CA . ARG A 1 378 ? 0.676 -10.825 5.944 1.00 94.50 378 ARG A CA 1
ATOM 2955 C C . ARG A 1 378 ? 1.118 -12.063 5.149 1.00 94.50 378 ARG A C 1
ATOM 2957 O O . ARG A 1 378 ? 0.858 -12.157 3.955 1.00 94.50 378 ARG A O 1
ATOM 2964 N N . VAL A 1 379 ? 1.761 -13.019 5.822 1.00 93.44 379 VAL A N 1
ATOM 2965 C CA . VAL A 1 379 ? 2.203 -14.306 5.256 1.00 93.44 379 VAL A CA 1
ATOM 2966 C C . VAL A 1 379 ? 1.008 -15.159 4.820 1.00 93.44 379 VAL A C 1
ATOM 2968 O O . VAL A 1 379 ? 0.994 -15.696 3.717 1.00 93.44 379 VAL A O 1
ATOM 2971 N N . GLU A 1 380 ? -0.009 -15.240 5.672 1.00 94.06 380 GLU A N 1
ATOM 2972 C CA . GLU A 1 380 ? -1.280 -15.906 5.385 1.00 94.06 380 GLU A CA 1
ATOM 2973 C C . GLU A 1 380 ? -2.107 -15.130 4.357 1.00 94.06 380 GLU A C 1
ATOM 2975 O O . GLU A 1 380 ? -2.606 -15.725 3.406 1.00 94.06 380 GLU A O 1
ATOM 2980 N N . GLN A 1 381 ? -2.188 -13.802 4.482 1.00 95.81 381 GLN A N 1
ATOM 2981 C CA . GLN A 1 381 ? -2.906 -12.930 3.550 1.00 95.81 381 GLN A CA 1
ATOM 2982 C C . GLN A 1 381 ? -2.458 -13.152 2.095 1.00 95.81 381 GLN A C 1
ATOM 2984 O O . GLN A 1 381 ? -3.289 -13.297 1.195 1.00 95.81 381 GLN A O 1
ATOM 2989 N N . LEU A 1 382 ? -1.144 -13.246 1.880 1.00 95.75 382 LEU A N 1
ATOM 2990 C CA . LEU A 1 382 ? -0.526 -13.505 0.579 1.00 95.75 382 LEU A CA 1
ATOM 2991 C C . LEU A 1 382 ? -0.441 -14.998 0.207 1.00 95.75 382 LEU A C 1
ATOM 2993 O O . LEU A 1 382 ? -0.079 -15.306 -0.924 1.00 95.75 382 LEU A O 1
ATOM 2997 N N . ASP A 1 383 ? -0.748 -15.910 1.137 1.00 94.31 383 ASP A N 1
ATOM 2998 C CA . ASP A 1 383 ? -0.522 -17.361 1.030 1.00 94.31 383 ASP A CA 1
ATOM 2999 C C . ASP A 1 383 ? 0.881 -17.698 0.480 1.00 94.31 383 ASP A C 1
ATOM 3001 O O . ASP A 1 383 ? 1.070 -18.308 -0.583 1.00 94.31 383 ASP A O 1
ATOM 3005 N N . ILE A 1 384 ? 1.889 -17.249 1.232 1.00 92.25 384 ILE A N 1
ATOM 3006 C CA . ILE A 1 384 ? 3.311 -17.508 0.987 1.00 92.25 384 ILE A CA 1
ATOM 3007 C C . ILE A 1 384 ? 3.900 -18.375 2.102 1.00 92.25 384 ILE A C 1
ATOM 3009 O O . ILE A 1 384 ? 3.491 -18.314 3.258 1.00 92.25 384 ILE A O 1
ATOM 3013 N N . GLN A 1 385 ? 4.868 -19.219 1.746 1.00 89.06 385 GLN A N 1
ATOM 3014 C CA . GLN A 1 385 ? 5.436 -20.231 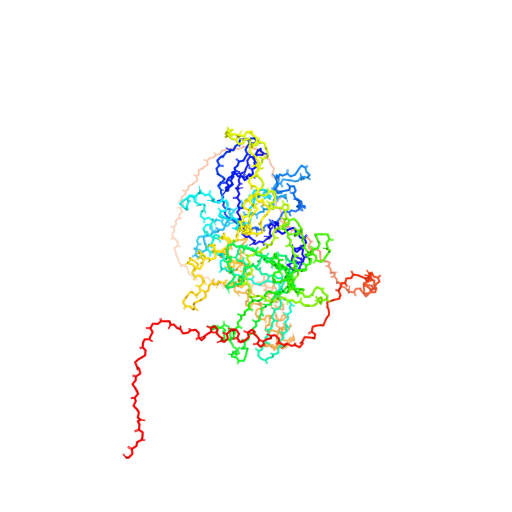2.649 1.00 89.06 385 GLN A CA 1
ATOM 3015 C C . GLN A 1 385 ? 6.927 -20.026 2.921 1.00 89.06 385 GLN A C 1
ATOM 3017 O O . GLN A 1 385 ? 7.436 -20.515 3.927 1.00 89.06 385 GLN A O 1
ATOM 3022 N N . GLU A 1 386 ? 7.610 -19.277 2.059 1.00 88.12 386 GLU A N 1
ATOM 3023 C CA . GLU A 1 386 ? 9.010 -18.877 2.183 1.00 88.12 386 GLU A CA 1
ATOM 3024 C C . GLU A 1 386 ? 9.088 -17.359 1.963 1.00 88.12 386 GLU A C 1
ATOM 3026 O O . GLU A 1 386 ? 8.358 -16.838 1.121 1.00 88.12 386 GLU A O 1
ATOM 3031 N N . VAL A 1 387 ? 9.943 -16.666 2.722 1.00 88.88 387 VAL A N 1
ATOM 3032 C CA . VAL A 1 387 ? 10.311 -15.253 2.519 1.00 88.88 387 VAL A CA 1
ATOM 3033 C C . VAL A 1 387 ? 11.804 -15.100 2.773 1.00 88.88 387 VAL A C 1
ATOM 3035 O O . VAL A 1 387 ? 12.305 -15.610 3.776 1.00 88.88 387 VAL A O 1
ATOM 3038 N N . ASN A 1 388 ? 12.527 -14.401 1.892 1.00 88.31 388 ASN A N 1
ATOM 3039 C CA . ASN A 1 388 ? 13.990 -14.258 1.981 1.00 88.31 388 ASN A CA 1
ATOM 3040 C C . ASN A 1 388 ? 14.687 -15.637 2.118 1.00 88.31 388 ASN A C 1
ATOM 3042 O O . ASN A 1 388 ? 15.598 -15.819 2.928 1.00 88.31 388 ASN A O 1
ATOM 3046 N N . SER A 1 389 ? 14.205 -16.626 1.354 1.00 84.81 389 SER A N 1
ATOM 3047 C CA . SER A 1 389 ? 14.634 -18.038 1.387 1.00 84.81 389 SER A CA 1
ATOM 3048 C C . SER A 1 389 ? 14.494 -18.762 2.743 1.00 84.81 389 SER A C 1
ATOM 3050 O O . SER A 1 389 ? 15.151 -19.779 2.962 1.00 84.81 389 SER A O 1
ATOM 3052 N N . ARG A 1 390 ? 13.649 -18.278 3.666 1.00 85.69 390 ARG A N 1
ATOM 3053 C CA . ARG A 1 390 ? 13.365 -18.917 4.969 1.00 85.69 390 ARG A CA 1
ATOM 3054 C C . ARG A 1 390 ? 11.884 -19.267 5.096 1.00 85.69 390 ARG A C 1
ATOM 3056 O O . ARG A 1 390 ? 11.037 -18.462 4.714 1.00 85.69 390 ARG A O 1
ATOM 3063 N N . PHE A 1 391 ? 11.556 -20.429 5.666 1.00 85.62 391 PHE A N 1
ATOM 3064 C CA . PHE A 1 391 ? 10.159 -20.824 5.871 1.00 85.62 391 PHE A CA 1
ATOM 3065 C C . PHE A 1 391 ? 9.436 -19.920 6.882 1.00 85.62 391 PHE A C 1
ATOM 3067 O O . PHE A 1 391 ? 9.959 -19.592 7.948 1.00 85.62 391 PHE A O 1
ATOM 3074 N N . VAL A 1 392 ? 8.198 -19.550 6.555 1.00 86.31 392 VAL A N 1
ATOM 3075 C CA . VAL A 1 392 ? 7.341 -18.646 7.336 1.00 86.31 392 VAL A CA 1
ATOM 3076 C C . VAL A 1 392 ? 5.988 -19.289 7.671 1.00 86.31 392 VAL A C 1
ATOM 3078 O O . VAL A 1 392 ? 5.659 -20.385 7.213 1.00 86.31 392 VAL A O 1
ATOM 3081 N N . GLY A 1 393 ? 5.201 -18.620 8.522 1.00 83.25 393 GLY A N 1
ATOM 3082 C CA . GLY A 1 393 ? 3.858 -19.078 8.888 1.00 83.25 393 GLY A CA 1
ATOM 3083 C C . GLY A 1 393 ? 3.870 -20.472 9.538 1.00 83.25 393 GLY A C 1
ATOM 3084 O O . GLY A 1 393 ? 4.757 -20.746 10.354 1.00 83.25 393 GLY A O 1
ATOM 3085 N N . PRO A 1 394 ? 2.927 -21.367 9.184 1.00 77.31 394 PRO A N 1
ATOM 3086 C CA . PRO A 1 394 ? 2.874 -22.737 9.702 1.00 77.31 394 PRO A CA 1
ATOM 3087 C C . PRO A 1 394 ? 4.063 -23.632 9.318 1.00 77.31 394 PRO A C 1
ATOM 3089 O O . PRO A 1 394 ? 4.271 -24.652 9.968 1.00 77.31 394 PRO A O 1
ATOM 3092 N N . ARG A 1 395 ? 4.839 -23.283 8.277 1.00 75.00 395 ARG A N 1
ATOM 3093 C CA . ARG A 1 395 ? 6.018 -24.062 7.847 1.00 75.00 395 ARG A CA 1
ATOM 3094 C C . ARG A 1 395 ? 7.323 -23.633 8.519 1.00 75.00 395 ARG A C 1
ATOM 3096 O O . ARG A 1 395 ? 8.336 -24.293 8.327 1.00 75.00 395 ARG A O 1
ATOM 3103 N N . ASN A 1 396 ? 7.320 -22.555 9.304 1.00 76.69 396 ASN A N 1
ATOM 3104 C CA . ASN A 1 396 ? 8.511 -22.118 10.028 1.00 76.69 396 ASN A CA 1
ATOM 3105 C C . ASN A 1 396 ? 8.908 -23.160 11.091 1.00 76.69 396 ASN A C 1
ATOM 3107 O O . ASN A 1 396 ? 8.164 -23.401 12.041 1.00 76.69 396 ASN A O 1
ATOM 3111 N N . GLU A 1 397 ? 10.102 -23.735 10.962 1.00 70.00 397 GLU A N 1
ATOM 3112 C CA . GLU A 1 397 ? 10.651 -24.760 11.862 1.00 70.00 397 GLU A CA 1
ATOM 3113 C C . GLU A 1 397 ? 10.747 -24.276 13.322 1.00 70.00 397 GLU A C 1
ATOM 3115 O O . GLU A 1 397 ? 10.459 -25.027 14.261 1.00 70.00 397 GLU A O 1
ATOM 3120 N N . MET A 1 398 ? 11.015 -22.979 13.526 1.00 67.25 398 MET A N 1
ATOM 3121 C CA . MET A 1 398 ? 11.006 -22.329 14.845 1.00 67.25 398 MET A CA 1
ATOM 3122 C C . MET A 1 398 ? 9.602 -22.273 15.473 1.00 67.25 398 MET A C 1
ATOM 3124 O O . MET A 1 398 ? 9.483 -22.030 16.667 1.00 67.25 398 MET A O 1
ATOM 3128 N N . ARG A 1 399 ? 8.528 -22.522 14.709 1.00 63.62 399 ARG A N 1
ATOM 3129 C CA . ARG A 1 399 ? 7.146 -22.699 15.198 1.00 63.62 399 ARG A CA 1
ATOM 3130 C C . ARG A 1 399 ? 6.707 -24.171 15.240 1.00 63.62 399 ARG A C 1
ATOM 3132 O O . ARG A 1 399 ? 5.511 -24.454 15.251 1.00 63.62 399 ARG A O 1
ATOM 3139 N N . SER A 1 400 ? 7.646 -25.117 15.319 1.00 70.31 400 SER A N 1
ATOM 3140 C CA . SER A 1 400 ? 7.328 -26.537 15.532 1.00 70.31 400 SER A CA 1
ATOM 3141 C C . SER A 1 400 ? 6.361 -26.757 16.709 1.00 70.31 400 SER A C 1
ATOM 3143 O O . SER A 1 400 ? 6.398 -26.046 17.719 1.00 70.31 400 SER A O 1
ATOM 3145 N N . LYS A 1 401 ? 5.509 -27.790 16.615 1.00 72.06 401 LYS A N 1
ATOM 3146 C CA . LYS A 1 401 ? 4.491 -28.110 17.637 1.00 72.06 401 LYS A CA 1
ATOM 3147 C C . LYS A 1 401 ? 5.078 -28.184 19.055 1.00 72.06 401 LYS A C 1
ATOM 3149 O O . LYS A 1 401 ? 4.500 -27.623 19.980 1.00 72.06 401 LYS A O 1
ATOM 3154 N N . GLN A 1 402 ? 6.263 -28.781 19.210 1.00 73.19 402 GLN A N 1
ATOM 3155 C CA . GLN A 1 402 ? 6.958 -28.858 20.501 1.00 73.19 402 GLN A CA 1
ATOM 3156 C C . GLN A 1 402 ? 7.367 -27.485 21.059 1.00 73.19 402 GLN A C 1
ATOM 3158 O O . GLN A 1 402 ? 7.363 -27.297 22.274 1.00 73.19 402 GLN A O 1
ATOM 3163 N N . TYR A 1 403 ? 7.748 -26.530 20.206 1.00 71.44 403 TYR A N 1
ATOM 3164 C CA . TYR A 1 403 ? 8.089 -25.173 20.633 1.00 71.44 403 TYR A CA 1
ATOM 3165 C C . TYR A 1 403 ? 6.833 -24.388 21.032 1.00 71.44 403 TYR A C 1
ATOM 3167 O O . TYR A 1 403 ? 6.802 -23.785 22.104 1.00 71.44 403 TYR A O 1
ATOM 3175 N N . LEU A 1 404 ? 5.755 -24.487 20.246 1.00 74.62 404 LEU A N 1
ATOM 3176 C CA . LEU A 1 404 ? 4.464 -23.879 20.585 1.00 74.62 404 LEU A CA 1
ATOM 3177 C C . LEU A 1 404 ? 3.872 -24.454 21.884 1.00 74.62 404 LEU A C 1
ATOM 3179 O O . LEU A 1 404 ? 3.318 -23.710 22.687 1.00 74.62 404 LEU A O 1
ATOM 3183 N N . GLU A 1 405 ? 4.031 -25.753 22.147 1.00 76.31 405 GLU A N 1
ATOM 3184 C CA . GLU A 1 405 ? 3.645 -26.375 23.421 1.00 76.31 405 GLU A CA 1
ATOM 3185 C C . GLU A 1 405 ? 4.485 -25.879 24.609 1.00 76.31 405 GLU A C 1
ATOM 3187 O O . GLU A 1 405 ? 3.941 -25.696 25.699 1.00 76.31 405 GLU A O 1
ATOM 3192 N N . ARG A 1 406 ? 5.786 -25.606 24.418 1.00 75.00 406 ARG A N 1
ATOM 3193 C CA . ARG A 1 406 ? 6.634 -24.975 25.449 1.00 75.00 406 ARG A CA 1
ATOM 3194 C C . ARG A 1 406 ? 6.183 -23.541 25.732 1.00 75.00 406 ARG A C 1
ATOM 3196 O O . ARG A 1 406 ? 6.001 -23.204 26.898 1.00 75.00 406 ARG A O 1
ATOM 3203 N N . LEU A 1 407 ? 5.928 -22.735 24.696 1.00 73.94 407 LEU A N 1
ATOM 3204 C CA . LEU A 1 407 ? 5.405 -21.371 24.854 1.00 73.94 407 LEU A CA 1
ATOM 3205 C C . LEU A 1 407 ? 4.035 -21.357 25.545 1.00 73.94 407 LEU A C 1
ATOM 3207 O O . LEU A 1 407 ? 3.836 -20.592 26.480 1.00 73.94 407 LEU A O 1
ATOM 3211 N N . ARG A 1 408 ? 3.110 -22.247 25.160 1.00 74.69 408 ARG A N 1
ATOM 3212 C CA . ARG A 1 408 ? 1.796 -22.389 25.816 1.00 74.69 408 ARG A CA 1
ATOM 3213 C C . ARG A 1 408 ? 1.913 -22.783 27.293 1.00 74.69 408 ARG A C 1
ATOM 3215 O O . ARG A 1 408 ? 1.101 -22.335 28.094 1.00 74.69 408 ARG A O 1
ATOM 3222 N N . LYS A 1 409 ? 2.909 -23.595 27.673 1.00 72.88 409 LYS A N 1
ATOM 3223 C CA . LYS A 1 409 ? 3.187 -23.915 29.086 1.00 72.88 409 LYS A CA 1
ATOM 3224 C C . LYS A 1 409 ? 3.776 -22.724 29.847 1.00 72.88 409 LYS A C 1
ATOM 3226 O O . LYS A 1 409 ? 3.349 -22.486 30.970 1.00 72.88 409 LYS A O 1
ATOM 3231 N N . ALA A 1 410 ? 4.691 -21.969 29.237 1.00 72.31 410 ALA A N 1
ATOM 3232 C CA . ALA A 1 410 ? 5.236 -20.748 29.833 1.00 72.31 410 ALA A CA 1
ATOM 3233 C C . ALA A 1 410 ? 4.146 -19.680 30.038 1.00 72.31 410 ALA A C 1
ATOM 3235 O O . ALA A 1 410 ? 4.025 -19.147 31.133 1.00 72.31 410 ALA A O 1
ATOM 3236 N N . LEU A 1 411 ? 3.291 -19.446 29.035 1.00 70.81 411 LEU A N 1
ATOM 3237 C CA . LEU A 1 411 ? 2.139 -18.545 29.148 1.00 70.81 411 LEU A CA 1
ATOM 3238 C C . LEU A 1 411 ? 1.183 -18.985 30.263 1.00 70.81 411 LEU A C 1
ATOM 3240 O O . LEU A 1 411 ? 0.874 -18.182 31.128 1.00 70.81 411 LEU A O 1
ATOM 3244 N N . LYS A 1 412 ? 0.809 -20.271 30.347 1.00 69.69 412 LYS A N 1
ATOM 3245 C CA . LYS A 1 412 ? -0.052 -20.753 31.445 1.00 69.69 412 LYS A CA 1
ATOM 3246 C C . LYS A 1 412 ? 0.555 -20.584 32.846 1.00 69.69 412 LYS A C 1
ATOM 3248 O O . LYS A 1 412 ? -0.210 -20.483 33.800 1.00 69.69 412 LYS A O 1
ATOM 3253 N N . ALA A 1 413 ? 1.883 -20.567 32.980 1.00 67.12 413 ALA A N 1
ATOM 3254 C CA . ALA A 1 413 ? 2.560 -20.265 34.243 1.00 67.12 413 ALA A CA 1
ATOM 3255 C C . ALA A 1 413 ? 2.606 -18.751 34.537 1.00 67.12 413 ALA A C 1
ATOM 3257 O O . ALA A 1 413 ? 2.427 -18.350 35.682 1.00 67.12 413 ALA A O 1
ATOM 3258 N N . LEU A 1 414 ? 2.784 -17.909 33.511 1.00 65.44 414 LEU A N 1
ATOM 3259 C CA . LEU A 1 414 ? 2.708 -16.445 33.626 1.00 65.44 414 LEU A CA 1
ATOM 3260 C C . LEU A 1 414 ? 1.281 -15.961 33.946 1.00 65.44 414 LEU A C 1
ATOM 3262 O O . LEU A 1 414 ? 1.111 -15.081 34.781 1.00 65.44 414 LEU A O 1
ATOM 3266 N N . ASP A 1 415 ? 0.264 -16.595 33.356 1.00 67.62 415 ASP A N 1
ATOM 3267 C CA . ASP A 1 415 ? -1.164 -16.364 33.623 1.00 67.62 415 ASP A CA 1
ATOM 3268 C C . ASP A 1 415 ? -1.613 -16.866 35.016 1.00 67.62 415 ASP A C 1
ATOM 3270 O O . ASP A 1 415 ? -2.785 -16.726 35.369 1.00 67.62 415 ASP A O 1
ATOM 3274 N N . GLY A 1 416 ? -0.744 -17.549 35.776 1.00 59.56 416 GLY A N 1
ATOM 3275 C CA . GLY A 1 416 ? -1.088 -18.198 37.051 1.00 59.56 416 GLY A CA 1
ATOM 3276 C C . GLY A 1 416 ? -2.106 -19.348 36.946 1.00 59.56 416 GLY A C 1
ATOM 3277 O O . GLY A 1 416 ? -2.670 -19.766 37.956 1.00 59.56 416 GLY A O 1
ATOM 3278 N N . LYS A 1 417 ? -2.373 -19.855 35.731 1.00 57.94 417 LYS A N 1
ATOM 3279 C CA . LYS A 1 417 ? -3.343 -20.936 35.446 1.00 57.94 417 LYS A CA 1
ATOM 3280 C C . LYS A 1 417 ? -2.743 -22.344 35.563 1.00 57.94 417 LYS A C 1
ATOM 3282 O O . LYS A 1 417 ? -3.477 -23.327 35.625 1.00 57.94 417 LYS A O 1
ATOM 3287 N N . MET A 1 418 ? -1.419 -22.444 35.571 1.00 47.03 418 MET A N 1
ATOM 3288 C CA . MET A 1 418 ? -0.659 -23.487 36.268 1.00 47.03 418 MET A CA 1
ATOM 3289 C C . MET A 1 418 ? -0.102 -22.845 37.549 1.00 47.03 418 MET A C 1
ATOM 3291 O O . MET A 1 418 ? -0.007 -21.617 37.594 1.00 47.03 418 MET A O 1
ATOM 3295 N N . GLY A 1 419 ? 0.235 -23.636 38.574 1.00 52.19 419 GLY A N 1
ATOM 3296 C CA . GLY A 1 419 ? 0.604 -23.108 39.890 1.00 52.19 419 GLY A CA 1
ATOM 3297 C C . GLY A 1 419 ? 1.724 -22.064 39.845 1.00 52.19 419 GLY A C 1
ATOM 3298 O O . GLY A 1 419 ? 2.530 -22.025 38.912 1.00 52.19 419 GLY A O 1
ATOM 3299 N N . GLY A 1 420 ? 1.703 -21.170 40.840 1.00 53.34 420 GLY A N 1
ATOM 3300 C CA . GLY A 1 420 ? 2.446 -19.909 40.832 1.00 53.34 420 GLY A CA 1
ATOM 3301 C C . GLY A 1 420 ? 3.959 -20.054 40.645 1.00 53.34 420 GLY A C 1
ATOM 3302 O O . GLY A 1 420 ? 4.510 -21.145 40.712 1.00 53.34 420 GLY A O 1
ATOM 3303 N N . LEU A 1 421 ? 4.632 -18.919 40.437 1.00 54.97 421 LEU A N 1
ATOM 3304 C CA . LEU A 1 421 ? 6.030 -18.787 39.988 1.00 54.97 421 LEU A CA 1
ATOM 3305 C C . LEU A 1 421 ? 7.049 -19.767 40.622 1.00 54.97 421 LEU A C 1
ATOM 3307 O O . LEU A 1 421 ? 7.994 -20.180 39.948 1.00 54.97 421 LEU A O 1
ATOM 3311 N N . GLU A 1 422 ? 6.851 -20.176 41.878 1.00 58.59 422 GLU A N 1
ATOM 3312 C CA . GLU A 1 422 ? 7.626 -21.230 42.545 1.00 58.59 422 GLU A CA 1
ATOM 3313 C C . GLU A 1 422 ? 7.534 -22.606 41.860 1.00 58.59 422 GLU A C 1
ATOM 3315 O O . GLU A 1 422 ? 8.574 -23.226 41.659 1.00 58.59 422 GLU A O 1
ATOM 3320 N N . GLU A 1 423 ? 6.356 -23.083 41.433 1.00 58.75 423 GLU A N 1
ATOM 3321 C CA . GLU A 1 423 ? 6.218 -24.364 40.715 1.00 58.75 423 GLU A CA 1
ATOM 3322 C C . GLU A 1 423 ? 6.930 -24.335 39.358 1.00 58.75 423 GLU A C 1
ATOM 3324 O O . GLU A 1 423 ? 7.565 -25.316 38.967 1.00 58.75 423 GLU A O 1
ATOM 3329 N N . TYR A 1 424 ? 6.874 -23.206 38.643 1.00 56.69 424 TYR A N 1
ATOM 3330 C CA . TYR A 1 424 ? 7.601 -23.035 37.383 1.00 56.69 424 TYR A CA 1
ATOM 3331 C C . TYR A 1 424 ? 9.120 -23.057 37.601 1.00 56.69 424 TYR A C 1
ATOM 3333 O O . TYR A 1 424 ? 9.843 -23.744 36.873 1.00 56.69 424 TYR A O 1
ATOM 3341 N N . ASN A 1 425 ? 9.605 -22.356 38.629 1.00 66.56 425 ASN A N 1
ATOM 3342 C CA . ASN A 1 425 ? 11.021 -22.347 38.987 1.00 66.56 425 ASN A CA 1
ATOM 3343 C C . ASN A 1 425 ? 11.493 -23.719 39.499 1.00 66.56 425 ASN A C 1
ATOM 3345 O O . ASN A 1 425 ? 12.562 -24.169 39.098 1.00 66.56 425 ASN A O 1
ATOM 3349 N N . ALA A 1 426 ? 10.680 -24.429 40.286 1.00 68.00 426 ALA A N 1
ATOM 3350 C CA . ALA A 1 426 ? 10.962 -25.787 40.748 1.00 68.00 426 ALA A CA 1
ATOM 3351 C C . ALA A 1 426 ? 10.978 -26.801 39.591 1.00 68.00 426 ALA A C 1
ATOM 3353 O O . ALA A 1 426 ? 11.886 -27.621 39.496 1.00 68.00 426 ALA A O 1
ATOM 3354 N N . ALA A 1 427 ? 10.033 -26.718 38.649 1.00 66.88 427 ALA A N 1
ATOM 3355 C CA . ALA A 1 427 ? 10.033 -27.549 37.442 1.00 66.88 427 ALA A CA 1
ATOM 3356 C C . ALA A 1 427 ? 11.204 -27.223 36.492 1.00 66.88 427 ALA A C 1
ATOM 3358 O O . ALA A 1 427 ? 11.601 -28.064 35.678 1.00 66.88 427 ALA A O 1
ATOM 3359 N N . ARG A 1 428 ? 11.770 -26.012 36.584 1.00 70.94 428 ARG A N 1
ATOM 3360 C CA . ARG A 1 428 ? 13.009 -25.632 35.901 1.00 70.94 428 ARG A CA 1
ATOM 3361 C C . ARG A 1 428 ? 14.233 -26.236 36.596 1.00 70.94 428 ARG A C 1
ATOM 3363 O O . ARG A 1 428 ? 14.995 -26.922 35.916 1.00 70.94 428 ARG A O 1
ATOM 3370 N N . THR A 1 429 ? 14.411 -26.045 37.904 1.00 71.69 429 THR A N 1
ATOM 3371 C CA . THR A 1 429 ? 15.569 -26.593 38.632 1.00 71.69 429 THR A CA 1
ATOM 3372 C C . THR A 1 429 ? 15.564 -28.118 38.636 1.00 71.69 429 THR A C 1
ATOM 3374 O O . THR A 1 429 ? 16.575 -28.712 38.287 1.00 71.69 429 THR A O 1
ATOM 3377 N N . GLU A 1 430 ? 14.423 -28.776 38.861 1.00 71.00 430 GLU A N 1
ATOM 3378 C CA . GLU A 1 430 ? 14.297 -30.242 38.782 1.00 71.00 430 GLU A CA 1
ATOM 3379 C C . GLU A 1 430 ? 14.670 -30.782 37.382 1.00 71.00 430 GLU A C 1
ATOM 3381 O O . GLU A 1 430 ? 15.152 -31.908 37.228 1.00 71.00 430 GLU A O 1
ATOM 3386 N N . ARG A 1 431 ? 14.503 -29.969 36.329 1.00 69.62 431 ARG A N 1
ATOM 3387 C CA . ARG A 1 431 ? 14.924 -30.305 34.963 1.00 69.62 431 ARG A CA 1
ATOM 3388 C C . ARG A 1 431 ? 16.415 -30.064 34.725 1.00 69.62 431 ARG A C 1
ATOM 3390 O O . ARG A 1 431 ? 17.044 -30.896 34.071 1.00 69.62 431 ARG A O 1
ATOM 3397 N N . GLU A 1 432 ? 16.972 -28.971 35.234 1.00 76.06 432 GLU A N 1
ATOM 3398 C CA . GLU A 1 432 ? 18.416 -28.694 35.209 1.00 76.06 432 GLU A CA 1
ATOM 3399 C C . GLU A 1 432 ? 19.179 -29.774 36.006 1.00 76.06 432 GLU A C 1
ATOM 3401 O O . GLU A 1 432 ? 20.140 -30.354 35.500 1.00 76.06 432 GLU A O 1
ATOM 3406 N N . GLU A 1 433 ? 18.660 -30.181 37.168 1.00 72.25 433 GLU A N 1
ATOM 3407 C CA . GLU A 1 433 ? 19.129 -31.322 37.963 1.00 72.25 433 GLU A CA 1
ATOM 3408 C C . GLU A 1 433 ? 19.000 -32.659 37.227 1.00 72.25 433 GLU A C 1
ATOM 3410 O O . GLU A 1 433 ? 19.937 -33.454 37.248 1.00 72.25 433 GLU A O 1
ATOM 3415 N N . LYS A 1 434 ? 17.885 -32.937 36.535 1.00 74.19 434 LYS A N 1
ATOM 3416 C CA . LYS A 1 434 ? 17.744 -34.158 35.713 1.00 74.19 434 LYS A CA 1
ATOM 3417 C C . LYS A 1 434 ? 18.762 -34.211 34.571 1.00 74.19 434 LYS A C 1
ATOM 3419 O O . LYS A 1 434 ? 19.254 -35.296 34.262 1.00 74.19 434 LYS A O 1
ATOM 3424 N N . VAL A 1 435 ? 19.107 -33.073 33.964 1.00 73.81 435 VAL A N 1
ATOM 3425 C CA . VAL A 1 435 ? 20.168 -32.991 32.944 1.00 73.81 435 VAL A CA 1
ATOM 3426 C C . VAL A 1 435 ? 21.547 -33.202 33.577 1.00 73.81 435 VAL A C 1
ATOM 3428 O O . VAL A 1 435 ? 22.308 -34.037 33.091 1.00 73.81 435 VAL A O 1
ATOM 3431 N N . ALA A 1 436 ? 21.846 -32.533 34.694 1.00 71.75 436 ALA A N 1
ATOM 3432 C CA . ALA A 1 436 ? 23.103 -32.702 35.425 1.00 71.75 436 ALA A CA 1
ATOM 3433 C C . ALA A 1 436 ? 23.291 -34.135 35.958 1.00 71.75 436 ALA A C 1
ATOM 3435 O O . ALA A 1 436 ? 24.391 -34.684 35.900 1.00 71.75 436 ALA A O 1
ATOM 3436 N N . ARG A 1 437 ? 22.216 -34.780 36.427 1.00 74.06 437 ARG A N 1
ATOM 3437 C CA . ARG A 1 437 ? 22.243 -36.176 36.870 1.00 74.06 437 ARG A CA 1
ATOM 3438 C C . ARG A 1 437 ? 22.458 -37.127 35.699 1.00 74.06 437 ARG A C 1
ATOM 3440 O O . ARG A 1 437 ? 23.339 -37.967 35.798 1.00 74.06 437 ARG A O 1
ATOM 3447 N N . LYS A 1 438 ? 21.758 -36.948 34.570 1.00 71.19 438 LYS A N 1
ATOM 3448 C CA . LYS A 1 438 ? 21.981 -37.772 33.369 1.00 71.19 438 LYS A CA 1
ATOM 3449 C C . LYS A 1 438 ? 23.410 -37.632 32.823 1.00 71.19 438 LYS A C 1
ATOM 3451 O O . LYS A 1 438 ? 23.973 -38.604 32.331 1.00 71.19 438 LYS A O 1
ATOM 3456 N N . ARG A 1 439 ? 24.009 -36.441 32.937 1.00 67.69 439 ARG A N 1
ATOM 3457 C CA . ARG A 1 439 ? 25.423 -36.205 32.612 1.00 67.69 439 ARG A CA 1
ATOM 3458 C C . ARG A 1 439 ? 26.349 -37.033 33.518 1.00 67.69 439 ARG A C 1
ATOM 3460 O O . ARG A 1 439 ? 27.136 -37.816 33.003 1.00 67.69 439 ARG A O 1
ATOM 3467 N N . ARG A 1 440 ? 26.152 -36.980 34.841 1.00 67.06 440 ARG A N 1
ATOM 3468 C CA . ARG A 1 440 ? 26.897 -37.809 35.814 1.00 67.06 440 ARG A CA 1
ATOM 3469 C C . ARG A 1 440 ? 26.650 -39.317 35.663 1.00 67.06 440 ARG A C 1
ATOM 3471 O O . ARG A 1 440 ? 27.552 -40.105 35.912 1.00 67.06 440 ARG A O 1
ATOM 3478 N N . GLU A 1 441 ? 25.447 -39.732 35.262 1.00 66.06 441 GLU A N 1
ATOM 3479 C CA . GLU A 1 441 ? 25.104 -41.135 34.967 1.00 66.06 441 GLU A CA 1
ATOM 3480 C C . GLU A 1 441 ? 25.862 -41.657 33.727 1.00 66.06 441 GLU A C 1
ATOM 3482 O O . GLU A 1 441 ? 26.237 -42.827 33.695 1.00 66.06 441 GLU A O 1
ATOM 3487 N N . LEU A 1 442 ? 26.137 -40.797 32.736 1.00 60.41 442 LEU A N 1
ATOM 3488 C CA . LEU A 1 442 ? 26.989 -41.114 31.581 1.00 60.41 442 LEU A CA 1
ATOM 3489 C C . LEU A 1 442 ? 28.481 -41.122 31.950 1.00 60.41 442 LEU A C 1
ATOM 3491 O O . LEU A 1 442 ? 29.183 -42.071 31.614 1.00 60.41 442 LEU A O 1
ATOM 3495 N N . GLU A 1 443 ? 28.947 -40.111 32.687 1.00 55.25 443 GLU A N 1
ATOM 3496 C CA . GLU A 1 443 ? 30.341 -39.991 33.150 1.00 55.25 443 GLU A CA 1
ATOM 3497 C C . GLU A 1 443 ? 30.724 -41.123 34.136 1.00 55.25 443 GLU A C 1
ATOM 3499 O O . GLU A 1 443 ? 31.863 -41.584 34.148 1.00 55.25 443 GLU A O 1
ATOM 3504 N N . GLY A 1 444 ? 29.771 -41.627 34.930 1.00 53.97 444 GLY A N 1
ATOM 3505 C CA . GLY A 1 444 ? 29.977 -42.705 35.907 1.00 53.97 444 GLY A CA 1
ATOM 3506 C C . GLY A 1 444 ? 29.795 -44.139 35.386 1.00 53.97 444 GLY A C 1
ATOM 3507 O O . GLY A 1 444 ? 30.039 -45.083 36.135 1.00 53.97 444 GLY A O 1
ATOM 3508 N N . GLY A 1 445 ? 29.365 -44.339 34.134 1.00 50.12 445 GLY A N 1
ATOM 3509 C CA . GLY A 1 445 ? 29.079 -45.675 33.582 1.00 50.12 445 GLY A CA 1
ATOM 3510 C C . GLY A 1 445 ? 30.312 -46.495 33.167 1.00 50.12 445 GLY A C 1
ATOM 3511 O O . GLY A 1 445 ? 30.192 -47.674 32.838 1.00 50.12 445 GLY A O 1
ATOM 3512 N N . GLY A 1 446 ? 31.497 -45.880 33.162 1.00 40.91 446 GLY A N 1
ATOM 3513 C CA . GLY A 1 446 ? 32.705 -46.382 32.502 1.00 40.91 446 GLY A CA 1
ATOM 3514 C C . GLY A 1 446 ? 33.583 -47.374 33.274 1.00 40.91 446 GLY A C 1
ATOM 3515 O O . GLY A 1 446 ? 34.780 -47.396 33.013 1.00 40.91 446 GLY A O 1
ATOM 3516 N N . LEU A 1 447 ? 33.066 -48.180 34.215 1.00 39.19 447 LEU A N 1
ATOM 3517 C CA . LEU A 1 447 ? 33.892 -49.185 34.914 1.00 39.19 447 LEU A CA 1
ATOM 3518 C C . LEU A 1 447 ? 33.106 -50.417 35.414 1.00 39.19 447 LEU A C 1
ATOM 3520 O O . LEU A 1 447 ? 32.523 -50.415 36.494 1.00 39.19 447 LEU A O 1
ATOM 3524 N N . GLY A 1 448 ? 33.207 -51.518 34.658 1.00 35.91 448 GLY A N 1
ATOM 3525 C CA . GLY A 1 448 ? 33.013 -52.884 35.164 1.00 35.91 448 GLY A CA 1
ATOM 3526 C C . GLY A 1 448 ? 31.704 -53.596 34.802 1.00 35.91 448 GLY A C 1
ATOM 3527 O O . GLY A 1 448 ? 30.707 -53.444 35.496 1.00 35.91 448 GLY A O 1
ATOM 3528 N N . LEU A 1 449 ? 31.766 -54.492 33.802 1.00 35.75 449 LEU A N 1
ATOM 3529 C CA . LEU A 1 449 ? 31.124 -55.825 33.812 1.00 35.75 449 LEU A CA 1
ATOM 3530 C C . LEU A 1 449 ? 31.533 -56.653 32.571 1.00 35.75 449 LEU A C 1
ATOM 3532 O O . LEU A 1 449 ? 30.785 -56.787 31.607 1.00 35.75 449 LEU A O 1
ATOM 3536 N N . VAL A 1 450 ? 32.730 -57.252 32.601 1.00 32.97 450 VAL A N 1
ATOM 3537 C CA . VAL A 1 450 ? 33.146 -58.284 31.627 1.00 32.97 450 VAL A CA 1
ATOM 3538 C C . VAL A 1 450 ? 33.461 -59.572 32.386 1.00 32.97 450 VAL A C 1
ATOM 3540 O O . VAL A 1 450 ? 34.606 -59.846 32.736 1.00 32.97 450 VAL A O 1
ATOM 3543 N N . ALA A 1 451 ? 32.419 -60.350 32.689 1.00 29.03 451 ALA A N 1
ATOM 3544 C CA . ALA A 1 451 ? 32.538 -61.609 33.421 1.00 29.03 451 ALA A CA 1
ATOM 3545 C C . ALA A 1 451 ? 31.557 -62.673 32.894 1.00 29.03 451 ALA A C 1
ATOM 3547 O O . ALA A 1 451 ? 30.365 -62.641 33.175 1.00 29.03 451 ALA A O 1
ATOM 3548 N N . SER A 1 452 ? 32.109 -63.638 32.152 1.00 27.27 452 SER A N 1
ATOM 3549 C CA . SER A 1 452 ? 31.613 -65.014 31.962 1.00 27.27 452 SER A CA 1
ATOM 3550 C C . SER A 1 452 ? 30.104 -65.275 31.775 1.00 27.27 452 SER A C 1
ATOM 3552 O O . SER A 1 452 ? 29.354 -65.412 32.741 1.00 27.27 452 SER A O 1
ATOM 3554 N N . SER A 1 453 ? 29.726 -65.653 30.552 1.00 30.42 453 SER A N 1
ATOM 3555 C CA . SER A 1 453 ? 29.101 -66.965 30.278 1.00 30.42 453 SER A CA 1
ATOM 3556 C C . SER A 1 453 ? 29.293 -67.338 28.803 1.00 30.42 453 SER A C 1
ATOM 3558 O O . SER A 1 453 ? 29.499 -66.459 27.972 1.00 30.42 453 SER A O 1
ATOM 3560 N N . ALA A 1 454 ? 29.319 -68.635 28.475 1.00 28.67 454 ALA A N 1
ATOM 3561 C CA . ALA A 1 454 ? 29.821 -69.121 27.184 1.00 28.67 454 ALA A CA 1
ATOM 3562 C C . ALA A 1 454 ? 28.995 -70.276 26.588 1.00 28.67 454 ALA A C 1
ATOM 3564 O O . ALA A 1 454 ? 28.479 -71.104 27.336 1.00 28.67 454 ALA A O 1
ATOM 3565 N N . ARG A 1 455 ? 29.042 -70.396 25.243 1.00 28.39 455 ARG A N 1
ATOM 3566 C CA . ARG A 1 455 ? 28.413 -71.441 24.386 1.00 28.39 455 ARG A CA 1
ATOM 3567 C C . ARG A 1 455 ? 26.879 -71.288 24.320 1.00 28.39 455 ARG A C 1
ATOM 3569 O O . ARG A 1 455 ? 26.268 -70.857 25.284 1.00 28.39 455 ARG A O 1
ATOM 3576 N N . VAL A 1 456 ? 26.183 -71.547 23.209 1.00 28.84 456 VAL A N 1
ATOM 3577 C CA . VAL A 1 456 ? 26.354 -72.470 22.054 1.00 28.84 456 VAL A CA 1
ATOM 3578 C C . VAL A 1 456 ? 26.123 -71.664 20.747 1.00 28.84 456 VAL A C 1
ATOM 3580 O O . VAL A 1 456 ? 25.325 -70.740 20.781 1.00 28.84 456 VAL A O 1
ATOM 3583 N N . GLY A 1 457 ? 26.884 -71.793 19.645 1.00 27.88 457 GLY A N 1
ATOM 3584 C CA . GLY A 1 457 ? 26.875 -72.869 18.621 1.00 27.88 457 GLY A CA 1
ATOM 3585 C C . GLY A 1 457 ? 25.808 -72.604 17.525 1.00 27.88 457 GLY A C 1
ATOM 3586 O O . GLY A 1 457 ? 24.744 -72.104 17.861 1.00 27.88 457 GLY A O 1
ATOM 3587 N N . ALA A 1 458 ? 25.985 -72.897 16.227 1.00 26.75 458 ALA A N 1
ATOM 3588 C CA . ALA A 1 458 ? 27.078 -73.553 15.486 1.00 26.75 458 ALA A CA 1
ATOM 3589 C C . ALA A 1 458 ? 27.041 -73.184 13.967 1.00 26.75 458 ALA A C 1
ATOM 3591 O O . ALA A 1 458 ? 26.106 -72.515 13.535 1.00 26.75 458 ALA A O 1
ATOM 3592 N N . GLY A 1 459 ? 28.018 -73.658 13.171 1.00 26.27 459 GLY A N 1
ATOM 3593 C CA . GLY A 1 459 ? 28.211 -73.351 11.732 1.00 26.27 459 GLY A CA 1
ATOM 3594 C C . GLY A 1 459 ? 29.284 -72.265 11.531 1.00 26.27 459 GLY A C 1
ATOM 3595 O O . GLY A 1 459 ? 29.172 -71.209 12.141 1.00 26.27 459 GLY A O 1
ATOM 3596 N N . GLU A 1 460 ? 30.413 -72.425 10.825 1.00 26.83 460 GLU A N 1
ATOM 3597 C CA . GLU A 1 460 ? 30.776 -73.199 9.611 1.00 26.83 460 GLU A CA 1
ATOM 3598 C C . GLU A 1 460 ? 29.978 -72.815 8.349 1.00 26.83 460 GLU A C 1
ATOM 3600 O O . GLU A 1 460 ? 28.754 -72.794 8.389 1.00 26.83 460 GLU A O 1
ATOM 3605 N N . ALA A 1 461 ? 30.590 -72.554 7.183 1.00 27.02 461 ALA A N 1
ATOM 3606 C CA . ALA A 1 461 ? 32.000 -72.265 6.856 1.00 27.02 461 ALA A CA 1
ATOM 3607 C C . ALA A 1 461 ? 32.085 -71.588 5.463 1.00 27.02 461 ALA A C 1
ATOM 3609 O O . ALA A 1 461 ? 31.210 -71.804 4.627 1.00 27.02 461 ALA A O 1
ATOM 3610 N N . GLY A 1 462 ? 33.144 -70.815 5.178 1.00 26.92 462 GLY A N 1
ATOM 3611 C CA . GLY A 1 462 ? 33.359 -70.216 3.849 1.00 26.92 462 GLY A CA 1
ATOM 3612 C C . GLY A 1 462 ? 34.551 -69.254 3.786 1.00 26.92 462 GLY A C 1
ATOM 3613 O O . GLY A 1 462 ? 34.453 -68.119 4.235 1.00 26.92 462 GLY A O 1
ATOM 3614 N N . MET A 1 463 ? 35.677 -69.707 3.229 1.00 26.02 463 MET A N 1
ATOM 3615 C CA . MET A 1 463 ? 36.912 -68.927 3.031 1.00 26.02 463 MET A CA 1
ATOM 3616 C C . MET A 1 463 ? 37.195 -68.688 1.538 1.00 26.02 463 MET A C 1
ATOM 3618 O O . MET A 1 463 ? 36.707 -69.444 0.704 1.00 26.02 463 MET A O 1
ATOM 3622 N N . SER A 1 464 ? 38.126 -67.758 1.261 1.00 28.03 464 SER A N 1
ATOM 3623 C CA . SER A 1 464 ? 38.829 -67.539 -0.026 1.00 28.03 464 SER A CA 1
ATOM 3624 C C . SER A 1 464 ? 38.035 -66.906 -1.178 1.00 28.03 464 SER A C 1
ATOM 3626 O O . SER A 1 464 ? 36.860 -67.197 -1.353 1.00 28.03 464 SER A O 1
ATOM 3628 N N . THR A 1 465 ? 38.629 -66.084 -2.057 1.00 25.58 465 THR A N 1
ATOM 3629 C CA . THR A 1 465 ? 39.848 -65.219 -2.020 1.00 25.58 465 THR A CA 1
ATOM 3630 C C . THR A 1 465 ? 39.754 -64.255 -3.220 1.00 25.58 465 THR A C 1
ATOM 3632 O O . THR A 1 465 ? 38.998 -64.527 -4.153 1.00 25.58 465 THR A O 1
ATOM 3635 N N . GLY A 1 466 ? 40.523 -63.157 -3.253 1.00 26.86 466 GLY A N 1
ATOM 3636 C CA . GLY A 1 466 ? 40.516 -62.264 -4.424 1.00 26.86 466 GLY A CA 1
ATOM 3637 C C . GLY A 1 466 ? 41.398 -61.018 -4.324 1.00 26.86 466 GLY A C 1
ATOM 3638 O O . GLY A 1 466 ? 40.883 -59.910 -4.422 1.00 26.86 466 GLY A O 1
ATOM 3639 N N . GLU A 1 467 ? 42.707 -61.183 -4.126 1.00 26.80 467 GLU A N 1
ATOM 3640 C CA . GLU A 1 467 ? 43.666 -60.069 -4.226 1.00 26.80 467 GLU A CA 1
ATOM 3641 C C . GLU A 1 467 ? 44.052 -59.771 -5.687 1.00 26.80 467 GLU A C 1
ATOM 3643 O O . GLU A 1 467 ? 44.035 -60.659 -6.542 1.00 26.80 467 GLU A O 1
ATOM 3648 N N . GLY A 1 468 ? 44.429 -58.519 -5.964 1.00 27.81 468 GLY A N 1
ATOM 3649 C CA . GLY A 1 468 ? 44.820 -58.045 -7.294 1.00 27.81 468 GLY A CA 1
ATOM 3650 C C . GLY A 1 468 ? 45.624 -56.745 -7.226 1.00 27.81 468 GLY A C 1
ATOM 3651 O O . GLY A 1 468 ? 45.070 -55.658 -7.346 1.00 27.81 468 GLY A O 1
ATOM 3652 N N . GLU A 1 469 ? 46.932 -56.870 -7.003 1.00 26.61 469 GLU A N 1
ATOM 3653 C CA . GLU A 1 469 ? 47.917 -55.774 -7.022 1.00 26.61 469 GLU A CA 1
ATOM 3654 C C . GLU A 1 469 ? 48.085 -55.175 -8.457 1.00 26.61 469 GLU A C 1
ATOM 3656 O O . GLU A 1 469 ? 47.539 -55.721 -9.413 1.00 26.61 469 GLU A O 1
ATOM 3661 N N . ARG A 1 470 ? 48.841 -54.098 -8.753 1.00 28.77 470 ARG A N 1
ATOM 3662 C CA . ARG A 1 470 ? 50.023 -53.496 -8.090 1.00 28.77 470 ARG A CA 1
ATOM 3663 C C . ARG A 1 470 ? 50.376 -52.109 -8.694 1.00 28.77 470 ARG A C 1
ATOM 3665 O O . ARG A 1 470 ? 49.912 -51.793 -9.783 1.00 28.77 470 ARG A O 1
ATOM 3672 N N . SER A 1 471 ? 51.362 -51.425 -8.085 1.00 28.78 471 SER A N 1
ATOM 3673 C CA . SER A 1 471 ? 52.278 -50.413 -8.687 1.00 28.78 471 SER A CA 1
ATOM 3674 C C . SER A 1 471 ? 51.772 -48.954 -8.830 1.00 28.78 471 SER A C 1
ATOM 3676 O O . SER A 1 471 ? 50.680 -48.743 -9.338 1.00 28.78 471 SER A O 1
ATOM 3678 N N . SER A 1 472 ? 52.535 -47.893 -8.493 1.00 29.92 472 SER A N 1
ATOM 3679 C CA . SER A 1 472 ? 53.830 -47.793 -7.761 1.00 29.92 472 SER A CA 1
ATOM 3680 C C . SER A 1 472 ? 54.276 -46.336 -7.468 1.00 29.92 472 SER A C 1
ATOM 3682 O O . SER A 1 472 ? 54.139 -45.509 -8.364 1.00 29.92 472 SER A O 1
ATOM 3684 N N . THR A 1 473 ? 54.956 -46.123 -6.315 1.00 30.92 473 THR A N 1
ATOM 3685 C CA . THR A 1 473 ? 56.094 -45.177 -6.033 1.00 30.92 473 THR A CA 1
ATOM 3686 C C . THR A 1 473 ? 55.882 -43.649 -6.186 1.00 30.92 473 THR A C 1
ATOM 3688 O O . THR A 1 473 ? 55.254 -43.224 -7.147 1.00 30.92 473 THR A O 1
ATOM 3691 N N . ASP A 1 474 ? 56.436 -42.729 -5.369 1.00 29.94 474 ASP A N 1
ATOM 3692 C CA . ASP A 1 474 ? 57.368 -42.752 -4.199 1.00 29.94 474 ASP A CA 1
ATOM 3693 C C . ASP A 1 474 ? 57.443 -41.315 -3.578 1.00 29.94 474 ASP A C 1
ATOM 3695 O O . ASP A 1 474 ? 56.990 -40.384 -4.243 1.00 29.94 474 ASP A O 1
ATOM 3699 N N . GLU A 1 475 ? 57.984 -40.955 -2.393 1.00 31.98 475 GLU A N 1
ATOM 3700 C CA . GLU A 1 475 ? 58.593 -41.604 -1.197 1.00 31.98 475 GLU A CA 1
ATOM 3701 C C . GLU A 1 475 ? 58.570 -40.571 -0.011 1.00 31.98 475 GLU A C 1
ATOM 3703 O O . GLU A 1 475 ? 58.566 -39.370 -0.283 1.00 31.98 475 GLU A O 1
ATOM 3708 N N . LYS A 1 476 ? 58.669 -41.023 1.264 1.00 30.17 476 LYS A N 1
ATOM 3709 C CA . LYS A 1 476 ? 59.300 -40.389 2.480 1.00 30.17 476 LYS A CA 1
ATOM 3710 C C . LYS A 1 476 ? 58.469 -40.101 3.752 1.00 30.17 476 LYS A C 1
ATOM 3712 O O . LYS A 1 476 ? 57.676 -39.173 3.780 1.00 30.17 476 LYS A O 1
ATOM 3717 N N . GLY A 1 477 ? 58.877 -40.774 4.847 1.00 26.64 477 GLY A N 1
ATOM 3718 C CA . GLY A 1 477 ? 58.743 -40.385 6.277 1.00 26.64 477 GLY A CA 1
ATOM 3719 C C . GLY A 1 477 ? 57.345 -40.560 6.904 1.00 26.64 477 GLY A C 1
ATOM 3720 O O . GLY A 1 477 ? 56.418 -39.904 6.461 1.00 26.64 477 GLY A O 1
ATOM 3721 N N . ALA A 1 478 ? 57.056 -41.472 7.849 1.00 28.98 478 ALA A N 1
ATOM 3722 C CA . ALA A 1 478 ? 57.631 -41.724 9.193 1.00 28.98 478 ALA A CA 1
ATOM 3723 C C . ALA A 1 478 ? 57.387 -40.564 10.192 1.00 28.98 478 ALA A C 1
ATOM 3725 O O . ALA A 1 478 ? 57.833 -39.458 9.907 1.00 28.98 478 ALA A O 1
ATOM 3726 N N . THR A 1 479 ? 56.748 -40.726 11.368 1.00 27.98 479 THR A N 1
ATOM 3727 C CA . THR A 1 479 ? 56.193 -41.909 12.101 1.00 27.98 479 THR A CA 1
ATOM 3728 C C . THR A 1 479 ? 55.269 -41.440 13.249 1.00 27.98 479 THR A C 1
ATOM 3730 O O . THR A 1 479 ? 55.598 -40.404 13.808 1.00 27.98 479 THR A O 1
ATOM 3733 N N . ALA A 1 480 ? 54.272 -42.256 13.660 1.00 29.22 480 ALA A N 1
ATOM 3734 C CA . ALA A 1 480 ? 53.492 -42.216 14.933 1.00 29.22 480 ALA A CA 1
ATOM 3735 C C . ALA A 1 480 ? 52.728 -40.899 15.267 1.00 29.22 480 ALA A C 1
ATOM 3737 O O . ALA A 1 480 ? 53.312 -39.827 15.303 1.00 29.22 480 ALA A O 1
ATOM 3738 N N . GLU A 1 481 ? 51.391 -40.897 15.345 1.00 28.80 481 GLU A N 1
ATOM 3739 C CA . GLU A 1 481 ? 50.553 -41.294 16.509 1.00 28.80 481 GLU A CA 1
ATOM 3740 C C . GLU A 1 481 ? 50.716 -40.394 17.752 1.00 28.80 481 GLU A C 1
ATOM 3742 O O . GLU A 1 481 ? 51.656 -40.578 18.516 1.00 28.80 481 GLU A O 1
ATOM 3747 N N . GLU A 1 482 ? 49.768 -39.466 17.953 1.00 29.11 482 GLU A N 1
ATOM 3748 C CA . GLU A 1 482 ? 48.936 -39.313 19.169 1.00 29.11 482 GLU A CA 1
ATOM 3749 C C . GLU A 1 482 ? 47.768 -38.329 18.875 1.00 29.11 482 GLU A C 1
ATOM 3751 O O . GLU A 1 482 ? 47.788 -37.645 17.848 1.00 29.11 482 GLU A O 1
ATOM 3756 N N . ASP A 1 483 ? 46.718 -38.348 19.703 1.00 28.58 483 ASP A N 1
ATOM 3757 C CA . ASP A 1 483 ? 45.405 -37.698 19.487 1.00 28.58 483 ASP A CA 1
ATOM 3758 C C . ASP A 1 483 ? 45.229 -36.371 20.281 1.00 28.58 483 ASP A C 1
ATOM 3760 O O . ASP A 1 483 ? 46.123 -35.932 20.999 1.00 28.58 483 ASP A O 1
ATOM 3764 N N . GLU A 1 484 ? 44.010 -35.816 20.191 1.00 30.72 484 GLU A N 1
ATOM 3765 C CA . GLU A 1 484 ? 43.345 -34.823 21.066 1.00 30.72 484 GLU A CA 1
ATOM 3766 C C . GLU A 1 484 ? 43.375 -33.332 20.645 1.00 30.72 484 GLU A C 1
ATOM 3768 O O . GLU A 1 484 ? 44.410 -32.700 20.440 1.00 30.72 484 GLU A O 1
ATOM 3773 N N . GLU A 1 485 ? 42.163 -32.767 20.527 1.00 32.41 485 GLU A N 1
ATOM 3774 C CA . GLU A 1 485 ? 41.865 -31.352 20.272 1.00 32.41 485 GLU A CA 1
ATOM 3775 C C . GLU A 1 485 ? 41.427 -30.684 21.591 1.00 32.41 485 GLU A C 1
ATOM 3777 O O . GLU A 1 485 ? 40.411 -31.076 22.169 1.00 32.41 485 GLU A O 1
ATOM 3782 N N . GLU A 1 486 ? 42.137 -29.649 22.055 1.00 29.84 486 GLU A N 1
ATOM 3783 C CA . GLU A 1 486 ? 41.704 -28.806 23.184 1.00 29.84 486 GLU A CA 1
ATOM 3784 C C . GLU A 1 486 ? 41.340 -27.386 22.706 1.00 29.84 486 GLU A C 1
ATOM 3786 O O . GLU A 1 486 ? 42.217 -26.580 22.392 1.00 29.84 486 GLU A O 1
ATOM 3791 N N . GLU A 1 487 ? 40.043 -27.047 22.695 1.00 33.25 487 GLU A N 1
ATOM 3792 C CA . GLU A 1 487 ? 39.567 -25.654 22.629 1.00 33.25 487 GLU A CA 1
ATOM 3793 C C . GLU A 1 487 ? 39.114 -25.178 24.026 1.00 33.25 487 GLU A C 1
ATOM 3795 O O . GLU A 1 487 ? 38.161 -25.706 24.606 1.00 33.25 487 GLU A O 1
ATOM 3800 N N . GLU A 1 488 ? 39.781 -24.158 24.580 1.00 28.88 488 GLU A N 1
ATOM 3801 C CA . GLU A 1 488 ? 39.419 -23.563 25.877 1.00 28.88 488 GLU A CA 1
ATOM 3802 C C . GLU A 1 488 ? 38.198 -22.618 25.777 1.00 28.88 488 GLU A C 1
ATOM 3804 O O . GLU A 1 488 ? 38.338 -21.430 25.473 1.00 28.88 488 GLU A O 1
ATOM 3809 N N . GLU A 1 489 ? 36.998 -23.077 26.153 1.00 30.67 489 GLU A N 1
ATOM 3810 C CA . GLU A 1 489 ? 35.888 -22.158 26.475 1.00 30.67 489 GLU A CA 1
ATOM 3811 C C . GLU A 1 489 ? 36.106 -21.476 27.843 1.00 30.67 489 GLU A C 1
ATOM 3813 O O . GLU A 1 489 ? 35.616 -21.925 28.887 1.00 30.67 489 GLU A O 1
ATOM 3818 N N . GLN A 1 490 ? 36.807 -20.337 27.851 1.00 29.42 490 GLN A N 1
ATOM 3819 C CA . GLN A 1 490 ? 36.865 -19.471 29.031 1.00 29.42 490 GLN A CA 1
ATOM 3820 C C . GLN A 1 490 ? 35.514 -18.785 29.278 1.00 29.42 490 GLN A C 1
ATOM 3822 O O . GLN A 1 490 ? 35.042 -17.968 28.488 1.00 29.42 490 GLN A O 1
ATOM 3827 N N . LYS A 1 491 ? 34.905 -19.074 30.432 1.00 30.42 491 LYS A N 1
ATOM 3828 C CA . LYS A 1 491 ? 33.733 -18.344 30.924 1.00 30.42 491 LYS A CA 1
ATOM 3829 C C . LYS A 1 491 ? 34.159 -17.021 31.549 1.00 30.42 491 LYS A C 1
ATOM 3831 O O . LYS A 1 491 ? 34.904 -17.024 32.527 1.00 30.42 491 LYS A O 1
ATOM 3836 N N . GLN A 1 492 ? 33.584 -15.922 31.074 1.00 27.42 492 GLN A N 1
ATOM 3837 C CA . GLN A 1 492 ? 33.412 -14.718 31.884 1.00 27.42 492 GLN A CA 1
ATOM 3838 C C . GLN A 1 492 ? 31.929 -14.521 32.195 1.00 27.42 492 GLN A C 1
ATOM 3840 O O . GLN A 1 492 ? 31.062 -14.703 31.340 1.00 27.42 492 GLN A O 1
ATOM 3845 N N . GLU A 1 493 ? 31.653 -14.205 33.455 1.00 31.30 493 GLU A N 1
ATOM 3846 C CA . GLU A 1 493 ? 30.341 -13.791 33.934 1.00 31.30 493 GLU A CA 1
ATOM 3847 C C . GLU A 1 493 ? 30.275 -12.266 33.832 1.00 31.30 493 GLU A C 1
ATOM 3849 O O . GLU A 1 493 ? 31.091 -11.591 34.453 1.00 31.30 493 GLU A O 1
ATOM 3854 N N . ASP A 1 494 ? 29.306 -11.728 33.091 1.00 26.94 494 ASP A N 1
ATOM 3855 C CA . ASP A 1 494 ? 29.002 -10.293 33.099 1.00 26.94 494 ASP A CA 1
ATOM 3856 C C . ASP A 1 494 ? 27.567 -10.087 33.593 1.00 26.94 494 ASP A C 1
ATOM 3858 O O . ASP A 1 494 ? 26.583 -10.391 32.910 1.00 26.94 494 ASP A O 1
ATOM 3862 N N . ALA A 1 495 ? 27.447 -9.595 34.824 1.00 32.97 495 ALA A N 1
ATOM 3863 C CA . ALA A 1 495 ? 26.176 -9.224 35.424 1.00 32.97 495 ALA A CA 1
ATOM 3864 C C . ALA A 1 495 ? 25.899 -7.742 35.140 1.00 32.97 495 ALA A C 1
ATOM 3866 O O . ALA A 1 495 ? 26.540 -6.868 35.718 1.00 32.97 495 ALA A O 1
ATOM 3867 N N . MET A 1 496 ? 24.923 -7.448 34.276 1.00 29.52 496 MET A N 1
ATOM 3868 C CA . MET A 1 496 ? 24.464 -6.069 34.064 1.00 29.52 496 MET A CA 1
ATOM 3869 C C . MET A 1 496 ? 23.650 -5.573 35.265 1.00 29.52 496 MET A C 1
ATOM 3871 O O . MET A 1 496 ? 22.423 -5.674 35.303 1.00 29.52 496 MET A O 1
ATOM 3875 N N . GLU A 1 497 ? 24.360 -5.020 36.244 1.00 33.47 497 GLU A N 1
ATOM 3876 C CA . GLU A 1 497 ? 23.799 -4.144 37.267 1.00 33.47 497 GLU A CA 1
ATOM 3877 C C . GLU A 1 497 ? 23.335 -2.827 36.608 1.00 33.47 497 GLU A C 1
ATOM 3879 O O . GLU A 1 497 ? 24.000 -2.290 35.721 1.00 33.47 497 GLU A O 1
ATOM 3884 N N . VAL A 1 498 ? 22.145 -2.335 36.969 1.00 35.25 498 VAL A N 1
ATOM 3885 C CA . VAL A 1 498 ? 21.513 -1.195 36.278 1.00 35.25 498 VAL A CA 1
ATOM 3886 C C . VAL A 1 498 ? 21.899 0.111 36.961 1.00 35.25 498 VAL A C 1
ATOM 3888 O O . VAL A 1 498 ? 21.421 0.403 38.056 1.00 35.25 498 VAL A O 1
ATOM 3891 N N . ASP A 1 499 ? 22.723 0.909 36.286 1.00 34.88 499 ASP A N 1
ATOM 3892 C CA . ASP A 1 499 ? 23.219 2.188 36.795 1.00 34.88 499 ASP A CA 1
ATOM 3893 C C . ASP A 1 499 ? 22.087 3.221 37.012 1.00 34.88 499 ASP A C 1
ATOM 3895 O O . ASP A 1 499 ? 21.387 3.629 36.078 1.00 34.88 499 ASP A O 1
ATOM 3899 N N . GLU A 1 500 ? 21.916 3.669 38.261 1.00 38.28 500 GLU A N 1
ATOM 3900 C CA . GLU A 1 500 ? 20.990 4.745 38.642 1.00 38.28 500 GLU A CA 1
ATOM 3901 C C . GLU A 1 500 ? 21.370 6.092 38.005 1.00 38.28 500 GLU A C 1
ATOM 3903 O O . GLU A 1 500 ? 20.480 6.898 37.719 1.00 38.28 500 GLU A O 1
ATOM 3908 N N . GLN A 1 501 ? 22.656 6.332 37.722 1.00 34.00 501 GLN A N 1
ATOM 3909 C CA . GLN A 1 501 ? 23.154 7.595 37.167 1.00 34.00 501 GLN A CA 1
ATOM 3910 C C . GLN A 1 501 ? 22.501 7.919 35.808 1.00 34.00 501 GLN A C 1
ATOM 3912 O O . GLN A 1 501 ? 22.188 9.077 35.510 1.00 34.00 501 GLN A O 1
ATOM 3917 N N . LEU A 1 502 ? 22.172 6.884 35.024 1.00 37.47 502 LEU A N 1
ATOM 3918 C CA . LEU A 1 502 ? 21.495 7.009 33.731 1.00 37.47 502 LEU A CA 1
ATOM 3919 C C . LEU A 1 502 ? 20.077 7.608 33.843 1.00 37.47 502 LEU A C 1
ATOM 3921 O O . LEU A 1 502 ? 19.592 8.245 32.905 1.00 37.47 502 LEU A O 1
ATOM 3925 N N . LYS A 1 503 ? 19.401 7.445 34.992 1.00 35.12 503 LYS A N 1
ATOM 3926 C CA . LYS A 1 503 ? 18.045 7.981 35.231 1.00 35.12 503 LYS A CA 1
ATOM 3927 C C . LYS A 1 503 ? 18.042 9.488 35.490 1.00 35.12 503 LYS A C 1
ATOM 3929 O O . LYS A 1 503 ? 17.028 10.143 35.240 1.00 35.12 503 LYS A O 1
ATOM 3934 N N . THR A 1 504 ? 19.145 10.044 35.994 1.00 32.97 504 THR A N 1
ATOM 3935 C CA . THR A 1 504 ? 19.287 11.487 36.253 1.00 32.97 504 THR A CA 1
ATOM 3936 C C . THR A 1 504 ? 19.576 12.298 34.992 1.00 32.97 504 THR A C 1
ATOM 3938 O O . THR A 1 504 ? 19.036 13.399 34.842 1.00 32.97 504 THR A O 1
ATOM 3941 N N . ASP A 1 505 ? 20.343 11.747 34.052 1.00 34.38 505 ASP A N 1
ATOM 3942 C CA . ASP A 1 505 ? 20.726 12.456 32.823 1.00 34.38 505 ASP A CA 1
ATOM 3943 C C . ASP A 1 505 ? 19.572 12.494 31.807 1.00 34.38 505 ASP A C 1
ATOM 3945 O O . ASP A 1 505 ? 19.302 13.533 31.198 1.00 34.38 505 ASP A O 1
ATOM 3949 N N . LEU A 1 506 ? 18.777 11.418 31.740 1.00 35.03 506 LEU A N 1
ATOM 3950 C CA . LEU A 1 506 ? 17.522 11.346 30.974 1.00 35.03 506 LEU A CA 1
ATOM 3951 C C . LEU A 1 506 ? 16.477 12.414 31.362 1.00 35.03 506 LEU A C 1
ATOM 3953 O O . LEU A 1 506 ? 15.541 12.647 30.601 1.00 35.03 506 LEU A O 1
ATOM 3957 N N . ARG A 1 507 ? 16.624 13.088 32.513 1.00 33.31 507 ARG A N 1
ATOM 3958 C CA . ARG A 1 507 ? 15.736 14.184 32.951 1.00 33.31 507 ARG A CA 1
ATOM 3959 C C . ARG A 1 507 ? 16.185 15.585 32.524 1.00 33.31 507 ARG A C 1
ATOM 3961 O O . ARG A 1 507 ? 15.412 16.522 32.695 1.00 33.31 507 ARG A O 1
ATOM 3968 N N . HIS A 1 508 ? 17.390 15.746 31.974 1.00 33.03 508 HIS A N 1
ATOM 3969 C CA . HIS A 1 508 ? 17.965 17.062 31.652 1.00 33.03 508 HIS A CA 1
ATOM 3970 C C . HIS A 1 508 ? 18.104 17.343 30.144 1.00 33.03 508 HIS A C 1
ATOM 3972 O O . HIS A 1 508 ? 18.553 18.422 29.764 1.00 33.03 508 HIS A O 1
ATOM 3978 N N . ALA A 1 509 ? 17.691 16.406 29.283 1.00 33.72 509 ALA A N 1
ATOM 3979 C CA . ALA A 1 509 ? 17.863 16.475 27.828 1.00 33.72 509 ALA A CA 1
ATOM 3980 C C . ALA A 1 509 ? 16.565 16.748 27.030 1.00 33.72 509 ALA A C 1
ATOM 3982 O O . ALA A 1 509 ? 16.532 16.520 25.822 1.00 33.72 509 ALA A O 1
ATOM 3983 N N . VAL A 1 510 ? 15.495 17.233 27.675 1.00 28.80 510 VAL A N 1
ATOM 3984 C CA . VAL A 1 510 ? 14.216 17.556 27.011 1.00 28.80 510 VAL A CA 1
ATOM 3985 C C . VAL A 1 510 ? 14.009 19.070 26.956 1.00 28.80 510 VAL A C 1
ATOM 3987 O O . VAL A 1 510 ? 13.720 19.706 27.969 1.00 28.80 510 VAL A O 1
ATOM 3990 N N . ALA A 1 511 ? 14.122 19.641 25.755 1.00 26.59 511 ALA A N 1
ATOM 3991 C CA . ALA A 1 511 ? 13.562 20.954 25.439 1.00 26.59 511 ALA A CA 1
ATOM 3992 C C . ALA A 1 511 ? 12.102 20.781 24.958 1.00 26.59 511 ALA A C 1
ATOM 3994 O O . ALA A 1 511 ? 11.825 19.816 24.241 1.00 26.59 511 ALA A O 1
ATOM 3995 N N . PRO A 1 512 ? 11.163 21.667 25.340 1.00 28.62 512 PRO A N 1
ATOM 3996 C CA . PRO A 1 512 ? 9.740 21.449 25.091 1.00 28.62 512 PRO A CA 1
ATOM 3997 C C . PRO A 1 512 ? 9.303 21.954 23.708 1.00 28.62 512 PRO A C 1
ATOM 3999 O O . PRO A 1 512 ? 9.108 23.152 23.537 1.00 28.62 512 PRO A O 1
ATOM 4002 N N . ASP A 1 513 ? 9.125 21.042 22.745 1.00 30.62 513 ASP A N 1
ATOM 4003 C CA . ASP A 1 513 ? 8.264 21.252 21.561 1.00 30.62 513 ASP A CA 1
ATOM 4004 C C . ASP A 1 513 ? 7.954 19.916 20.835 1.00 30.62 513 ASP A C 1
ATOM 4006 O O . ASP A 1 513 ? 8.249 19.703 19.658 1.00 30.62 513 ASP A O 1
ATOM 4010 N N . VAL A 1 514 ? 7.357 18.965 21.562 1.00 31.16 514 VAL A N 1
ATOM 4011 C CA . VAL A 1 514 ? 6.708 17.769 20.991 1.00 31.16 514 VAL A CA 1
ATOM 4012 C C . VAL A 1 514 ? 5.346 17.633 21.663 1.00 31.16 514 VAL A C 1
ATOM 4014 O O . VAL A 1 514 ? 5.266 17.711 22.882 1.00 31.16 514 VAL A O 1
ATOM 4017 N N . MET A 1 515 ? 4.281 17.478 20.872 1.00 33.19 515 MET A N 1
ATOM 4018 C CA . MET A 1 515 ? 2.903 17.459 21.380 1.00 33.19 515 MET A CA 1
ATOM 4019 C C . MET A 1 515 ? 2.666 16.281 22.329 1.00 33.19 515 MET A C 1
ATOM 4021 O O . MET A 1 515 ? 2.923 15.135 21.953 1.00 33.19 515 MET A O 1
ATOM 4025 N N . ASP A 1 516 ? 2.117 16.570 23.509 1.00 26.42 516 ASP A N 1
ATOM 4026 C CA . ASP A 1 516 ? 1.731 15.562 24.494 1.00 26.42 516 ASP A CA 1
ATOM 4027 C C . ASP A 1 516 ? 0.699 14.578 23.914 1.00 26.42 516 ASP A C 1
ATOM 4029 O O . ASP A 1 516 ? -0.251 14.966 23.224 1.00 26.42 516 ASP A O 1
ATOM 4033 N N . ILE A 1 517 ? 0.891 13.290 24.205 1.00 40.06 517 ILE A N 1
ATOM 4034 C CA . ILE A 1 517 ? -0.065 12.216 23.910 1.00 40.06 517 ILE A CA 1
ATOM 4035 C C . ILE A 1 517 ? -0.578 11.706 25.255 1.00 40.06 517 ILE A C 1
ATOM 4037 O O . ILE A 1 517 ? -0.130 10.665 25.728 1.00 40.06 517 ILE A O 1
ATOM 4041 N N . ASP A 1 518 ? -1.503 12.456 25.849 1.00 34.47 518 ASP A N 1
ATOM 4042 C CA . ASP A 1 518 ? -2.185 12.096 27.094 1.00 34.47 518 ASP A CA 1
ATOM 4043 C C . ASP A 1 518 ? -3.711 12.268 26.975 1.00 34.47 518 ASP A C 1
ATOM 4045 O O . ASP A 1 518 ? -4.221 13.100 26.217 1.00 34.47 518 ASP A O 1
ATOM 4049 N N . ASP A 1 519 ? -4.403 11.421 27.736 1.00 31.39 519 ASP A N 1
ATOM 4050 C CA . ASP A 1 519 ? -5.820 11.407 28.111 1.00 31.39 519 ASP A CA 1
ATOM 4051 C C . ASP A 1 519 ? -6.890 11.677 27.023 1.00 31.39 519 ASP A C 1
ATOM 4053 O O . ASP A 1 519 ? -7.225 12.801 26.626 1.00 31.39 519 ASP A O 1
ATOM 4057 N N . ASP A 1 520 ? -7.531 10.578 26.606 1.00 37.47 520 ASP A N 1
ATOM 4058 C CA . ASP A 1 520 ? -8.795 10.552 25.860 1.00 37.47 520 ASP A CA 1
ATOM 4059 C C . ASP A 1 520 ? -9.991 10.350 26.812 1.00 37.47 520 ASP A C 1
ATOM 4061 O O . ASP A 1 520 ? -10.643 9.299 26.806 1.00 37.47 520 ASP A O 1
ATOM 4065 N N . ASP A 1 521 ? -10.299 11.373 27.611 1.00 33.06 521 ASP A N 1
ATOM 4066 C CA . ASP A 1 521 ? -11.638 11.565 28.185 1.00 33.06 521 ASP A CA 1
ATOM 4067 C C . ASP A 1 521 ? -12.592 12.055 27.075 1.00 33.06 521 ASP A C 1
ATOM 4069 O O . ASP A 1 521 ? -12.796 13.254 26.878 1.00 33.06 521 ASP A O 1
ATOM 4073 N N . ASP A 1 522 ? -13.145 11.108 26.313 1.00 40.97 522 ASP A N 1
ATOM 4074 C CA . ASP A 1 522 ? -14.194 11.342 25.312 1.00 40.97 522 ASP A CA 1
ATOM 4075 C C . ASP A 1 522 ? -15.556 10.871 25.856 1.00 40.97 522 ASP A C 1
ATOM 4077 O O . ASP A 1 522 ? -15.713 9.709 26.236 1.00 40.97 522 ASP A O 1
ATOM 4081 N N . GLU A 1 523 ? -16.568 11.743 25.835 1.00 36.66 523 GLU A N 1
ATOM 4082 C CA . GLU A 1 523 ? -17.973 11.336 25.980 1.00 36.66 523 GLU A CA 1
ATOM 4083 C C . GLU A 1 523 ? -18.501 10.845 24.614 1.00 36.66 523 GLU A C 1
ATOM 4085 O O . GLU A 1 523 ? -18.660 11.630 23.675 1.00 36.66 523 GLU A O 1
ATOM 4090 N N . ASP A 1 524 ? -18.769 9.540 24.485 1.00 38.94 524 ASP A N 1
ATOM 4091 C CA . ASP A 1 524 ? -19.155 8.875 23.226 1.00 38.94 524 ASP A CA 1
ATOM 4092 C C . ASP A 1 524 ? -20.577 9.249 22.737 1.00 38.94 524 ASP A C 1
ATOM 4094 O O . ASP A 1 524 ? -21.544 8.496 22.870 1.00 38.94 524 ASP A O 1
ATOM 4098 N N . VAL A 1 525 ? -20.717 10.419 22.106 1.00 38.75 525 VAL A N 1
ATOM 4099 C CA . VAL A 1 525 ? -21.986 10.868 21.488 1.00 38.75 525 VAL A CA 1
ATOM 4100 C C . VAL A 1 525 ? -22.249 10.200 20.121 1.00 38.75 525 VAL A C 1
ATOM 4102 O O . VAL A 1 525 ? -23.401 10.071 19.708 1.00 38.75 525 VAL A O 1
ATOM 4105 N N . ASP A 1 526 ? -21.208 9.745 19.410 1.00 45.03 526 ASP A N 1
ATOM 4106 C CA . ASP A 1 526 ? -21.309 9.282 18.008 1.00 45.03 526 ASP A CA 1
ATOM 4107 C C . ASP A 1 526 ? -21.551 7.759 17.857 1.00 45.03 526 ASP A C 1
ATOM 4109 O O . ASP A 1 526 ? -21.986 7.282 16.806 1.00 45.03 526 ASP A O 1
ATOM 4113 N N . ALA A 1 527 ? -21.353 6.970 18.922 1.00 37.12 527 ALA A N 1
ATOM 4114 C CA . ALA A 1 527 ? -21.548 5.512 18.899 1.00 37.12 527 ALA A CA 1
ATOM 4115 C C . ALA A 1 527 ? -22.976 5.101 18.470 1.00 37.12 527 ALA A C 1
ATOM 4117 O O . ALA A 1 527 ? -23.169 4.143 17.712 1.00 37.12 527 ALA A O 1
ATOM 4118 N N . GLY A 1 528 ? -23.987 5.877 18.879 1.00 32.09 528 GLY A N 1
ATOM 4119 C CA . GLY A 1 528 ? -25.386 5.644 18.511 1.00 32.09 528 GLY A CA 1
ATOM 4120 C C . GLY A 1 528 ? -25.674 5.784 17.009 1.00 32.09 528 GLY A C 1
ATOM 4121 O O . GLY A 1 528 ? -26.545 5.082 16.488 1.00 32.09 528 GLY A O 1
ATOM 4122 N N . ALA A 1 529 ? -24.932 6.634 16.289 1.00 36.72 529 ALA A N 1
ATOM 4123 C CA . ALA A 1 529 ? -25.127 6.851 14.855 1.00 36.72 529 ALA A CA 1
ATOM 4124 C C . ALA A 1 529 ? -24.647 5.648 14.025 1.00 36.72 529 ALA A C 1
ATOM 4126 O O . ALA A 1 529 ? -25.349 5.196 13.114 1.00 36.72 529 ALA A O 1
ATOM 4127 N N . ALA A 1 530 ? -23.494 5.073 14.383 1.00 38.59 530 ALA A N 1
ATOM 4128 C CA . ALA A 1 530 ? -22.968 3.864 13.751 1.00 38.59 530 ALA A CA 1
ATOM 4129 C C . ALA A 1 530 ? -23.900 2.654 13.966 1.00 38.59 530 ALA A C 1
ATOM 4131 O O . ALA A 1 530 ? -24.222 1.934 13.016 1.00 38.59 530 ALA A O 1
ATOM 4132 N N . LEU A 1 531 ? -24.405 2.474 15.194 1.00 37.66 531 LEU A N 1
ATOM 4133 C CA . LEU A 1 531 ? -25.336 1.394 15.531 1.00 37.66 531 LEU A CA 1
ATOM 4134 C C . LEU A 1 531 ? -26.672 1.514 14.773 1.00 37.66 531 LEU A C 1
ATOM 4136 O O . LEU A 1 531 ? -27.236 0.503 14.345 1.00 37.66 531 LEU A O 1
ATOM 4140 N N . ALA A 1 532 ? -27.172 2.738 14.572 1.00 36.03 532 ALA A N 1
ATOM 4141 C CA . ALA A 1 532 ? -28.380 2.993 13.788 1.00 36.03 532 ALA A CA 1
ATOM 4142 C C . ALA A 1 532 ? -28.193 2.628 12.304 1.00 36.03 532 ALA A C 1
ATOM 4144 O O . ALA A 1 532 ? -29.036 1.931 11.736 1.00 36.03 532 ALA A O 1
ATOM 4145 N N . ALA A 1 533 ? -27.070 3.026 11.693 1.00 38.91 533 ALA A N 1
ATOM 4146 C CA . ALA A 1 533 ? -26.752 2.679 10.307 1.00 38.91 533 ALA A CA 1
ATOM 4147 C C . ALA A 1 533 ? -26.635 1.154 10.103 1.00 38.91 533 ALA A C 1
ATOM 4149 O O . ALA A 1 533 ? -27.182 0.612 9.141 1.00 38.91 533 ALA A O 1
ATOM 4150 N N . PHE A 1 534 ? -25.996 0.445 11.040 1.00 41.34 534 PHE A N 1
ATOM 4151 C CA . PHE A 1 534 ? -25.853 -1.013 10.985 1.00 41.34 534 PHE A CA 1
ATOM 4152 C C . PHE A 1 534 ? -27.203 -1.748 11.097 1.00 41.34 534 PHE A C 1
ATOM 4154 O O . PHE A 1 534 ? -27.479 -2.666 10.325 1.00 41.34 534 PHE A O 1
ATOM 4161 N N . LYS A 1 535 ? -28.100 -1.301 11.990 1.00 36.47 535 LYS A N 1
ATOM 4162 C CA . LYS A 1 535 ? -29.445 -1.893 12.159 1.00 36.47 535 LYS A CA 1
ATOM 4163 C C . LYS A 1 535 ? -30.384 -1.644 10.966 1.00 36.47 535 LYS A C 1
ATOM 4165 O O . LYS A 1 535 ? -31.283 -2.449 10.722 1.00 36.47 535 LYS A O 1
ATOM 4170 N N . MET A 1 536 ? -30.169 -0.579 10.189 1.00 36.22 536 MET A N 1
ATOM 4171 C CA . MET A 1 536 ? -30.878 -0.379 8.915 1.00 36.22 536 MET A CA 1
ATOM 4172 C C . MET A 1 536 ? -30.356 -1.295 7.796 1.00 36.22 536 MET A C 1
ATOM 4174 O O . MET A 1 536 ? -31.135 -1.723 6.948 1.00 36.22 536 MET A O 1
ATOM 4178 N N . ALA A 1 537 ? -29.066 -1.649 7.799 1.00 37.06 537 ALA A N 1
ATOM 4179 C CA . ALA A 1 537 ? -28.493 -2.534 6.783 1.00 37.06 537 ALA A CA 1
ATOM 4180 C C . ALA A 1 537 ? -29.032 -3.977 6.868 1.00 37.06 537 ALA A C 1
ATOM 4182 O O . ALA A 1 537 ? -29.311 -4.588 5.837 1.00 37.06 537 ALA A O 1
ATOM 4183 N N . SER A 1 538 ? -29.244 -4.516 8.076 1.00 33.88 538 SER A N 1
ATOM 4184 C CA . SER A 1 538 ? -29.736 -5.894 8.263 1.00 33.88 538 SER A CA 1
ATOM 4185 C C . SER A 1 538 ? -31.233 -6.090 7.978 1.00 33.88 538 SER A C 1
ATOM 4187 O O . SER A 1 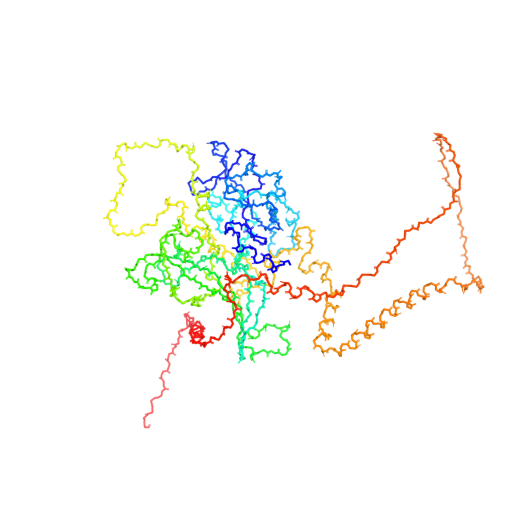538 ? -31.699 -7.226 7.905 1.00 33.88 538 SER A O 1
ATOM 4189 N N . THR A 1 539 ? -32.000 -5.009 7.791 1.00 31.83 539 THR A N 1
ATOM 4190 C CA . THR A 1 539 ? -33.464 -5.047 7.595 1.00 31.83 539 THR A CA 1
ATOM 4191 C C . THR A 1 539 ? -33.915 -4.834 6.141 1.00 31.83 539 THR A C 1
ATOM 4193 O O . THR A 1 539 ? -35.116 -4.795 5.857 1.00 31.83 539 THR A O 1
ATOM 4196 N N . ALA A 1 540 ? -32.978 -4.773 5.188 1.00 29.88 540 ALA A N 1
ATOM 4197 C CA . ALA A 1 540 ? -33.268 -4.670 3.758 1.00 29.88 540 ALA A CA 1
ATOM 4198 C C . ALA A 1 540 ? -33.954 -5.944 3.204 1.00 29.88 540 ALA A C 1
ATOM 4200 O O . ALA A 1 540 ? -33.316 -6.970 2.958 1.00 29.88 540 ALA A O 1
ATOM 4201 N N . LYS A 1 541 ? -35.276 -5.884 2.983 1.00 33.22 541 LYS A N 1
ATOM 4202 C CA . LYS A 1 541 ? -36.063 -7.000 2.421 1.00 33.22 541 LYS A CA 1
ATOM 4203 C C . LYS A 1 541 ? -35.573 -7.406 1.024 1.00 33.22 541 LYS A C 1
ATOM 4205 O O . LYS A 1 541 ? -35.479 -6.573 0.125 1.00 33.22 541 LYS A O 1
ATOM 4210 N N . LYS A 1 542 ? -35.385 -8.714 0.811 1.00 32.09 542 LYS A N 1
ATOM 4211 C CA . LYS A 1 542 ? -35.160 -9.300 -0.522 1.00 32.09 542 LYS A CA 1
ATOM 4212 C C . LYS A 1 542 ? -36.394 -9.068 -1.420 1.00 32.09 542 LYS A C 1
ATOM 4214 O O . LYS A 1 542 ? -37.504 -9.383 -0.984 1.00 32.09 542 LYS A O 1
ATOM 4219 N N . PRO A 1 543 ? -36.244 -8.570 -2.661 1.00 26.56 543 PRO A N 1
ATOM 4220 C CA . PRO A 1 543 ? -37.355 -8.483 -3.604 1.00 26.56 543 PRO A CA 1
ATOM 4221 C C . PRO A 1 543 ? -37.713 -9.880 -4.138 1.00 26.56 543 PRO A C 1
ATOM 4223 O O . PRO A 1 543 ? -36.824 -10.642 -4.509 1.00 26.56 543 PRO A O 1
ATOM 4226 N N . GLY A 1 544 ? -39.009 -10.211 -4.207 1.00 33.53 544 GLY A N 1
ATOM 4227 C CA . GLY A 1 544 ? -39.487 -11.417 -4.908 1.00 33.53 544 GLY A CA 1
ATOM 4228 C C . GLY A 1 544 ? -40.581 -12.246 -4.225 1.00 33.53 544 GLY A C 1
ATOM 4229 O O . GLY A 1 544 ? -41.117 -13.145 -4.865 1.00 33.53 544 GLY A O 1
ATOM 4230 N N . GLN A 1 545 ? -40.951 -11.970 -2.969 1.00 26.92 545 GLN A N 1
ATOM 4231 C CA . GLN A 1 545 ? -42.002 -12.733 -2.280 1.00 26.92 545 GLN A CA 1
ATOM 4232 C C . GLN A 1 545 ? -43.350 -11.998 -2.318 1.00 26.92 545 GLN A C 1
ATOM 4234 O O . GLN A 1 545 ? -43.572 -11.038 -1.582 1.00 26.92 545 GLN A O 1
ATOM 4239 N N . VAL A 1 546 ? -44.255 -12.459 -3.187 1.00 29.91 546 VAL A N 1
ATOM 4240 C CA . VAL A 1 546 ? -45.648 -11.991 -3.236 1.00 29.91 546 VAL A CA 1
ATOM 4241 C C . VAL A 1 546 ? -46.401 -12.570 -2.041 1.00 29.91 546 VAL A C 1
ATOM 4243 O O . VAL A 1 546 ? -46.611 -13.779 -1.965 1.00 29.91 546 VAL A O 1
ATOM 4246 N N . VAL A 1 547 ? -46.814 -11.707 -1.115 1.00 28.88 547 VAL A N 1
ATOM 4247 C CA . VAL A 1 547 ? -47.746 -12.066 -0.040 1.00 28.88 547 VAL A CA 1
ATOM 4248 C C . VAL A 1 547 ? -49.162 -11.811 -0.544 1.00 28.88 547 VAL A C 1
ATOM 4250 O O . VAL A 1 547 ? -49.489 -10.696 -0.945 1.00 28.88 547 VAL A O 1
ATOM 4253 N N . VAL A 1 548 ? -49.992 -12.853 -0.542 1.00 27.72 548 VAL A N 1
ATOM 4254 C CA . VAL A 1 548 ? -51.436 -12.725 -0.762 1.00 27.72 548 VAL A CA 1
ATOM 4255 C C . VAL A 1 548 ? -52.069 -12.411 0.587 1.00 27.72 548 VAL A C 1
ATOM 4257 O O . VAL A 1 548 ? -52.052 -13.261 1.477 1.00 27.72 548 VAL A O 1
ATOM 4260 N N . ASN A 1 549 ? -52.617 -11.207 0.743 1.00 26.64 549 ASN A N 1
ATOM 4261 C CA . ASN A 1 549 ? -53.452 -10.898 1.899 1.00 26.64 549 ASN A CA 1
ATOM 4262 C C . ASN A 1 549 ? -54.779 -11.656 1.773 1.00 26.64 549 ASN A C 1
ATOM 4264 O O . ASN A 1 549 ? -55.449 -11.582 0.742 1.00 26.64 549 ASN A O 1
ATOM 4268 N N . LEU A 1 550 ? -55.151 -12.362 2.837 1.00 25.84 550 LEU A N 1
ATOM 4269 C CA . LEU A 1 550 ? -56.506 -12.838 3.076 1.00 25.84 550 LEU A CA 1
ATOM 4270 C C . LEU A 1 550 ? -57.018 -12.079 4.296 1.00 25.84 550 LEU A C 1
ATOM 4272 O O . LEU A 1 550 ? -56.675 -12.422 5.425 1.00 25.84 550 LEU A O 1
ATOM 4276 N N . ASP A 1 551 ? -57.786 -11.024 4.046 1.00 29.00 551 ASP A N 1
ATOM 4277 C CA . ASP A 1 551 ? -58.468 -10.277 5.096 1.00 29.00 551 ASP A CA 1
ATOM 4278 C C . ASP A 1 551 ? -59.763 -11.018 5.461 1.00 29.00 551 ASP A C 1
ATOM 4280 O O . ASP A 1 551 ? -60.694 -11.104 4.658 1.00 29.00 551 ASP A O 1
ATOM 4284 N N . SER A 1 552 ? -59.813 -11.569 6.673 1.00 31.30 552 SER A N 1
ATOM 4285 C CA . SER A 1 552 ? -61.033 -12.086 7.297 1.00 31.30 552 SER A CA 1
ATOM 4286 C C . SER A 1 552 ? -60.933 -11.943 8.814 1.00 31.30 552 SER A C 1
ATOM 4288 O O . SER A 1 552 ? -60.189 -12.684 9.456 1.00 31.30 552 SER A O 1
ATOM 4290 N N . ASP A 1 553 ? -61.619 -10.942 9.365 1.00 29.72 553 ASP A N 1
ATOM 4291 C CA . ASP A 1 553 ? -62.781 -11.172 10.237 1.00 29.72 553 ASP A CA 1
ATOM 4292 C C . ASP A 1 553 ? -63.377 -9.816 10.669 1.00 29.72 553 ASP A C 1
ATOM 4294 O O . ASP A 1 553 ? -62.799 -9.088 11.475 1.00 29.72 553 ASP A O 1
ATOM 4298 N N . ASP A 1 554 ? -64.546 -9.477 10.115 1.00 31.58 554 ASP A N 1
ATOM 4299 C CA . ASP A 1 554 ? -65.417 -8.418 10.641 1.00 31.58 554 ASP A CA 1
ATOM 4300 C C . ASP A 1 554 ? -66.251 -8.997 11.799 1.00 31.58 554 ASP A C 1
ATOM 4302 O O . ASP A 1 554 ? -67.087 -9.878 11.580 1.00 31.58 554 ASP A O 1
ATOM 4306 N N . GLU A 1 555 ? -66.099 -8.480 13.021 1.00 33.00 555 GLU A N 1
ATOM 4307 C CA . GLU A 1 555 ? -67.094 -8.707 14.079 1.00 33.00 555 GLU A CA 1
ATOM 4308 C C . GLU A 1 555 ? -68.323 -7.815 13.847 1.00 33.00 555 GLU A C 1
ATOM 4310 O O . GLU A 1 555 ? -68.251 -6.603 14.046 1.00 33.00 555 GLU A O 1
ATOM 4315 N N . MET A 1 556 ? -69.476 -8.407 13.515 1.00 26.31 556 MET A N 1
ATOM 4316 C CA . MET A 1 556 ? -70.802 -7.818 13.763 1.00 26.31 556 MET A CA 1
ATOM 4317 C C . MET A 1 556 ? -71.897 -8.903 13.774 1.00 26.31 556 MET A C 1
ATOM 4319 O O . MET A 1 556 ? -72.072 -9.608 12.784 1.00 26.31 556 MET A O 1
ATOM 4323 N N . THR A 1 557 ? -72.668 -8.930 14.874 1.00 32.16 557 THR A N 1
ATOM 4324 C CA . THR A 1 557 ? -73.834 -9.795 15.212 1.00 32.16 557 THR A CA 1
ATOM 4325 C C . THR A 1 557 ? -73.608 -11.299 15.355 1.00 32.16 557 THR A C 1
ATOM 4327 O O . THR A 1 557 ? -73.383 -11.969 14.329 1.00 32.16 557 THR A O 1
#

InterPro domains:
  IPR018839 Cryptic loci regulator 2, C-terminal [PF10383] (168-298)
  IPR038986 Cryptic loci regulator 2 [PTHR38046] (18-303)

Sequence (557 aa):
MLMETLREWPKLPSYVPRVGELVLIVRSLAPDESLGWDKDTWRVLAGREWADKPRWEAGVITQMPTEAITDDDLKGVPSSKEHNVVSAGFRIEPLPQPNSVDKSLTRKHKYVPLHAIRPLALWKECLSGVEQSEWHPTVSNALIVASSFCVLGKYHFKGTWPEATVFAQAVYLGPEIVTVGDAVRLQNKTGDMEPESVSDIMVITAIKVRIVNLDDASDVDLDNEPPYNTCTHISGRVYTQDPTRSFDGIGKLPISAASPLLPIDLGGLGTWYHVTDPKKPKARIEVPFHRVIGRCYESAALEAWFTPPPDVSPPSGFQAVNSKPPVIQVNDRALDTTSSVNISRGLQGILEARAYSVERDIRIAKDEGKTWFWADTRVEQLDIQEVNSRFVGPRNEMRSKQYLERLRKALKALDGKMGGLEEYNAARTEREEKVARKRRELEGGGLGLVASSARVGAGEAGMSTGEGERSSTDEKGATAEEDEEEEEEQKQEDAMEVDEQLKTDLRHAVAPDVMDIDDDDDEDVDAGAALAAFKMASTAKKPGQVVVNLDSDDEMT

Radius of gyration: 33.59 Å; chains: 1; bounding box: 133×104×82 Å

Organism: NCBI:txid329885

pLDDT: mean 72.71, std 25.09, range [25.58, 98.31]